Protein AF-A0A3R7BEH8-F1 (afdb_monomer_lite)

Organism: Aphanomyces astaci (NCBI:txid112090)

Foldseek 3Di:
DDDPDPDDDPPVVPDDDPVNVLLQVLCVVVVDRFAFPDKDKFKDWDQLQVLLVVLLVVLVDDPPVLVVVVVVLVVPCPVVPDFADKKKKKWWFFDLDPQFDWDAAPSQFWIWTQDRRDPPRTPDMGIPDPPPPDDDRDGGKTWQDKAPHGNTRSGDVSVVQQSNQFHPGIMIMIIDQGDDPPPDDDPDDPDRPPPSNPPPPVPPPPPPPPDDPPDDSTIGMWMWMWTDGLFKTWIWTDDPPDDSVPIHGPDIGTLLQFDDWDDDPFWIKTFGQDQLDDDPPDDLDDPPPPDCDPLNVVQVVQVLVLLLVLQDPPCSVLSVVLVSDWDSQWDWDWKFKDFQNHDTDIWIWTDISQWIWTFDVPPHRHTFKIFRQNAWDKADDPVALQKIKTAGNDPQFFHWMWTDDPSHIDIDTTGMMMIGDPDNVVVVVVRVSSVVSNDNSDDPPPSRRDTDDDPVRMDIDGRRPPDPVVVVVVVVSSVVSSVVVVVD

InterPro domains:
  IPR001478 PDZ domain [SM00228] (96-178)
  IPR001849 Pleckstrin homology domain [SM00233] (329-441)
  IPR011993 PH-like domain superfamily [G3DSA:2.30.29.30] (335-458)
  IPR036034 PDZ superfamily [G3DSA:2.30.42.10] (76-183)
  IPR036034 PDZ superfamily [SSF50156] (87-175)
  IPR056748 Intermembrane lipid transfer protein VPS13-like, C-terminal [PF25037] (223-274)

pLDDT: mean 71.34, std 19.2, range [26.44, 96.12]

Secondary structure (DSSP, 8-state):
-PPP---S-TTTTTS--HHHHHHHHHHHHTT--PPEEEEEEEEEEEEHHHHHHHHHHHTTS--HHHHHHHHHHHHTGGGGGGPPPPPEEEEEE-SSS-SEEEEE-TTSS-EEEEEE--STTEEEEEES-TT--S-SS-TTPEEEEETTEE-TTS-HHHHHHHHHHB-SSEEEEEEPPP-----S---S-------S--TTTTS-----------S---EEEEEEEEEEESSEEEEEE--TTS-GGG-EEEEEEEGGGEEEEEE-SSEEEEEE-B---------SS----TT--HHHHHHHHHHHHHHHHHH-TTTHHHHHHHHHS--S--EEEEEEEEETT---EEEEEEEETTEEEEEE-SSS-EEEEEEE-TTEEEEE-TT-TTEEEEEESSTTPPEEEEEEETTEEEEEEESEEEEE-SSHHHHHHHHHHHHHHTSSS---TTT--B---SGGGEEEEE-TTS-HHHHHHHHHHHHHHHHHHHH-

Radius of gyration: 30.99 Å; chains: 1; bounding box: 80×64×89 Å

Structure (mmCIF, N/CA/C/O backbone):
data_AF-A0A3R7BEH8-F1
#
_entry.id   AF-A0A3R7BEH8-F1
#
loop_
_atom_site.group_PDB
_atom_site.id
_atom_site.type_symbol
_atom_site.label_atom_id
_atom_site.label_alt_id
_atom_site.label_comp_id
_atom_site.label_asym_id
_atom_site.label_entity_id
_atom_site.label_seq_id
_atom_site.pdbx_PDB_ins_code
_atom_site.Cartn_x
_atom_site.Cartn_y
_atom_site.Cartn_z
_atom_site.occupancy
_atom_site.B_iso_or_equiv
_atom_site.auth_seq_id
_atom_site.auth_comp_id
_atom_site.auth_asym_id
_atom_site.auth_atom_id
_atom_site.pdbx_PDB_model_num
ATOM 1 N N . LEU A 1 1 ? 47.006 -16.753 19.938 1.00 38.75 1 LEU A N 1
ATOM 2 C CA . LEU A 1 1 ? 45.699 -16.213 19.497 1.00 38.75 1 LEU A CA 1
ATOM 3 C C . LEU A 1 1 ? 45.072 -17.210 18.529 1.00 38.75 1 LEU A C 1
ATOM 5 O O . LEU A 1 1 ? 45.571 -17.366 17.424 1.00 38.75 1 LEU A O 1
ATOM 9 N N . ARG A 1 2 ? 44.085 -17.992 18.985 1.00 26.44 2 ARG A N 1
ATOM 10 C CA . ARG A 1 2 ? 43.388 -18.982 18.149 1.00 26.44 2 ARG A CA 1
ATOM 11 C C . ARG A 1 2 ? 42.346 -18.255 17.299 1.00 26.44 2 ARG A C 1
ATOM 13 O O . ARG A 1 2 ? 41.441 -17.643 17.854 1.00 26.44 2 ARG A O 1
ATOM 20 N N . LEU A 1 3 ? 42.493 -18.346 15.980 1.00 28.73 3 LEU A N 1
ATOM 21 C CA . LEU A 1 3 ? 41.460 -17.988 15.008 1.00 28.73 3 LEU A CA 1
ATOM 22 C C . LEU A 1 3 ? 40.167 -18.772 15.314 1.00 28.73 3 LEU A C 1
ATOM 24 O O . LEU A 1 3 ? 40.255 -19.953 15.678 1.00 28.73 3 LEU A O 1
ATOM 28 N N . PRO A 1 4 ? 38.979 -18.154 15.190 1.00 30.28 4 PRO A N 1
ATOM 29 C CA . PRO A 1 4 ? 37.723 -18.857 15.390 1.00 30.28 4 PRO A CA 1
ATOM 30 C C . PRO A 1 4 ? 37.571 -19.946 14.322 1.00 30.28 4 PRO A C 1
ATOM 32 O O . PRO A 1 4 ? 37.725 -19.709 13.126 1.00 30.28 4 PRO A O 1
ATOM 35 N N . ARG A 1 5 ? 37.309 -21.171 14.784 1.00 31.53 5 ARG A N 1
ATOM 36 C CA . ARG A 1 5 ? 37.093 -22.359 13.956 1.00 31.53 5 ARG A CA 1
ATOM 37 C C . ARG A 1 5 ? 35.809 -22.193 13.138 1.00 31.53 5 ARG A C 1
ATOM 39 O O . ARG A 1 5 ? 34.724 -22.487 13.628 1.00 31.53 5 ARG A O 1
ATOM 46 N N . VAL A 1 6 ? 35.940 -21.776 11.884 1.00 42.56 6 VAL A N 1
ATOM 47 C CA . VAL A 1 6 ? 34.891 -21.904 10.865 1.00 42.56 6 VAL A CA 1
ATOM 48 C C . VAL A 1 6 ? 34.923 -23.339 10.351 1.00 42.56 6 VAL A C 1
ATOM 50 O O . VAL A 1 6 ? 35.564 -23.579 9.350 1.00 42.56 6 VAL A O 1
ATOM 53 N N . PHE A 1 7 ? 34.320 -24.304 11.050 1.00 35.88 7 PHE A N 1
ATOM 54 C CA . PHE A 1 7 ? 33.932 -25.602 10.465 1.00 35.88 7 PHE A CA 1
ATOM 55 C C . PHE A 1 7 ? 32.888 -26.286 11.355 1.00 35.88 7 PHE A C 1
ATOM 57 O O . PHE A 1 7 ? 33.162 -27.248 12.072 1.00 35.88 7 PHE A O 1
ATOM 64 N N . GLY A 1 8 ? 31.660 -25.778 11.288 1.00 30.50 8 GLY A N 1
ATOM 65 C CA . GLY A 1 8 ? 30.465 -26.574 11.535 1.00 30.50 8 GLY A CA 1
ATOM 66 C C . GLY A 1 8 ? 29.990 -27.165 10.207 1.00 30.50 8 GLY A C 1
ATOM 67 O O . GLY A 1 8 ? 29.332 -26.480 9.443 1.00 30.50 8 GLY A O 1
ATOM 68 N N . ARG A 1 9 ? 30.362 -28.426 9.950 1.00 36.81 9 ARG A N 1
ATOM 69 C CA . ARG A 1 9 ? 29.680 -29.395 9.064 1.00 36.81 9 ARG A CA 1
ATOM 70 C C . ARG A 1 9 ? 29.621 -29.090 7.553 1.00 36.81 9 ARG A C 1
ATOM 72 O O . ARG A 1 9 ? 28.594 -28.738 6.990 1.00 36.81 9 ARG A O 1
ATOM 79 N N . PHE A 1 10 ? 30.687 -29.479 6.855 1.00 34.72 10 PHE A N 1
ATOM 80 C CA . PHE A 1 10 ? 30.751 -29.592 5.386 1.00 34.72 10 PHE A CA 1
ATOM 81 C C . PHE A 1 10 ? 29.674 -30.526 4.765 1.00 34.72 10 PHE A C 1
ATOM 83 O O . PHE A 1 10 ? 29.406 -30.451 3.571 1.00 34.72 10 PHE A O 1
ATOM 90 N N . ASN A 1 11 ? 29.014 -31.378 5.565 1.00 37.41 11 ASN A N 1
ATOM 91 C CA . ASN A 1 11 ? 27.918 -32.253 5.118 1.00 37.41 11 ASN A CA 1
ATOM 92 C C . ASN A 1 11 ? 26.523 -31.598 5.153 1.00 37.41 11 ASN A C 1
ATOM 94 O O . ASN A 1 11 ? 25.603 -32.137 4.545 1.00 37.41 11 ASN A O 1
ATOM 98 N N . GLU A 1 12 ? 26.348 -30.451 5.818 1.00 41.88 12 GLU A N 1
ATOM 99 C CA . GLU A 1 12 ? 25.056 -29.737 5.864 1.00 41.88 12 GLU A CA 1
ATOM 100 C C . GLU A 1 12 ? 24.857 -28.800 4.663 1.00 41.88 12 GLU A C 1
ATOM 102 O O . GLU A 1 12 ? 23.731 -28.467 4.316 1.00 41.88 12 GLU A O 1
ATOM 107 N N . LEU A 1 13 ? 25.936 -28.448 3.957 1.00 42.03 13 LEU A N 1
ATOM 108 C CA . LEU A 1 13 ? 25.898 -27.609 2.753 1.00 42.03 13 LEU A CA 1
ATOM 109 C C . LEU A 1 13 ? 25.349 -28.328 1.507 1.00 42.03 13 LEU A C 1
ATOM 111 O O . LEU A 1 13 ? 25.125 -27.685 0.489 1.00 42.03 13 LEU A O 1
ATOM 115 N N . LYS A 1 14 ? 25.111 -29.647 1.563 1.00 43.38 14 LYS A N 1
ATOM 116 C CA . LYS A 1 14 ? 24.594 -30.430 0.423 1.00 43.38 14 LYS A CA 1
ATOM 117 C C . LYS A 1 14 ? 23.081 -30.311 0.195 1.00 43.38 14 LYS A C 1
ATOM 119 O O . LYS A 1 14 ? 22.600 -30.857 -0.792 1.00 43.38 14 LYS A O 1
ATOM 124 N N . PHE A 1 15 ? 22.338 -29.639 1.078 1.00 51.09 15 PHE A N 1
ATOM 125 C CA . PHE A 1 15 ? 20.869 -29.709 1.077 1.00 51.09 15 PHE A CA 1
ATOM 126 C C . PHE A 1 15 ? 20.129 -28.369 1.097 1.00 51.09 15 PHE A C 1
ATOM 128 O O . PHE A 1 15 ? 18.901 -28.387 1.054 1.00 51.09 15 PHE A O 1
ATOM 135 N N . TYR A 1 16 ? 20.817 -27.226 1.119 1.00 55.38 16 TYR A N 1
ATOM 136 C CA . TYR A 1 16 ? 20.129 -25.941 0.990 1.00 55.38 16 TYR A CA 1
ATOM 137 C C . TYR A 1 16 ? 19.873 -25.654 -0.482 1.00 55.38 16 TYR A C 1
ATOM 139 O O . TYR A 1 16 ? 20.814 -25.573 -1.274 1.00 55.38 16 TYR A O 1
ATOM 147 N N . ARG A 1 17 ? 18.598 -25.522 -0.857 1.00 76.19 17 ARG A N 1
ATOM 148 C CA . ARG A 1 17 ? 18.261 -24.993 -2.177 1.00 76.19 17 ARG A CA 1
ATOM 149 C C . ARG A 1 17 ? 18.713 -23.538 -2.206 1.00 76.19 17 ARG A C 1
ATOM 151 O O . ARG A 1 17 ? 18.648 -22.851 -1.190 1.00 76.19 17 ARG A O 1
ATOM 158 N N . GLU A 1 18 ? 19.163 -23.064 -3.361 1.00 82.62 18 GLU A N 1
ATOM 159 C CA . GLU A 1 18 ? 19.549 -21.659 -3.545 1.00 82.62 18 GLU A CA 1
ATOM 160 C C . GLU A 1 18 ? 18.447 -20.707 -3.049 1.00 82.62 18 GLU A C 1
ATOM 162 O O . GLU A 1 18 ? 18.716 -19.737 -2.343 1.00 82.62 18 GLU A O 1
ATOM 167 N N . GLU A 1 19 ? 17.190 -21.080 -3.292 1.00 84.81 19 GLU A N 1
ATOM 168 C CA . GLU A 1 19 ? 16.003 -20.372 -2.816 1.00 84.81 19 GLU A CA 1
ATOM 169 C C . GLU A 1 19 ? 15.928 -20.248 -1.284 1.00 84.81 19 GLU A C 1
ATOM 171 O O . GLU A 1 19 ? 15.531 -19.201 -0.778 1.00 84.81 19 GLU A O 1
ATOM 176 N N . ASP A 1 20 ? 16.351 -21.270 -0.530 1.00 85.38 20 ASP A N 1
ATOM 177 C CA . ASP A 1 20 ? 16.358 -21.233 0.940 1.00 85.38 20 ASP A CA 1
ATOM 178 C C . ASP A 1 20 ? 17.371 -20.205 1.459 1.00 85.38 20 ASP A C 1
ATOM 180 O O . ASP A 1 20 ? 17.115 -19.486 2.429 1.00 85.38 20 ASP A O 1
ATOM 184 N N . VAL A 1 21 ? 18.524 -20.111 0.789 1.00 86.75 21 VAL A N 1
ATOM 185 C CA . VAL A 1 21 ? 19.572 -19.141 1.120 1.00 86.75 21 VAL A CA 1
ATOM 186 C C . VAL A 1 21 ? 19.086 -17.725 0.814 1.00 86.75 21 VAL A C 1
ATOM 188 O O . VAL A 1 21 ? 19.240 -16.833 1.652 1.00 86.75 21 VAL A O 1
ATOM 191 N N . VAL A 1 22 ? 18.447 -17.522 -0.343 1.00 87.88 22 VAL A N 1
ATOM 192 C CA . VAL A 1 22 ? 17.855 -16.233 -0.734 1.00 87.88 22 VAL A CA 1
ATOM 193 C C . VAL A 1 22 ? 16.775 -15.805 0.258 1.00 87.88 22 VAL A C 1
ATOM 195 O O . VAL A 1 22 ? 16.865 -14.704 0.801 1.00 87.88 22 VAL A O 1
ATOM 198 N N . ALA A 1 23 ? 15.816 -16.677 0.582 1.00 88.56 23 ALA A N 1
ATOM 199 C CA . ALA A 1 23 ? 14.753 -16.380 1.542 1.00 88.56 23 ALA A CA 1
ATOM 200 C C . ALA A 1 23 ? 15.314 -15.981 2.917 1.00 88.56 23 ALA A C 1
ATOM 202 O O . ALA A 1 23 ? 14.879 -14.996 3.519 1.00 88.56 23 ALA A O 1
ATOM 203 N N . HIS A 1 24 ? 16.328 -16.699 3.400 1.00 88.25 24 HIS A N 1
ATOM 204 C CA . HIS A 1 24 ? 16.987 -16.384 4.664 1.00 88.25 24 HIS A CA 1
ATOM 205 C C . HIS A 1 24 ? 17.711 -15.025 4.635 1.00 88.25 24 HIS A C 1
ATOM 207 O O . HIS A 1 24 ? 17.622 -14.248 5.590 1.00 88.25 24 HIS A O 1
ATOM 213 N N . MET A 1 25 ? 18.396 -14.690 3.537 1.00 88.44 25 MET A N 1
ATOM 214 C CA . MET A 1 25 ? 19.023 -13.372 3.377 1.00 88.44 25 MET A CA 1
ATOM 215 C C . MET A 1 25 ? 17.989 -12.243 3.298 1.00 88.44 25 MET A C 1
ATOM 217 O O . MET A 1 25 ? 18.195 -11.191 3.906 1.00 88.44 25 MET A O 1
ATOM 221 N N . LEU A 1 26 ? 16.862 -12.471 2.619 1.00 88.00 26 LEU A N 1
ATOM 222 C CA . LEU A 1 26 ? 15.747 -11.527 2.548 1.00 88.00 26 LEU A CA 1
ATOM 223 C C . LEU A 1 26 ? 15.138 -11.248 3.929 1.00 88.00 26 LEU A C 1
ATOM 225 O O . LEU A 1 26 ? 14.926 -10.088 4.279 1.00 88.00 26 LEU A O 1
ATOM 229 N N . VAL A 1 27 ? 14.932 -12.276 4.762 1.00 85.88 27 VAL A N 1
ATOM 230 C CA . VAL A 1 27 ? 14.472 -12.081 6.150 1.00 85.88 27 VAL A CA 1
ATOM 231 C C . VAL A 1 27 ? 15.490 -11.276 6.955 1.00 85.88 27 VAL A C 1
ATOM 233 O O . VAL A 1 27 ? 15.109 -10.305 7.610 1.00 85.88 27 VAL A O 1
ATOM 236 N N . ARG A 1 28 ? 16.788 -11.589 6.855 1.00 83.94 28 ARG A N 1
ATOM 237 C CA . ARG A 1 28 ? 17.836 -10.834 7.564 1.00 83.94 28 ARG A CA 1
ATOM 238 C C . ARG A 1 28 ? 17.892 -9.361 7.182 1.00 83.94 28 ARG A C 1
ATOM 240 O O . ARG A 1 28 ? 18.141 -8.529 8.053 1.00 83.94 28 ARG A O 1
ATOM 247 N N . LYS A 1 29 ? 17.604 -9.015 5.925 1.00 81.31 29 LYS A N 1
ATOM 248 C CA . LYS A 1 29 ? 17.515 -7.612 5.483 1.00 81.31 29 LYS A CA 1
ATOM 249 C C . LYS A 1 29 ? 16.442 -6.811 6.207 1.00 81.31 29 LYS A C 1
ATOM 251 O O . LYS A 1 29 ? 16.585 -5.602 6.350 1.00 81.31 29 LYS A O 1
ATOM 256 N N . THR A 1 30 ? 15.419 -7.470 6.744 1.00 76.06 30 THR A N 1
ATOM 257 C CA . THR A 1 30 ? 14.413 -6.812 7.591 1.00 76.06 30 THR A CA 1
ATOM 258 C C . THR A 1 30 ? 14.911 -6.507 9.013 1.00 76.06 30 THR A C 1
ATOM 260 O O . THR A 1 30 ? 14.137 -6.013 9.832 1.00 76.06 30 THR A O 1
ATOM 263 N N . GLY A 1 31 ? 16.173 -6.822 9.336 1.00 79.31 31 GLY A N 1
ATOM 264 C CA . GLY A 1 31 ? 16.761 -6.637 10.665 1.00 79.31 31 GLY A CA 1
ATOM 265 C C . GLY A 1 31 ? 16.297 -7.669 11.694 1.00 79.31 31 GLY A C 1
ATOM 266 O O . GLY A 1 31 ? 16.396 -7.424 12.895 1.00 79.31 31 GLY A O 1
ATOM 267 N N . THR A 1 32 ? 15.759 -8.808 11.245 1.00 74.50 32 THR A N 1
ATOM 268 C CA . THR A 1 32 ? 15.237 -9.865 12.121 1.00 74.50 32 THR A CA 1
ATOM 269 C C . THR A 1 32 ? 15.809 -11.231 11.758 1.00 74.50 32 THR A C 1
ATOM 271 O O . THR A 1 32 ? 16.241 -11.446 10.630 1.00 74.50 32 THR A O 1
ATOM 274 N N . ASP A 1 33 ? 15.801 -12.149 12.723 1.00 80.94 33 ASP A N 1
ATOM 275 C CA . ASP A 1 33 ? 16.225 -13.548 12.561 1.00 80.94 33 ASP A CA 1
ATOM 276 C C . ASP A 1 33 ? 15.019 -14.468 12.833 1.00 80.94 33 ASP A C 1
ATOM 278 O O . ASP A 1 33 ? 15.026 -15.330 13.709 1.00 80.94 33 ASP A O 1
ATOM 282 N N . GLU A 1 34 ? 13.900 -14.162 12.170 1.00 84.56 34 GLU A N 1
ATOM 283 C CA . GLU A 1 34 ? 12.635 -14.887 12.327 1.00 84.56 34 GLU A CA 1
ATOM 284 C C . GLU A 1 34 ? 12.690 -16.264 11.663 1.00 84.56 34 GLU A C 1
ATOM 286 O O . GLU A 1 34 ? 13.327 -16.452 10.624 1.00 84.56 34 GLU A O 1
ATOM 291 N N . LYS A 1 35 ? 11.981 -17.238 12.244 1.00 89.00 35 LYS A N 1
ATOM 292 C CA . LYS A 1 35 ? 11.978 -18.598 11.709 1.00 89.00 35 LYS A CA 1
ATOM 293 C C . LYS A 1 35 ? 11.087 -18.646 10.474 1.00 89.00 35 LYS A C 1
ATOM 295 O O . LYS A 1 35 ? 9.884 -18.414 10.569 1.00 89.00 35 LYS A O 1
ATOM 300 N N . ILE A 1 36 ? 11.660 -19.005 9.329 1.00 90.75 36 ILE A N 1
ATOM 301 C CA . ILE A 1 36 ? 10.904 -19.207 8.089 1.00 90.75 36 ILE A CA 1
ATOM 302 C C . ILE A 1 36 ? 10.083 -20.497 8.207 1.00 90.75 36 ILE A C 1
ATOM 304 O O . ILE A 1 36 ? 10.622 -21.564 8.504 1.00 90.75 36 ILE A O 1
ATOM 308 N N . ILE A 1 37 ? 8.773 -20.384 7.992 1.00 91.50 37 ILE A N 1
ATOM 309 C CA . ILE A 1 37 ? 7.830 -21.508 7.927 1.00 91.50 37 ILE A CA 1
ATOM 310 C C . ILE A 1 37 ? 7.641 -21.940 6.474 1.00 91.50 37 ILE A C 1
ATOM 312 O O . ILE A 1 37 ? 7.625 -23.133 6.180 1.00 91.50 37 ILE A O 1
ATOM 316 N N . PHE A 1 38 ? 7.493 -20.972 5.571 1.00 92.88 38 PHE A N 1
ATOM 317 C CA . PHE A 1 38 ? 7.269 -21.205 4.149 1.00 92.88 38 PHE A CA 1
ATOM 318 C C . PHE A 1 38 ? 7.778 -20.014 3.339 1.00 92.88 38 PHE A C 1
ATOM 320 O O . PHE A 1 38 ? 7.704 -18.875 3.800 1.00 92.88 38 PHE A O 1
ATOM 327 N N . HIS A 1 39 ? 8.265 -20.259 2.127 1.00 93.12 39 HIS A N 1
ATOM 328 C CA . HIS A 1 39 ? 8.617 -19.205 1.183 1.00 93.12 39 HIS A CA 1
ATOM 329 C C . HIS A 1 39 ? 8.337 -19.654 -0.251 1.00 93.12 39 HIS A C 1
ATOM 331 O O . HIS A 1 39 ? 8.348 -20.848 -0.549 1.00 93.12 39 HIS A O 1
ATOM 337 N N . SER A 1 40 ? 8.024 -18.698 -1.122 1.00 91.88 40 SER A N 1
ATOM 338 C CA . SER A 1 40 ? 7.879 -18.935 -2.556 1.00 91.88 40 SER A CA 1
ATOM 339 C C . SER A 1 40 ? 8.034 -17.637 -3.341 1.00 91.88 40 SER A C 1
ATOM 341 O O . SER A 1 40 ? 7.735 -16.563 -2.814 1.00 91.88 40 SER A O 1
ATOM 343 N N . HIS A 1 41 ? 8.463 -17.738 -4.598 1.00 89.06 41 HIS A N 1
ATOM 344 C CA . HIS A 1 41 ? 8.412 -16.635 -5.547 1.00 89.06 41 HIS A CA 1
ATOM 345 C C . HIS A 1 41 ? 7.146 -16.733 -6.412 1.00 89.06 41 HIS A C 1
ATOM 347 O O . HIS A 1 41 ? 6.700 -17.818 -6.788 1.00 89.06 41 HIS A O 1
ATOM 353 N N . LEU A 1 42 ? 6.565 -15.583 -6.714 1.00 88.94 42 LEU A N 1
ATOM 354 C CA . LEU A 1 42 ? 5.345 -15.390 -7.477 1.00 88.94 42 LEU A CA 1
ATOM 355 C C . LEU A 1 42 ? 5.649 -14.459 -8.638 1.00 88.94 42 LEU A C 1
ATOM 357 O O . LEU A 1 42 ? 6.344 -13.458 -8.473 1.00 88.94 42 LEU A O 1
ATOM 361 N N . ASP A 1 43 ? 5.084 -14.775 -9.791 1.00 86.38 43 ASP A N 1
ATOM 362 C CA . ASP A 1 43 ? 5.246 -13.977 -10.993 1.00 86.38 43 ASP A CA 1
ATOM 363 C C . ASP A 1 43 ? 3.953 -13.221 -11.294 1.00 86.38 43 ASP A C 1
ATOM 365 O O . ASP A 1 43 ? 2.861 -13.800 -11.322 1.00 86.38 43 ASP A O 1
ATOM 369 N N . GLN A 1 44 ? 4.078 -11.916 -11.527 1.00 82.81 44 GLN A N 1
ATOM 370 C CA . GLN A 1 44 ? 2.951 -11.034 -11.802 1.00 82.81 44 GLN A CA 1
ATOM 371 C C . GLN A 1 44 ? 3.216 -10.180 -13.040 1.00 82.81 44 GLN A C 1
ATOM 373 O O . GLN A 1 44 ? 4.311 -9.658 -13.214 1.00 82.81 44 GLN A O 1
ATOM 378 N N . GLN A 1 45 ? 2.193 -9.986 -13.873 1.00 81.94 45 GLN A N 1
ATOM 379 C CA . GLN A 1 45 ? 2.216 -8.978 -14.930 1.00 81.94 45 GLN A CA 1
ATOM 380 C C . GLN A 1 45 ? 1.622 -7.681 -14.404 1.00 81.94 45 GLN A C 1
ATOM 382 O O . GLN A 1 45 ? 0.445 -7.637 -14.043 1.00 81.94 45 GLN A O 1
ATOM 387 N N . VAL A 1 46 ? 2.426 -6.627 -14.390 1.00 79.94 46 VAL A N 1
ATOM 388 C CA . VAL A 1 46 ? 1.996 -5.281 -14.003 1.00 79.94 46 VAL A CA 1
ATOM 389 C C . VAL A 1 46 ? 2.041 -4.392 -15.232 1.00 79.94 46 VAL A C 1
ATOM 391 O O . VAL A 1 46 ? 2.889 -4.575 -16.111 1.00 79.94 46 VAL A O 1
ATOM 394 N N . HIS A 1 47 ? 1.118 -3.442 -15.335 1.00 84.19 47 HIS A N 1
ATOM 395 C CA . HIS A 1 47 ? 1.190 -2.471 -16.411 1.00 84.19 47 HIS A CA 1
ATOM 396 C C . HIS A 1 47 ? 2.418 -1.577 -16.220 1.00 84.19 47 HIS A C 1
ATOM 398 O O . HIS A 1 47 ? 2.619 -0.971 -15.172 1.00 84.19 47 HIS A O 1
ATOM 404 N N . ALA A 1 48 ? 3.244 -1.466 -17.255 1.00 85.62 48 ALA A N 1
ATOM 405 C CA . ALA A 1 48 ? 4.491 -0.714 -17.193 1.00 85.62 48 ALA A CA 1
ATOM 406 C C . ALA A 1 48 ? 4.278 0.777 -16.882 1.00 85.62 48 ALA A C 1
ATOM 408 O O . ALA A 1 48 ? 5.146 1.400 -16.274 1.00 85.62 48 ALA A O 1
ATOM 409 N N . HIS A 1 49 ? 3.127 1.345 -17.264 1.00 84.31 49 HIS A N 1
ATOM 410 C CA . HIS A 1 49 ? 2.799 2.734 -16.945 1.00 84.31 49 HIS A CA 1
ATOM 411 C C . HIS A 1 49 ? 2.572 2.944 -15.440 1.00 84.31 49 HIS A C 1
ATOM 413 O O . HIS A 1 49 ? 3.028 3.954 -14.920 1.00 84.31 49 HIS A O 1
ATOM 419 N N . GLU A 1 50 ? 1.967 1.980 -14.732 1.00 80.38 50 GLU A N 1
ATOM 420 C CA . GLU A 1 50 ? 1.743 2.056 -13.279 1.00 80.38 50 GLU A CA 1
ATOM 421 C C . GLU A 1 50 ? 3.084 2.113 -12.535 1.00 80.38 50 GLU A C 1
ATOM 423 O O . GLU A 1 50 ? 3.308 3.000 -11.713 1.00 80.38 50 GLU A O 1
ATOM 428 N N . LEU A 1 51 ? 4.022 1.233 -12.909 1.00 79.50 51 LEU A N 1
ATOM 429 C CA . LEU A 1 51 ? 5.380 1.213 -12.353 1.00 79.50 51 LEU A CA 1
ATOM 430 C C . LEU A 1 51 ? 6.148 2.509 -12.658 1.00 79.50 51 LEU A C 1
ATOM 432 O O . LEU A 1 51 ? 6.875 3.027 -11.810 1.00 79.50 51 LEU A O 1
ATOM 436 N N . ALA A 1 52 ? 5.993 3.044 -13.871 1.00 81.38 52 ALA A N 1
ATOM 437 C CA . ALA A 1 52 ? 6.653 4.277 -14.287 1.00 81.38 52 ALA A CA 1
ATOM 438 C C . ALA A 1 52 ? 6.086 5.514 -13.567 1.00 81.38 52 ALA A C 1
ATOM 440 O O . ALA A 1 52 ? 6.847 6.408 -13.194 1.00 81.38 52 ALA A O 1
ATOM 441 N N . ASP A 1 53 ? 4.771 5.570 -13.353 1.00 77.31 53 ASP A N 1
ATOM 442 C CA . ASP A 1 53 ? 4.104 6.642 -12.614 1.00 77.31 53 ASP A CA 1
ATOM 443 C C . ASP A 1 53 ? 4.497 6.618 -11.131 1.00 77.31 53 ASP A C 1
ATOM 445 O O . ASP A 1 53 ? 4.836 7.664 -10.568 1.00 77.31 53 ASP A O 1
ATOM 449 N N . GLU A 1 54 ? 4.542 5.432 -10.515 1.00 74.00 54 GLU A N 1
ATOM 450 C CA . GLU A 1 54 ? 4.993 5.260 -9.133 1.00 74.00 54 GLU A CA 1
ATOM 451 C C . GLU A 1 54 ? 6.461 5.684 -8.963 1.00 74.00 54 GLU A C 1
ATOM 453 O O . GLU A 1 54 ? 6.797 6.465 -8.068 1.00 74.00 54 GLU A O 1
ATOM 458 N N . ALA A 1 55 ? 7.339 5.241 -9.866 1.00 75.06 55 ALA A N 1
ATOM 459 C CA . ALA A 1 55 ? 8.741 5.641 -9.884 1.00 75.06 55 ALA A CA 1
ATOM 460 C C . ALA A 1 55 ? 8.904 7.166 -10.002 1.00 75.06 55 ALA A C 1
ATOM 462 O O . ALA A 1 55 ? 9.637 7.783 -9.221 1.00 75.06 55 ALA A O 1
ATOM 463 N N . ARG A 1 56 ? 8.160 7.799 -10.920 1.00 77.25 56 ARG A N 1
ATOM 464 C CA . ARG A 1 56 ? 8.135 9.262 -11.069 1.00 77.25 56 ARG A CA 1
ATOM 465 C C . ARG A 1 56 ? 7.676 9.956 -9.785 1.00 77.25 56 ARG A C 1
ATOM 467 O O . ARG A 1 56 ? 8.302 10.933 -9.375 1.00 77.25 56 ARG A O 1
ATOM 474 N N . ALA A 1 57 ? 6.652 9.432 -9.109 1.00 68.38 57 ALA A N 1
ATOM 475 C CA . ALA A 1 57 ? 6.172 9.973 -7.838 1.00 68.38 57 ALA A CA 1
ATOM 476 C C . ALA A 1 57 ? 7.225 9.877 -6.714 1.00 68.38 57 ALA A C 1
ATOM 478 O O . ALA A 1 57 ? 7.378 10.827 -5.936 1.00 68.38 57 ALA A O 1
ATOM 479 N N . ARG A 1 58 ? 8.012 8.791 -6.654 1.00 66.12 58 ARG A N 1
ATOM 480 C CA . ARG A 1 58 ? 9.133 8.648 -5.700 1.00 66.12 58 ARG A CA 1
ATOM 481 C C . ARG A 1 58 ? 10.261 9.651 -5.967 1.00 66.12 58 ARG A C 1
ATOM 483 O O . ARG A 1 58 ? 10.870 10.163 -5.030 1.00 66.12 58 ARG A O 1
ATOM 490 N N . HIS A 1 59 ? 10.506 9.994 -7.231 1.00 62.31 59 HIS A N 1
ATOM 491 C CA . HIS A 1 59 ? 11.552 10.944 -7.622 1.00 62.31 59 HIS A CA 1
ATOM 492 C C . HIS A 1 59 ? 11.198 12.427 -7.419 1.00 62.31 59 HIS A C 1
ATOM 494 O O . HIS A 1 59 ? 12.071 13.284 -7.574 1.00 62.31 59 HIS A O 1
ATOM 500 N N . THR A 1 60 ? 9.973 12.755 -6.996 1.00 54.19 60 THR A N 1
ATOM 501 C CA . THR A 1 60 ? 9.565 14.141 -6.698 1.00 54.19 60 THR A CA 1
ATOM 502 C C . THR A 1 60 ? 10.242 14.726 -5.445 1.00 54.19 60 THR A C 1
ATOM 504 O O . THR A 1 60 ? 10.326 15.946 -5.300 1.00 54.19 60 THR A O 1
ATOM 507 N N . THR A 1 61 ? 10.786 13.887 -4.553 1.00 48.44 61 THR A N 1
ATOM 508 C CA . THR A 1 61 ? 11.559 14.312 -3.371 1.00 48.44 61 THR A CA 1
ATOM 509 C C . THR A 1 61 ? 13.057 14.161 -3.620 1.00 48.44 61 THR A C 1
ATOM 511 O O . THR A 1 61 ? 13.667 13.146 -3.289 1.00 48.44 61 THR A O 1
ATOM 514 N N . VAL A 1 62 ? 13.664 15.172 -4.239 1.00 52.06 62 VAL A N 1
ATOM 515 C CA . VAL A 1 62 ? 15.094 15.166 -4.578 1.00 52.06 62 VAL A CA 1
ATOM 516 C C . VAL A 1 62 ? 15.925 15.787 -3.442 1.00 52.06 62 VAL A C 1
ATOM 518 O O . VAL A 1 62 ? 15.532 16.840 -2.939 1.00 52.06 62 VAL A O 1
ATOM 521 N N . PRO A 1 63 ? 17.077 15.210 -3.036 1.00 52.81 63 PRO A N 1
ATOM 522 C CA . PRO A 1 63 ? 17.968 15.832 -2.054 1.00 52.81 63 PRO A CA 1
ATOM 523 C C . PRO A 1 63 ? 18.386 17.253 -2.462 1.00 52.81 63 PRO A C 1
ATOM 525 O O . PRO A 1 63 ? 18.619 17.508 -3.645 1.00 52.81 63 PRO A O 1
ATOM 528 N N . LEU A 1 64 ? 18.550 18.154 -1.484 1.00 48.41 64 LEU A N 1
ATOM 529 C CA . LEU A 1 64 ? 18.913 19.571 -1.677 1.00 48.41 64 LEU A CA 1
ATOM 530 C C . LEU A 1 64 ? 20.084 19.779 -2.652 1.00 48.41 64 LEU A C 1
ATOM 532 O O . LEU A 1 64 ? 20.032 20.676 -3.483 1.00 48.41 64 LEU A O 1
ATOM 536 N N . HIS A 1 65 ? 21.107 18.919 -2.624 1.00 53.38 65 HIS A N 1
ATOM 537 C CA . HIS A 1 65 ? 22.232 18.991 -3.564 1.00 53.38 65 HIS A CA 1
ATOM 538 C C . HIS A 1 65 ? 21.794 18.860 -5.036 1.00 53.38 65 HIS A C 1
ATOM 540 O O . HIS A 1 65 ? 22.224 19.627 -5.893 1.00 53.38 65 HIS A O 1
ATOM 546 N N . ARG A 1 66 ? 20.867 17.940 -5.323 1.00 54.44 66 ARG A N 1
ATOM 547 C CA . ARG A 1 66 ? 20.315 17.722 -6.666 1.00 54.44 66 ARG A CA 1
ATOM 548 C C . ARG A 1 66 ? 19.330 18.833 -7.053 1.00 54.44 66 ARG A C 1
ATOM 550 O O . ARG A 1 66 ? 19.212 19.140 -8.231 1.00 54.44 66 ARG A O 1
ATOM 557 N N . GLN A 1 67 ? 18.680 19.487 -6.084 1.00 54.00 67 GLN A N 1
ATOM 558 C CA . GLN A 1 67 ? 17.902 20.714 -6.325 1.00 54.00 67 GLN A CA 1
ATOM 559 C C . GLN A 1 67 ? 18.790 21.920 -6.670 1.00 54.00 67 GLN A C 1
ATOM 561 O O . GLN A 1 67 ? 18.451 22.672 -7.577 1.00 54.00 67 GLN A O 1
ATOM 566 N N . VAL A 1 68 ? 19.940 22.083 -6.006 1.00 54.56 68 VAL A N 1
ATOM 567 C CA . VAL A 1 68 ? 20.907 23.158 -6.301 1.00 54.56 68 VAL A CA 1
ATOM 568 C C . VAL A 1 68 ? 21.509 22.989 -7.700 1.00 54.56 68 VAL A C 1
ATOM 570 O O . VAL A 1 68 ? 21.559 23.954 -8.459 1.00 54.56 68 VAL A O 1
ATOM 573 N N . MET A 1 69 ? 21.858 21.758 -8.092 1.00 54.62 69 MET A N 1
ATOM 574 C CA . MET A 1 69 ? 22.290 21.447 -9.465 1.00 54.62 69 MET A CA 1
ATOM 575 C C . MET A 1 69 ? 21.185 21.737 -10.499 1.00 54.62 69 MET A C 1
ATOM 577 O O . MET A 1 69 ? 21.459 22.262 -11.576 1.00 54.62 69 MET A O 1
ATOM 581 N N . LYS A 1 70 ? 19.914 21.461 -10.161 1.00 51.16 70 LYS A N 1
ATOM 582 C CA . LYS A 1 70 ? 18.758 21.830 -10.998 1.00 51.16 70 LYS A CA 1
ATOM 583 C C . LYS A 1 70 ? 18.559 23.344 -11.113 1.00 51.16 70 LYS A C 1
ATOM 585 O O . LYS A 1 70 ? 18.117 23.792 -12.161 1.00 51.16 70 LYS A O 1
ATOM 590 N N . MET A 1 71 ? 18.863 24.128 -10.077 1.00 49.47 71 MET A N 1
ATOM 591 C CA . MET A 1 71 ? 18.800 25.595 -10.138 1.00 49.47 71 MET A CA 1
ATOM 592 C C . MET A 1 71 ? 19.901 26.186 -11.026 1.00 49.47 71 MET A C 1
ATOM 594 O O . MET A 1 71 ? 19.588 27.022 -11.867 1.00 49.47 71 MET A O 1
ATOM 598 N N . GLN A 1 72 ? 21.145 25.697 -10.921 1.00 49.09 72 GLN A N 1
ATOM 599 C CA . GLN A 1 72 ? 22.242 26.117 -11.811 1.00 49.09 72 GLN A CA 1
ATOM 600 C C . GLN A 1 72 ? 21.919 25.872 -13.298 1.00 49.09 72 GLN A C 1
ATOM 602 O O . GLN A 1 72 ? 22.307 26.666 -14.147 1.00 49.09 72 GLN A O 1
ATOM 607 N N . ARG A 1 73 ? 21.139 24.824 -13.608 1.00 49.50 73 ARG A N 1
ATOM 608 C CA . ARG A 1 73 ? 20.642 24.507 -14.962 1.00 49.50 73 ARG A CA 1
ATOM 609 C C . ARG A 1 73 ? 19.687 25.561 -15.537 1.00 49.50 73 ARG A C 1
ATOM 611 O O . ARG A 1 73 ? 19.675 25.760 -16.745 1.00 49.50 73 ARG A O 1
ATOM 618 N N . TYR A 1 74 ? 18.857 26.203 -14.709 1.00 45.81 74 TYR A N 1
ATOM 619 C CA . TYR A 1 74 ? 17.950 27.254 -15.191 1.00 45.81 74 TYR A CA 1
ATOM 620 C C . TYR A 1 74 ? 18.711 28.544 -15.513 1.00 45.81 74 TYR A C 1
ATOM 622 O O . TYR A 1 74 ? 18.359 29.234 -16.467 1.00 45.81 74 TYR A O 1
ATOM 630 N N . GLU A 1 75 ? 19.777 28.837 -14.768 1.00 41.44 75 GLU A N 1
ATOM 631 C CA . GLU A 1 75 ? 20.605 30.032 -14.963 1.00 41.44 75 GLU A CA 1
ATOM 632 C C . GLU A 1 75 ? 21.528 29.931 -16.194 1.00 41.44 75 GLU A C 1
ATOM 634 O O . GLU A 1 75 ? 21.832 30.958 -16.792 1.00 41.44 75 GLU A O 1
ATOM 639 N N . SER A 1 76 ? 21.904 28.721 -16.639 1.00 43.09 76 SER A N 1
ATOM 640 C CA . SER A 1 76 ? 22.722 28.497 -17.849 1.00 43.09 76 SER A CA 1
ATOM 641 C C . SER A 1 76 ? 21.929 28.301 -19.155 1.00 43.09 76 SER A C 1
ATOM 643 O O . SER A 1 76 ? 22.520 28.120 -20.216 1.00 43.09 76 SER A O 1
ATOM 645 N N . SER A 1 77 ? 20.593 28.364 -19.115 1.00 43.50 77 SER A N 1
ATOM 646 C CA . SER A 1 77 ? 19.707 28.109 -20.273 1.00 43.50 77 SER A CA 1
ATOM 647 C C . SER A 1 77 ? 19.640 29.234 -21.325 1.00 43.50 77 SER A C 1
ATOM 649 O O . SER A 1 77 ? 18.922 29.113 -22.316 1.00 43.50 77 SER A O 1
ATOM 651 N N . GLN A 1 78 ? 20.379 30.336 -21.145 1.00 43.69 78 GLN A N 1
ATOM 652 C CA . GLN A 1 78 ? 20.433 31.433 -22.125 1.00 43.69 78 GLN A CA 1
ATOM 653 C C . GLN A 1 78 ? 21.311 31.137 -23.359 1.00 43.69 78 GLN A C 1
ATOM 655 O O . GLN A 1 78 ? 21.181 31.853 -24.349 1.00 43.69 78 GLN A O 1
ATOM 660 N N . ASP A 1 79 ? 22.102 30.056 -23.349 1.00 44.72 79 ASP A N 1
ATOM 661 C CA . ASP A 1 79 ? 22.997 29.659 -24.454 1.00 44.72 79 ASP A CA 1
ATOM 662 C C . ASP A 1 79 ? 22.394 28.587 -25.406 1.00 44.72 79 ASP A C 1
ATOM 664 O O . ASP A 1 79 ? 23.063 28.091 -26.309 1.00 44.72 79 ASP A O 1
ATOM 668 N N . ASP A 1 80 ? 21.115 28.214 -25.255 1.00 47.25 80 ASP A N 1
ATOM 669 C CA . ASP A 1 80 ? 20.466 27.084 -25.964 1.00 47.25 80 ASP A CA 1
ATOM 670 C C . ASP A 1 80 ? 20.095 27.335 -27.456 1.00 47.25 80 ASP A C 1
ATOM 672 O O . ASP A 1 80 ? 19.356 26.550 -28.057 1.00 47.25 80 ASP A O 1
ATOM 676 N N . LEU A 1 81 ? 20.595 28.403 -28.090 1.00 47.34 81 LEU A N 1
ATOM 677 C CA . LEU A 1 81 ? 20.257 28.772 -29.479 1.00 47.34 81 LEU A CA 1
ATOM 678 C C . LEU A 1 81 ? 21.051 28.009 -30.566 1.00 47.34 81 LEU A C 1
ATOM 680 O O . LEU A 1 81 ? 20.667 28.073 -31.732 1.00 47.34 81 LEU A O 1
ATOM 684 N N . GLU A 1 82 ? 22.094 27.250 -30.204 1.00 46.06 82 GLU A N 1
ATOM 685 C CA . GLU A 1 82 ? 23.000 26.554 -31.147 1.00 46.06 82 GLU A CA 1
ATOM 686 C C . GLU A 1 82 ? 22.966 25.009 -31.056 1.00 46.06 82 GLU A C 1
ATOM 688 O O . GLU A 1 82 ? 23.961 24.334 -31.318 1.00 46.06 82 GLU A O 1
ATOM 693 N N . ARG A 1 83 ? 21.842 24.387 -30.670 1.00 53.66 83 ARG A N 1
ATOM 694 C CA . ARG A 1 83 ? 21.745 22.909 -30.673 1.00 53.66 83 ARG A CA 1
ATOM 695 C C . ARG A 1 83 ? 21.422 22.337 -32.053 1.00 53.66 83 ARG A C 1
ATOM 697 O O . ARG A 1 83 ? 20.458 22.753 -32.696 1.00 53.66 83 ARG A O 1
ATOM 704 N N . GLY A 1 84 ? 22.184 21.316 -32.449 1.00 54.31 84 GLY A N 1
ATOM 705 C CA . GLY A 1 84 ? 21.938 20.502 -33.641 1.00 54.31 84 GLY A CA 1
ATOM 706 C C . GLY A 1 84 ? 20.574 19.797 -33.629 1.00 54.31 84 GLY A C 1
ATOM 707 O O . GLY A 1 84 ? 19.915 19.644 -32.598 1.00 54.31 84 GLY A O 1
ATOM 708 N N . LYS A 1 85 ? 20.112 19.367 -34.808 1.00 57.75 85 LYS A N 1
ATOM 709 C CA . LYS A 1 85 ? 18.832 18.656 -34.954 1.00 57.75 85 LYS A CA 1
ATOM 710 C C . LYS A 1 85 ? 18.943 17.253 -34.340 1.00 57.75 85 LYS A C 1
ATOM 712 O O . LYS A 1 85 ? 19.764 16.457 -34.782 1.00 57.75 85 LYS A O 1
ATOM 717 N N . ARG A 1 86 ? 18.073 16.917 -33.383 1.00 70.50 86 ARG A N 1
ATOM 718 C CA . ARG A 1 86 ? 17.958 15.558 -32.821 1.00 70.50 86 ARG A CA 1
ATOM 719 C C . ARG A 1 86 ? 16.899 14.745 -33.553 1.00 70.50 86 ARG A C 1
ATOM 721 O O . ARG A 1 86 ? 15.817 15.258 -33.844 1.00 70.50 86 ARG A O 1
ATOM 728 N N . ALA A 1 87 ? 17.181 13.473 -33.815 1.00 73.38 87 ALA A N 1
ATOM 729 C CA . ALA A 1 87 ? 16.195 12.537 -34.343 1.00 73.38 87 ALA A CA 1
ATOM 730 C C . ALA A 1 87 ? 15.612 11.664 -33.238 1.00 73.38 87 ALA A C 1
ATOM 732 O O . ALA A 1 87 ? 16.322 11.192 -32.355 1.00 73.38 87 ALA A O 1
ATOM 733 N N . VAL A 1 88 ? 14.313 11.393 -33.344 1.00 81.06 88 VAL A N 1
ATOM 734 C CA . VAL A 1 88 ? 13.639 10.370 -32.543 1.00 81.06 88 VAL A CA 1
ATOM 735 C C . VAL A 1 88 ? 13.415 9.145 -33.419 1.00 81.06 88 VAL A C 1
ATOM 737 O O . VAL A 1 88 ? 12.872 9.253 -34.525 1.00 81.06 88 VAL A O 1
ATOM 740 N N . TYR A 1 89 ? 13.833 7.981 -32.940 1.00 83.12 89 TYR A N 1
ATOM 741 C CA . TYR A 1 89 ? 13.744 6.732 -33.687 1.00 83.12 89 TYR A CA 1
ATOM 742 C C . TYR A 1 89 ? 13.371 5.568 -32.766 1.00 83.12 89 TYR A C 1
ATOM 744 O O . TYR A 1 89 ? 13.688 5.570 -31.581 1.00 83.12 89 TYR A O 1
ATOM 752 N N . ALA A 1 90 ? 12.672 4.576 -33.309 1.00 86.56 90 ALA A N 1
ATOM 753 C CA . ALA A 1 90 ? 12.209 3.398 -32.590 1.00 86.56 90 ALA A CA 1
ATOM 754 C C . ALA A 1 90 ? 12.917 2.143 -33.105 1.00 86.56 90 ALA A C 1
ATOM 756 O O . ALA A 1 90 ? 13.101 1.974 -34.310 1.00 86.56 90 ALA A O 1
ATOM 757 N N . VAL A 1 91 ? 13.303 1.258 -32.191 1.00 87.94 91 VAL A N 1
ATOM 758 C CA . VAL A 1 91 ? 14.013 0.007 -32.472 1.00 87.94 91 VAL A CA 1
ATOM 759 C C . VAL A 1 91 ? 13.279 -1.152 -31.810 1.00 87.94 91 VAL A C 1
ATOM 761 O O . VAL A 1 91 ? 12.986 -1.109 -30.617 1.00 87.94 91 VAL A O 1
ATOM 764 N N . VAL A 1 92 ? 13.004 -2.206 -32.574 1.00 88.00 92 VAL A N 1
ATOM 765 C CA . VAL A 1 92 ? 12.345 -3.427 -32.104 1.00 88.00 92 VAL A CA 1
ATOM 766 C C . VAL A 1 92 ? 13.396 -4.489 -31.794 1.00 88.00 92 VAL A C 1
ATOM 768 O O . VAL A 1 92 ? 14.133 -4.925 -32.679 1.00 88.00 92 VAL A O 1
ATOM 771 N N . PHE A 1 93 ? 13.435 -4.945 -30.544 1.00 89.31 93 PHE A N 1
ATOM 772 C CA . PHE A 1 93 ? 14.332 -5.995 -30.067 1.00 89.31 93 PHE A CA 1
ATOM 773 C C . PHE A 1 93 ? 13.575 -7.304 -29.863 1.00 89.31 93 PHE A C 1
ATOM 775 O O . PHE A 1 93 ? 12.591 -7.347 -29.127 1.00 89.31 93 PHE A O 1
ATOM 782 N N . THR A 1 94 ? 14.051 -8.396 -30.462 1.00 86.88 94 THR A N 1
ATOM 783 C CA . THR A 1 94 ? 13.428 -9.734 -30.348 1.00 86.88 94 THR A CA 1
ATOM 784 C C . THR A 1 94 ? 14.100 -10.634 -29.318 1.00 86.88 94 THR A C 1
ATOM 786 O O . THR A 1 94 ? 13.492 -11.593 -28.844 1.00 86.88 94 THR A O 1
ATOM 789 N N . LYS A 1 95 ? 15.344 -10.333 -28.932 1.00 86.31 95 LYS A N 1
ATOM 790 C CA . LYS A 1 95 ? 16.093 -11.088 -27.919 1.00 86.31 95 LYS A CA 1
ATOM 791 C C . LYS A 1 95 ? 15.945 -10.449 -26.538 1.00 86.31 95 LYS A C 1
ATOM 793 O O . LYS A 1 95 ? 15.782 -9.236 -26.413 1.00 86.31 95 LYS A O 1
ATOM 798 N N . LYS A 1 96 ? 16.029 -11.262 -25.475 1.00 81.69 96 LYS A N 1
ATOM 799 C CA . LYS A 1 96 ? 16.037 -10.756 -24.087 1.00 81.69 96 LYS A CA 1
ATOM 800 C C . LYS A 1 96 ? 17.207 -9.796 -23.849 1.00 81.69 96 LYS A C 1
ATOM 802 O O . LYS A 1 96 ? 16.989 -8.700 -23.336 1.00 81.69 96 LYS A O 1
ATOM 807 N N . GLY A 1 97 ? 18.411 -10.194 -24.263 1.00 83.56 97 GLY A N 1
ATOM 808 C CA . GLY A 1 97 ? 19.586 -9.327 -24.272 1.00 83.56 97 GLY A CA 1
ATOM 809 C C . GLY A 1 97 ? 19.512 -8.320 -25.416 1.00 83.56 97 GLY A C 1
ATOM 810 O O . GLY A 1 97 ? 19.347 -8.720 -26.567 1.00 83.56 97 GLY A O 1
ATOM 811 N N . LEU A 1 98 ? 19.641 -7.031 -25.092 1.00 85.94 98 LEU A N 1
ATOM 812 C CA . LEU A 1 98 ? 19.596 -5.946 -26.079 1.00 85.94 98 LEU A CA 1
ATOM 813 C C . LEU A 1 98 ? 20.905 -5.787 -26.864 1.00 85.94 98 LEU A C 1
ATOM 815 O O . LEU A 1 98 ? 20.902 -5.146 -27.906 1.00 85.94 98 LEU A O 1
ATOM 819 N N . GLY A 1 99 ? 22.022 -6.317 -26.351 1.00 85.44 99 GLY A N 1
ATOM 820 C CA . GLY A 1 99 ? 23.347 -6.039 -26.912 1.00 85.44 99 GLY A CA 1
ATOM 821 C C . GLY A 1 99 ? 23.789 -4.584 -26.716 1.00 85.44 99 GLY A C 1
ATOM 822 O O . GLY A 1 99 ? 24.612 -4.085 -27.476 1.00 85.44 99 GLY A O 1
ATOM 823 N N . LEU A 1 100 ? 23.243 -3.895 -25.708 1.00 89.19 100 LEU A N 1
ATOM 824 C CA . LEU A 1 100 ? 23.583 -2.520 -25.342 1.00 89.19 100 LEU A CA 1
ATOM 825 C C . LEU A 1 100 ? 24.156 -2.488 -23.924 1.00 89.19 100 LEU A C 1
ATOM 827 O O . LEU A 1 100 ? 23.622 -3.134 -23.022 1.00 89.19 100 LEU A O 1
ATOM 831 N N . GLU A 1 101 ? 25.206 -1.702 -23.733 1.00 87.81 101 GLU A N 1
ATOM 832 C CA . GLU A 1 101 ? 25.649 -1.238 -22.424 1.00 87.81 101 GLU A CA 1
ATOM 833 C C . GLU A 1 101 ? 24.970 0.110 -22.161 1.00 87.81 101 GLU A C 1
ATOM 835 O O . GLU A 1 101 ? 25.140 1.058 -22.932 1.00 87.81 101 GLU A O 1
ATOM 840 N N . LEU A 1 102 ? 24.157 0.172 -21.108 1.00 89.88 102 LEU A N 1
ATOM 841 C CA . LEU A 1 102 ? 23.393 1.357 -20.724 1.00 89.88 102 LEU A CA 1
ATOM 842 C C . LEU A 1 102 ? 23.983 1.951 -19.448 1.00 89.88 102 LEU A C 1
ATOM 844 O O . LEU A 1 102 ? 24.382 1.212 -18.548 1.00 89.88 102 LEU A O 1
ATOM 848 N N . GLU A 1 103 ? 23.970 3.273 -19.343 1.00 85.19 103 GLU A N 1
ATOM 849 C CA . GLU A 1 103 ? 24.325 3.990 -18.121 1.00 85.19 103 GLU A CA 1
ATOM 850 C C . GLU A 1 103 ? 23.318 5.102 -17.824 1.00 85.19 103 GLU A C 1
ATOM 852 O O . GLU A 1 103 ? 22.400 5.371 -18.603 1.00 85.19 103 GLU A O 1
ATOM 857 N N . THR A 1 104 ? 23.456 5.715 -16.654 1.00 80.00 104 THR A N 1
ATOM 858 C CA . THR A 1 104 ? 22.693 6.910 -16.314 1.00 80.00 104 THR A CA 1
ATOM 859 C C . THR A 1 104 ? 23.439 8.147 -16.789 1.00 80.00 104 THR A C 1
ATOM 861 O O . THR A 1 104 ? 24.667 8.192 -16.739 1.00 80.00 104 THR A O 1
ATOM 864 N N . ASP A 1 105 ? 22.704 9.175 -17.198 1.00 69.75 105 ASP A N 1
ATOM 865 C CA . ASP A 1 105 ? 23.293 10.492 -17.403 1.00 69.75 105 ASP A CA 1
ATOM 866 C C . ASP A 1 105 ? 23.868 11.062 -16.092 1.00 69.75 105 ASP A C 1
ATOM 868 O O . ASP A 1 105 ? 23.551 10.604 -14.989 1.00 69.75 105 ASP A O 1
ATOM 872 N N . PHE A 1 106 ? 24.694 12.102 -16.208 1.00 61.88 106 PHE A N 1
ATOM 873 C CA . PHE A 1 106 ? 25.356 12.753 -15.076 1.00 61.88 106 PHE A CA 1
ATOM 874 C C . PHE A 1 106 ? 24.381 13.179 -13.963 1.00 61.88 106 PHE A C 1
ATOM 876 O O . PHE A 1 106 ? 24.730 13.170 -12.782 1.00 61.88 106 PHE A O 1
ATOM 883 N N . TYR A 1 107 ? 23.141 13.528 -14.317 1.00 60.78 107 TYR A N 1
ATOM 884 C CA . TYR A 1 107 ? 22.130 13.969 -13.359 1.00 60.78 107 TYR A CA 1
ATOM 885 C C . TYR A 1 107 ? 21.288 12.847 -12.757 1.00 60.78 107 TYR A C 1
ATOM 887 O O . TYR A 1 107 ? 20.503 13.126 -11.842 1.00 60.78 107 TYR A O 1
ATOM 895 N N . GLY A 1 108 ? 21.418 11.602 -13.218 1.00 65.12 108 GLY A N 1
ATOM 896 C CA . GLY A 1 108 ? 20.632 10.476 -12.718 1.00 65.12 108 GLY A CA 1
ATOM 897 C C . GLY A 1 108 ? 19.180 10.440 -13.220 1.00 65.12 108 GLY A C 1
ATOM 898 O O . GLY A 1 108 ? 18.324 9.878 -12.534 1.00 65.12 108 GLY A O 1
ATOM 899 N N . GLU A 1 109 ? 18.850 11.178 -14.280 1.00 67.44 109 GLU A N 1
ATOM 900 C CA . GLU A 1 109 ? 17.483 11.427 -14.766 1.00 67.44 109 GLU A CA 1
ATOM 901 C C . GLU A 1 109 ? 17.141 10.637 -16.034 1.00 67.44 109 GLU A C 1
ATOM 903 O O . GLU A 1 109 ? 15.973 10.290 -16.245 1.00 67.44 109 GLU A O 1
ATOM 908 N N . ALA A 1 110 ? 18.143 10.341 -16.860 1.00 76.44 110 ALA A N 1
ATOM 909 C CA . ALA A 1 110 ? 17.971 9.694 -18.150 1.00 76.44 110 ALA A CA 1
ATOM 910 C C . ALA A 1 110 ? 18.871 8.464 -18.294 1.00 76.44 110 ALA A C 1
ATOM 912 O O . ALA A 1 110 ? 19.980 8.417 -17.765 1.00 76.44 110 ALA A O 1
ATOM 913 N N . VAL A 1 111 ? 18.386 7.472 -19.042 1.00 85.88 111 VAL A N 1
ATOM 914 C CA . VAL A 1 111 ? 19.177 6.302 -19.435 1.00 85.88 111 VAL A CA 1
ATOM 915 C C . VAL A 1 111 ? 19.766 6.557 -20.810 1.00 85.88 111 VAL A C 1
ATOM 917 O O . VAL A 1 111 ? 19.032 6.885 -21.744 1.00 85.88 111 VAL A O 1
ATOM 920 N N . ILE A 1 112 ? 21.079 6.400 -20.929 1.00 88.75 112 ILE A N 1
ATOM 921 C CA . ILE A 1 112 ? 21.827 6.643 -22.160 1.00 88.75 112 ILE A CA 1
ATOM 922 C C . ILE A 1 112 ? 22.551 5.379 -22.610 1.00 88.75 112 ILE A C 1
ATOM 924 O O . ILE A 1 112 ? 22.919 4.524 -21.798 1.00 88.75 112 ILE A O 1
ATOM 928 N N . ILE A 1 113 ? 22.759 5.252 -23.917 1.00 88.75 113 ILE A N 1
ATOM 929 C CA . ILE A 1 113 ? 23.629 4.218 -24.468 1.00 88.75 113 ILE A CA 1
ATOM 930 C C . ILE A 1 113 ? 25.073 4.620 -24.177 1.00 88.75 113 ILE A C 1
ATOM 932 O O . ILE A 1 113 ? 25.515 5.688 -24.581 1.00 88.75 113 ILE A O 1
ATOM 936 N N . LYS A 1 114 ? 25.819 3.748 -23.504 1.00 86.31 114 LYS A N 1
ATOM 937 C CA . LYS A 1 114 ? 27.266 3.890 -23.331 1.00 86.31 114 LYS A CA 1
ATOM 938 C C . LYS A 1 114 ? 28.005 3.247 -24.498 1.00 86.31 114 LYS A C 1
ATOM 940 O O . LYS A 1 114 ? 28.844 3.872 -25.135 1.00 86.31 114 LYS A O 1
ATOM 945 N N . THR A 1 115 ? 27.636 2.005 -24.812 1.00 85.19 115 THR A N 1
ATOM 946 C CA . THR A 1 115 ? 28.272 1.215 -25.871 1.00 85.19 115 THR A CA 1
ATOM 947 C C . THR A 1 115 ? 27.250 0.298 -26.537 1.00 85.19 115 THR A C 1
ATOM 949 O O . THR A 1 115 ? 26.429 -0.327 -25.865 1.00 85.19 115 THR A O 1
ATOM 952 N N . CYS A 1 116 ? 27.317 0.149 -27.860 1.00 83.12 116 CYS A N 1
ATOM 953 C CA . CYS A 1 116 ? 26.596 -0.905 -28.574 1.00 83.12 116 CYS A CA 1
ATOM 954 C C . CYS A 1 116 ? 27.518 -2.126 -28.716 1.00 83.12 116 CYS A C 1
ATOM 956 O O . CYS A 1 116 ? 28.529 -2.059 -29.412 1.00 83.12 116 CYS A O 1
ATOM 958 N N . LEU A 1 117 ? 27.190 -3.218 -28.025 1.00 81.56 117 LEU A N 1
ATOM 959 C CA . LEU A 1 117 ? 27.991 -4.445 -27.963 1.00 81.56 117 LEU A CA 1
ATOM 960 C C . LEU A 1 117 ? 27.622 -5.434 -29.076 1.00 81.56 117 LEU A C 1
ATOM 962 O O . LEU A 1 117 ? 28.496 -6.100 -29.623 1.00 81.56 117 LEU A O 1
ATOM 966 N N . ASP A 1 118 ? 26.331 -5.546 -29.398 1.00 79.00 118 ASP A N 1
ATOM 967 C CA . ASP A 1 118 ? 25.824 -6.478 -30.407 1.00 79.00 118 ASP A CA 1
ATOM 968 C C . ASP A 1 118 ? 24.536 -5.956 -31.065 1.00 79.00 118 ASP A C 1
ATOM 970 O O . ASP A 1 118 ? 23.523 -5.729 -30.405 1.00 79.00 118 ASP A O 1
ATOM 974 N N . ARG A 1 119 ? 24.554 -5.819 -32.395 1.00 75.94 119 ARG A N 1
ATOM 975 C CA . ARG A 1 119 ? 23.397 -5.386 -33.198 1.00 75.94 119 ARG A CA 1
ATOM 976 C C . ARG A 1 119 ? 22.481 -6.539 -33.624 1.00 75.94 119 ARG A C 1
ATOM 978 O O . ARG A 1 119 ? 21.410 -6.290 -34.168 1.00 75.94 119 ARG A O 1
ATOM 985 N N . SER A 1 120 ? 22.844 -7.795 -33.354 1.00 76.62 120 SER A N 1
ATOM 986 C CA . SER A 1 120 ? 22.084 -8.985 -33.770 1.00 76.62 120 SER A CA 1
ATOM 987 C C . SER A 1 120 ? 20.724 -9.152 -33.076 1.00 76.62 120 SER A C 1
ATOM 989 O O . SER A 1 120 ? 19.938 -10.025 -33.450 1.00 76.62 120 SER A O 1
ATOM 991 N N . ALA A 1 121 ? 20.458 -8.372 -32.025 1.00 76.25 121 ALA A N 1
ATOM 992 C CA . ALA A 1 121 ? 19.189 -8.366 -31.299 1.00 76.25 121 ALA A CA 1
ATOM 993 C C . ALA A 1 121 ? 18.108 -7.493 -31.965 1.00 76.25 121 ALA A C 1
ATOM 995 O O . ALA A 1 121 ? 16.941 -7.572 -31.569 1.00 76.25 121 ALA A O 1
ATOM 996 N N . ILE A 1 122 ? 18.493 -6.680 -32.955 1.00 80.75 122 ILE A N 1
ATOM 997 C CA . ILE A 1 122 ? 17.625 -5.729 -33.648 1.00 80.75 122 ILE A CA 1
ATOM 998 C C . ILE A 1 122 ? 16.857 -6.458 -34.747 1.00 80.75 122 ILE A C 1
ATOM 1000 O O . ILE A 1 122 ? 17.448 -7.036 -35.656 1.00 80.75 122 ILE A O 1
ATOM 1004 N N . HIS A 1 123 ? 15.533 -6.412 -34.666 1.00 77.31 123 HIS A N 1
ATOM 1005 C CA . HIS A 1 123 ? 14.646 -6.950 -35.692 1.00 77.31 123 HIS A CA 1
ATOM 1006 C C . HIS A 1 123 ? 14.256 -5.886 -36.717 1.00 77.31 123 HIS A C 1
ATOM 1008 O O . HIS A 1 123 ? 14.253 -6.150 -37.914 1.00 77.31 123 HIS A O 1
ATOM 1014 N N . GLU A 1 124 ? 13.938 -4.681 -36.245 1.00 77.44 124 GLU A N 1
ATOM 1015 C CA . GLU A 1 124 ? 13.507 -3.567 -37.086 1.00 77.44 124 GLU A CA 1
ATOM 1016 C C . GLU A 1 124 ? 13.891 -2.235 -36.434 1.00 77.44 124 GLU A C 1
ATOM 1018 O O . GLU A 1 124 ? 13.940 -2.136 -35.207 1.00 77.44 124 GLU A O 1
ATOM 1023 N N . ALA A 1 125 ? 14.151 -1.210 -37.244 1.00 76.19 125 ALA A N 1
ATOM 1024 C CA . ALA A 1 125 ? 14.323 0.158 -36.775 1.00 76.19 125 ALA A CA 1
ATOM 1025 C C . ALA A 1 125 ? 13.617 1.142 -37.719 1.00 76.19 125 ALA A C 1
ATOM 1027 O O . ALA A 1 125 ? 13.723 1.022 -38.939 1.00 76.19 125 ALA A O 1
ATOM 1028 N N . GLN A 1 126 ? 12.914 2.120 -37.150 1.00 73.00 126 GLN A N 1
ATOM 1029 C CA . GLN A 1 126 ? 12.182 3.161 -37.874 1.00 73.00 126 GLN A CA 1
ATOM 1030 C C . GLN A 1 126 ? 12.563 4.542 -37.328 1.00 73.00 126 GLN A C 1
ATOM 1032 O O . GLN A 1 126 ? 12.650 4.732 -36.117 1.00 73.00 126 GLN A O 1
ATOM 1037 N N . THR A 1 127 ? 12.775 5.523 -38.208 1.00 68.44 127 THR A N 1
ATOM 1038 C CA . THR A 1 127 ? 13.147 6.901 -37.838 1.00 68.44 127 THR A CA 1
ATOM 1039 C C . THR A 1 127 ? 12.078 7.903 -38.268 1.00 68.44 127 THR A C 1
ATOM 1041 O O . THR A 1 127 ? 11.471 7.762 -39.330 1.00 68.44 127 THR A O 1
ATOM 1044 N N . THR A 1 128 ? 11.857 8.935 -37.450 1.00 60.62 128 THR A N 1
ATOM 1045 C CA . THR A 1 128 ? 10.938 10.045 -37.764 1.00 60.62 128 THR A CA 1
ATOM 1046 C C . THR A 1 128 ? 11.540 11.083 -38.717 1.00 60.62 128 THR A C 1
ATOM 1048 O O . THR A 1 128 ? 10.800 11.886 -39.283 1.00 60.62 128 THR A O 1
ATOM 1051 N N . SER A 1 129 ? 12.861 11.055 -38.935 1.00 56.31 129 SER A N 1
ATOM 1052 C CA . SER A 1 129 ? 13.585 11.988 -39.806 1.00 56.31 129 SER A CA 1
ATOM 1053 C C . SER A 1 129 ? 14.348 11.246 -40.903 1.00 56.31 129 SER A C 1
ATOM 1055 O O . SER A 1 129 ? 15.083 10.300 -40.618 1.00 56.31 129 SER A O 1
ATOM 1057 N N . ARG A 1 130 ? 14.188 11.694 -42.157 1.00 51.62 130 ARG A N 1
ATOM 1058 C CA . ARG A 1 130 ? 14.894 11.147 -43.330 1.00 51.62 130 ARG A CA 1
ATOM 1059 C C . ARG A 1 130 ? 16.369 11.563 -43.402 1.00 51.62 130 ARG A C 1
ATOM 1061 O O . ARG A 1 130 ? 17.101 10.926 -44.145 1.00 51.62 130 ARG A O 1
ATOM 1068 N N . ASP A 1 131 ? 16.794 12.562 -42.623 1.00 50.47 131 ASP A N 1
ATOM 1069 C CA . ASP A 1 131 ? 18.136 13.162 -42.723 1.00 50.47 131 ASP A CA 1
ATOM 1070 C C . ASP A 1 131 ? 19.177 12.536 -41.768 1.00 50.47 131 ASP A C 1
ATOM 1072 O O . ASP A 1 131 ? 20.358 12.849 -41.854 1.00 50.47 131 ASP A O 1
ATOM 1076 N N . VAL A 1 132 ? 18.782 11.621 -40.868 1.00 51.12 132 VAL A N 1
ATOM 1077 C CA . VAL A 1 132 ? 19.696 10.979 -39.890 1.00 51.12 132 VAL A CA 1
ATOM 1078 C C . VAL A 1 132 ? 20.046 9.557 -40.330 1.00 51.12 132 VAL A C 1
ATOM 1080 O O . VAL A 1 132 ? 19.793 8.566 -39.646 1.00 51.12 132 VAL A O 1
ATOM 1083 N N . THR A 1 133 ? 20.571 9.436 -41.546 1.00 46.62 133 THR A N 1
ATOM 1084 C CA . THR A 1 133 ? 20.695 8.153 -42.252 1.00 46.62 133 THR A CA 1
ATOM 1085 C C . THR A 1 133 ? 21.895 7.281 -41.900 1.00 46.62 133 THR A C 1
ATOM 1087 O O . THR A 1 133 ? 22.009 6.222 -42.507 1.00 46.62 133 THR A O 1
ATOM 1090 N N . SER A 1 134 ? 22.787 7.614 -40.961 1.00 53.03 134 SER A N 1
ATOM 1091 C CA . SER A 1 134 ? 24.025 6.812 -40.851 1.00 53.03 134 SER A CA 1
ATOM 1092 C C . SER A 1 134 ? 24.351 6.173 -39.507 1.00 53.03 134 SER A C 1
ATOM 1094 O O . SER A 1 134 ? 25.139 5.225 -39.506 1.00 53.03 134 SER A O 1
ATOM 1096 N N . LYS A 1 135 ? 23.762 6.570 -38.373 1.00 64.88 135 LYS A N 1
ATOM 1097 C CA . LYS A 1 135 ? 24.192 6.013 -37.078 1.00 64.88 135 LYS A CA 1
ATOM 1098 C C . LYS A 1 135 ? 23.067 5.946 -36.037 1.00 64.88 135 LYS A C 1
ATOM 1100 O O . LYS A 1 135 ? 22.935 6.828 -35.205 1.00 64.88 135 LYS A O 1
ATOM 1105 N N . LEU A 1 136 ? 22.273 4.872 -36.067 1.00 75.25 136 LEU A N 1
ATOM 1106 C CA . LEU A 1 136 ? 21.371 4.507 -34.961 1.00 75.25 136 LEU A CA 1
ATOM 1107 C C . LEU A 1 136 ? 22.153 3.799 -33.841 1.00 75.25 136 LEU A C 1
ATOM 1109 O O . LEU A 1 136 ? 23.196 3.185 -34.105 1.00 75.25 136 LEU A O 1
ATOM 1113 N N . LEU A 1 137 ? 21.622 3.838 -32.617 1.00 81.50 137 LEU A N 1
ATOM 1114 C CA . LEU A 1 137 ? 22.170 3.205 -31.411 1.00 81.50 137 LEU A CA 1
ATOM 1115 C C . LEU A 1 137 ? 23.631 3.593 -31.159 1.00 81.50 137 LEU A C 1
ATOM 1117 O O . LEU A 1 137 ? 24.524 2.737 -31.143 1.00 81.50 137 LEU A O 1
ATOM 1121 N N . GLN A 1 138 ? 23.881 4.893 -31.040 1.00 82.75 138 GLN A N 1
ATOM 1122 C CA . GLN A 1 138 ? 25.201 5.437 -30.739 1.00 82.75 138 GLN A CA 1
ATOM 1123 C C . GLN A 1 138 ? 25.384 5.699 -29.246 1.00 82.75 138 GLN A C 1
ATOM 1125 O O . GLN A 1 138 ? 24.403 5.939 -28.539 1.00 82.75 138 GLN A O 1
ATOM 1130 N N . PRO A 1 139 ? 26.638 5.684 -28.759 1.00 83.69 139 PRO A N 1
ATOM 1131 C CA . PRO A 1 139 ? 26.964 6.259 -27.464 1.00 83.69 139 PRO A CA 1
ATOM 1132 C C . PRO A 1 139 ? 26.380 7.673 -27.322 1.00 83.69 139 PRO A C 1
ATOM 1134 O O . PRO A 1 139 ? 26.555 8.505 -28.208 1.00 83.69 139 PRO A O 1
ATOM 1137 N N . GLY A 1 140 ? 25.683 7.935 -26.219 1.00 80.31 140 GLY A N 1
ATOM 1138 C CA . GLY A 1 140 ? 25.011 9.205 -25.935 1.00 80.31 140 GLY A CA 1
ATOM 1139 C C . GLY A 1 140 ? 23.533 9.268 -26.330 1.00 80.31 140 GLY A C 1
ATOM 1140 O O . GLY A 1 140 ? 22.840 10.174 -25.866 1.00 80.31 140 GLY A O 1
ATOM 1141 N N . ASP A 1 141 ? 23.020 8.317 -27.116 1.00 84.75 141 ASP A N 1
ATOM 1142 C CA . ASP A 1 141 ? 21.592 8.258 -27.441 1.00 84.75 141 ASP A CA 1
ATOM 1143 C C . ASP A 1 141 ? 20.760 7.992 -26.180 1.00 84.75 141 ASP A C 1
ATOM 1145 O O . ASP A 1 141 ? 21.079 7.120 -25.365 1.00 84.75 141 ASP A O 1
ATOM 1149 N N . VAL A 1 142 ? 19.671 8.742 -26.025 1.00 87.50 142 VAL A N 1
ATOM 1150 C CA . VAL A 1 142 ? 18.853 8.762 -24.810 1.00 87.50 142 VAL A CA 1
ATOM 1151 C C . VAL A 1 142 ? 17.618 7.895 -24.996 1.00 87.50 142 VAL A C 1
ATOM 1153 O O . VAL A 1 142 ? 16.813 8.135 -25.894 1.00 87.50 142 VAL A O 1
ATOM 1156 N N . LEU A 1 143 ? 17.410 6.927 -24.106 1.00 90.56 143 LEU A N 1
ATOM 1157 C CA . LEU A 1 143 ? 16.189 6.130 -24.084 1.00 90.56 143 LEU A CA 1
ATOM 1158 C C . LEU A 1 143 ? 15.015 6.982 -23.579 1.00 90.56 143 LEU A C 1
ATOM 1160 O O . LEU A 1 143 ? 15.030 7.498 -22.460 1.00 90.56 143 LEU A O 1
ATOM 1164 N N . VAL A 1 144 ? 13.983 7.115 -24.411 1.00 88.69 144 VAL A N 1
ATOM 1165 C CA . VAL A 1 144 ? 12.808 7.956 -24.137 1.00 88.69 144 VAL A CA 1
ATOM 1166 C C . VAL A 1 144 ? 11.564 7.160 -23.806 1.00 88.69 144 VAL A C 1
ATOM 1168 O O . VAL A 1 144 ? 10.803 7.550 -22.916 1.00 88.69 144 VAL A O 1
ATOM 1171 N N . GLN A 1 145 ? 11.331 6.066 -24.524 1.00 90.25 145 GLN A N 1
ATOM 1172 C CA . GLN A 1 145 ? 10.123 5.269 -24.355 1.00 90.25 145 GLN A CA 1
ATOM 1173 C C . GLN A 1 145 ? 10.405 3.781 -24.495 1.00 90.25 145 GLN A C 1
ATOM 1175 O O . GLN A 1 145 ? 11.331 3.361 -25.190 1.00 90.25 145 GLN A O 1
ATOM 1180 N N . LEU A 1 146 ? 9.552 2.997 -23.850 1.00 91.06 146 LEU A N 1
ATOM 1181 C CA . LEU A 1 146 ? 9.527 1.550 -23.912 1.00 91.06 146 LEU A CA 1
ATOM 1182 C C . LEU A 1 146 ? 8.086 1.123 -24.204 1.00 91.06 146 LEU A C 1
ATOM 1184 O O . LEU A 1 146 ? 7.203 1.269 -23.360 1.00 91.06 146 LEU A O 1
ATOM 1188 N N . GLY A 1 147 ? 7.837 0.653 -25.425 1.00 87.88 147 GLY A N 1
ATOM 1189 C CA . GLY A 1 147 ? 6.485 0.494 -25.957 1.00 87.88 147 GLY A CA 1
ATOM 1190 C C . GLY A 1 147 ? 5.746 1.833 -25.961 1.00 87.88 147 GLY A C 1
ATOM 1191 O O . GLY A 1 147 ? 6.171 2.786 -26.609 1.00 87.88 147 GLY A O 1
ATOM 1192 N N . ASP A 1 148 ? 4.653 1.903 -25.208 1.00 84.44 148 ASP A N 1
ATOM 1193 C CA . ASP A 1 148 ? 3.832 3.096 -24.994 1.00 84.44 148 ASP A CA 1
ATOM 1194 C C . ASP A 1 148 ? 4.206 3.886 -23.724 1.00 84.44 148 ASP A C 1
ATOM 1196 O O . ASP A 1 148 ? 3.630 4.942 -23.453 1.00 84.44 148 ASP A O 1
ATOM 1200 N N . VAL A 1 149 ? 5.187 3.416 -22.947 1.00 88.12 149 VAL A N 1
ATOM 1201 C CA . VAL A 1 149 ? 5.541 3.994 -21.646 1.00 88.12 149 VAL A CA 1
ATOM 1202 C C . VAL A 1 149 ? 6.714 4.956 -21.757 1.00 88.12 149 VAL A C 1
ATOM 1204 O O . VAL A 1 149 ? 7.791 4.604 -22.236 1.00 88.12 149 VAL A O 1
ATOM 1207 N N . ASN A 1 150 ? 6.529 6.177 -21.254 1.00 87.56 150 ASN A N 1
ATOM 1208 C CA . ASN A 1 150 ? 7.606 7.153 -21.111 1.00 87.56 150 ASN A CA 1
ATOM 1209 C C . ASN A 1 150 ? 8.490 6.803 -19.902 1.00 87.56 150 ASN A C 1
ATOM 1211 O O . ASN A 1 150 ? 8.013 6.778 -18.762 1.00 87.56 150 ASN A O 1
ATOM 1215 N N . VAL A 1 151 ? 9.777 6.572 -20.167 1.00 87.56 151 VAL A N 1
ATOM 1216 C CA . VAL A 1 151 ? 10.781 6.184 -19.162 1.00 87.56 151 VAL A CA 1
ATOM 1217 C C . VAL A 1 151 ? 11.724 7.329 -18.781 1.00 87.56 151 VAL A C 1
ATOM 1219 O O . VAL A 1 151 ? 12.705 7.135 -18.070 1.00 87.56 151 VAL A O 1
ATOM 1222 N N . ARG A 1 152 ? 11.442 8.563 -19.204 1.00 82.25 152 ARG A N 1
ATOM 1223 C CA . ARG A 1 152 ? 12.188 9.723 -18.709 1.00 82.25 152 ARG A CA 1
ATOM 1224 C C . ARG A 1 152 ? 11.861 9.995 -17.250 1.00 82.25 152 ARG A C 1
ATOM 1226 O O . ARG A 1 152 ? 10.698 9.954 -16.847 1.00 82.25 152 ARG A O 1
ATOM 1233 N N . ASN A 1 153 ? 12.887 10.364 -16.484 1.00 74.69 153 ASN A N 1
ATOM 1234 C CA . ASN A 1 153 ? 12.771 10.790 -15.089 1.00 74.69 153 ASN A CA 1
ATOM 1235 C C . ASN A 1 153 ? 12.202 9.723 -14.134 1.00 74.69 153 ASN A C 1
ATOM 1237 O O . ASN A 1 153 ? 11.810 10.070 -13.020 1.00 74.69 153 ASN A O 1
ATOM 1241 N N . ILE A 1 154 ? 12.148 8.448 -14.541 1.00 76.38 154 ILE A N 1
ATOM 1242 C CA . ILE A 1 154 ? 11.768 7.342 -13.644 1.00 76.38 154 ILE A CA 1
ATOM 1243 C C . ILE A 1 154 ? 12.978 6.716 -12.941 1.00 76.38 154 ILE A C 1
ATOM 1245 O O . ILE A 1 154 ? 12.774 5.950 -12.013 1.00 76.38 154 ILE A O 1
ATOM 1249 N N . GLY A 1 155 ? 14.204 7.040 -13.372 1.00 77.81 155 GLY A N 1
ATOM 1250 C CA . GLY A 1 155 ? 15.445 6.483 -12.828 1.00 77.81 155 GLY A CA 1
ATOM 1251 C C . GLY A 1 155 ? 16.022 5.332 -13.660 1.00 77.81 155 GLY A C 1
ATOM 1252 O O . GLY A 1 155 ? 15.321 4.651 -14.415 1.00 77.81 155 GLY A O 1
ATOM 1253 N N . PHE A 1 156 ? 17.341 5.133 -13.555 1.00 82.44 156 PHE A N 1
ATOM 1254 C CA . PHE A 1 156 ? 18.058 4.095 -14.303 1.00 82.44 156 PHE A CA 1
ATOM 1255 C C . PHE A 1 156 ? 17.585 2.695 -13.916 1.00 82.44 156 PHE A C 1
ATOM 1257 O O . PHE A 1 156 ? 17.235 1.894 -14.779 1.00 82.44 156 PHE A O 1
ATOM 1264 N N . ARG A 1 157 ? 17.520 2.412 -12.614 1.00 79.75 157 ARG A N 1
ATOM 1265 C CA . ARG A 1 157 ? 17.163 1.092 -12.091 1.00 79.75 157 ARG A CA 1
ATOM 1266 C C . ARG A 1 157 ? 15.758 0.673 -12.529 1.00 79.75 157 ARG A C 1
ATOM 1268 O O . 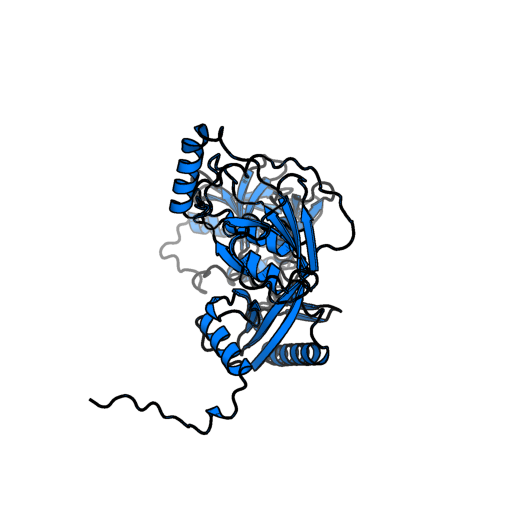ARG A 1 157 ? 15.569 -0.442 -13.007 1.00 79.75 157 ARG A O 1
ATOM 1275 N N . GLU A 1 158 ? 14.800 1.579 -12.410 1.00 83.50 158 GLU A N 1
ATOM 1276 C CA . GLU A 1 158 ? 13.399 1.387 -12.773 1.00 83.50 158 GLU A CA 1
ATOM 1277 C C . GLU A 1 158 ? 13.254 1.147 -14.278 1.00 83.50 158 GLU A C 1
ATOM 1279 O O . GLU A 1 158 ? 12.570 0.218 -14.702 1.00 83.50 158 GLU A O 1
ATOM 1284 N N . THR A 1 159 ? 13.977 1.916 -15.093 1.00 87.75 159 THR A N 1
ATOM 1285 C CA . THR A 1 159 ? 13.997 1.731 -16.549 1.00 87.75 159 THR A CA 1
ATOM 1286 C C . THR A 1 159 ? 14.562 0.364 -16.940 1.00 87.75 159 THR A C 1
ATOM 1288 O O . THR A 1 159 ? 13.977 -0.331 -17.772 1.00 87.75 159 THR A O 1
ATOM 1291 N N . ILE A 1 160 ? 15.665 -0.070 -16.319 1.00 87.88 160 ILE A N 1
ATOM 1292 C CA . ILE A 1 160 ? 16.243 -1.399 -16.563 1.00 87.88 160 ILE A CA 1
ATOM 1293 C C . ILE A 1 160 ? 15.274 -2.514 -16.145 1.00 87.88 160 ILE A C 1
ATOM 1295 O O . ILE A 1 160 ? 15.149 -3.502 -16.871 1.00 87.88 160 ILE A O 1
ATOM 1299 N N . ALA A 1 161 ? 14.559 -2.362 -15.027 1.00 82.19 161 ALA A N 1
ATOM 1300 C CA . ALA A 1 161 ? 13.550 -3.331 -14.595 1.00 82.19 161 ALA A CA 1
ATOM 1301 C C . ALA A 1 161 ? 12.421 -3.481 -15.636 1.00 82.19 161 ALA A C 1
ATOM 1303 O O . ALA A 1 161 ? 12.088 -4.603 -16.023 1.00 82.19 161 ALA A O 1
ATOM 1304 N N . LEU A 1 162 ? 11.913 -2.371 -16.192 1.00 88.06 162 LEU A N 1
ATOM 1305 C CA . LEU A 1 162 ? 10.915 -2.399 -17.275 1.00 88.06 162 LEU A CA 1
ATOM 1306 C C . LEU A 1 162 ? 11.446 -3.093 -18.546 1.00 88.06 162 LEU A C 1
ATOM 1308 O O . LEU A 1 162 ? 10.741 -3.882 -19.184 1.00 88.06 162 LEU A O 1
ATOM 1312 N N . ILE A 1 163 ? 12.711 -2.855 -18.908 1.00 89.19 163 ILE A N 1
ATOM 1313 C CA . ILE A 1 163 ? 13.371 -3.533 -20.039 1.00 89.19 163 ILE A CA 1
ATOM 1314 C C . ILE A 1 163 ? 13.485 -5.038 -19.801 1.00 89.19 163 ILE A C 1
ATOM 1316 O O . ILE A 1 163 ? 13.250 -5.823 -20.725 1.00 89.19 163 ILE A O 1
ATOM 1320 N N . LYS A 1 164 ? 13.871 -5.458 -18.595 1.00 86.81 164 LYS A N 1
ATOM 1321 C CA . LYS A 1 164 ? 14.071 -6.874 -18.268 1.00 86.81 164 LYS A CA 1
ATOM 1322 C C . LYS A 1 164 ? 12.754 -7.642 -18.177 1.00 86.81 164 LYS A C 1
ATOM 1324 O O . LYS A 1 164 ? 12.686 -8.767 -18.670 1.00 86.81 164 LYS A O 1
ATOM 1329 N N . GLY A 1 165 ? 11.726 -7.049 -17.572 1.00 83.88 165 GLY A N 1
ATOM 1330 C CA . GLY A 1 165 ? 10.438 -7.713 -17.377 1.00 83.88 165 GLY A CA 1
ATOM 1331 C C . GLY A 1 165 ? 9.495 -7.633 -18.583 1.00 83.88 165 GLY A C 1
ATOM 1332 O O . GLY A 1 165 ? 8.516 -8.374 -18.631 1.00 83.88 165 GLY A O 1
ATOM 1333 N N . SER A 1 166 ? 9.765 -6.780 -19.577 1.00 88.12 166 SER A N 1
ATOM 1334 C CA . SER A 1 166 ? 8.971 -6.746 -20.813 1.00 88.12 166 SER A CA 1
ATOM 1335 C C . SER A 1 166 ? 9.146 -8.024 -21.638 1.00 88.12 166 SER A C 1
ATOM 1337 O O . SER A 1 166 ? 10.246 -8.567 -21.783 1.00 88.12 166 SER A O 1
ATOM 1339 N N . SER A 1 167 ? 8.047 -8.500 -22.223 1.00 86.94 167 SER A N 1
ATOM 1340 C CA . SER A 1 167 ? 8.096 -9.578 -23.209 1.00 86.94 167 SER A CA 1
ATOM 1341 C C . SER A 1 167 ? 8.846 -9.128 -24.469 1.00 86.94 167 SER A C 1
ATOM 1343 O O . SER A 1 167 ? 9.096 -7.942 -24.693 1.00 86.94 167 SER A O 1
ATOM 1345 N N . ARG A 1 168 ? 9.279 -10.095 -25.283 1.00 87.06 168 ARG A N 1
ATOM 1346 C CA . ARG A 1 168 ? 9.883 -9.828 -26.591 1.00 87.06 168 ARG A CA 1
ATOM 1347 C C . ARG A 1 168 ? 8.916 -10.281 -27.691 1.00 87.06 168 ARG A C 1
ATOM 1349 O O . ARG A 1 168 ? 8.304 -11.337 -27.517 1.00 87.06 168 ARG A O 1
ATOM 1356 N N . PRO A 1 169 ? 8.792 -9.546 -28.808 1.00 88.25 169 PRO A N 1
ATOM 1357 C CA . PRO A 1 169 ? 9.543 -8.336 -29.155 1.00 88.25 169 PRO A CA 1
ATOM 1358 C C . PRO A 1 169 ? 9.166 -7.104 -28.313 1.00 88.25 169 PRO A C 1
ATOM 1360 O O . PRO A 1 169 ? 8.015 -6.958 -27.919 1.00 88.25 169 PRO A O 1
ATOM 1363 N N . VAL A 1 170 ? 10.140 -6.226 -28.045 1.00 89.25 170 VAL A N 1
ATOM 1364 C CA . VAL A 1 170 ? 9.926 -4.938 -27.359 1.00 89.25 170 VAL A CA 1
ATOM 1365 C C . VAL A 1 170 ? 10.406 -3.785 -28.231 1.00 89.25 170 VAL A C 1
ATOM 1367 O O . VAL A 1 170 ? 11.483 -3.862 -28.820 1.00 89.25 170 VAL A O 1
ATOM 1370 N N . THR A 1 171 ? 9.627 -2.709 -28.290 1.00 90.94 171 THR A N 1
ATOM 1371 C CA . THR A 1 171 ? 10.006 -1.477 -28.990 1.00 90.94 171 THR A CA 1
ATOM 1372 C C . THR A 1 171 ? 10.623 -0.495 -28.004 1.00 90.94 171 THR A C 1
ATOM 1374 O O . THR A 1 171 ? 9.995 -0.153 -27.006 1.00 90.94 171 THR A O 1
ATOM 1377 N N . LEU A 1 172 ? 11.837 -0.030 -28.284 1.00 91.56 172 LEU A N 1
ATOM 1378 C CA . LEU A 1 172 ? 12.509 1.038 -27.547 1.00 91.56 172 LEU A CA 1
ATOM 1379 C C . LEU A 1 172 ? 12.623 2.267 -28.441 1.00 91.56 172 LEU A C 1
ATOM 1381 O O . LEU A 1 172 ? 13.130 2.168 -29.557 1.00 91.56 172 LEU A O 1
ATOM 1385 N N . THR A 1 173 ? 12.182 3.417 -27.947 1.00 90.88 173 THR A N 1
ATOM 1386 C CA . THR A 1 173 ? 12.349 4.695 -28.642 1.00 90.88 173 THR A CA 1
ATOM 1387 C C . THR A 1 173 ? 13.539 5.427 -28.045 1.00 90.88 173 THR A C 1
ATOM 1389 O O . THR A 1 173 ? 13.624 5.577 -26.824 1.00 90.88 173 THR A O 1
ATOM 1392 N N . PHE A 1 174 ? 14.424 5.917 -28.903 1.00 88.88 174 PHE A N 1
ATOM 1393 C CA . PHE A 1 174 ? 15.601 6.693 -28.550 1.00 88.88 174 PHE A CA 1
ATOM 1394 C C . PHE A 1 174 ? 15.535 8.086 -29.177 1.00 88.88 174 PHE A C 1
ATOM 1396 O O . PHE A 1 174 ? 14.951 8.284 -30.245 1.00 88.88 174 PHE A O 1
ATOM 1403 N N . GLU A 1 175 ? 16.151 9.047 -28.503 1.00 86.12 175 GLU A N 1
ATOM 1404 C CA . GLU A 1 175 ? 16.488 10.360 -29.039 1.00 86.12 175 GLU A CA 1
ATOM 1405 C C . GLU A 1 175 ? 17.999 10.404 -29.273 1.00 86.12 175 GLU A C 1
ATOM 1407 O O . GLU A 1 175 ? 18.766 10.062 -28.371 1.00 86.12 175 GLU A O 1
ATOM 1412 N N . SER A 1 176 ? 18.421 10.789 -30.477 1.00 81.00 176 SER A N 1
ATOM 1413 C CA . SER A 1 176 ? 19.839 10.844 -30.822 1.00 81.00 176 SER A CA 1
ATOM 1414 C C . SER A 1 176 ? 20.575 11.911 -30.012 1.00 81.00 176 SER A C 1
ATOM 1416 O O . SER A 1 176 ? 20.001 12.961 -29.696 1.00 81.00 176 SER A O 1
ATOM 1418 N N . CYS A 1 177 ? 21.860 11.689 -29.733 1.00 75.56 177 CYS A N 1
ATOM 1419 C CA . CYS A 1 177 ? 22.721 12.776 -29.269 1.00 75.56 177 CYS A CA 1
ATOM 1420 C C . CYS A 1 177 ? 22.803 13.903 -30.322 1.00 75.56 177 CYS A C 1
ATOM 1422 O O . CYS A 1 177 ? 22.508 13.688 -31.503 1.00 75.56 177 CYS A O 1
ATOM 1424 N N . ASP A 1 178 ? 23.169 15.118 -29.896 1.00 64.75 178 ASP A N 1
ATOM 1425 C CA . ASP A 1 178 ? 23.374 16.243 -30.816 1.00 64.75 178 ASP A CA 1
ATOM 1426 C C . ASP A 1 178 ? 24.474 15.867 -31.828 1.00 64.75 178 ASP A C 1
ATOM 1428 O O . ASP A 1 178 ? 25.578 15.485 -31.436 1.00 64.75 178 ASP A O 1
ATOM 1432 N N . VAL A 1 179 ? 24.159 15.932 -33.125 1.00 50.78 179 VAL A N 1
ATOM 1433 C CA . VAL A 1 179 ? 25.130 15.753 -34.213 1.00 50.78 179 VAL A CA 1
ATOM 1434 C C . VAL A 1 179 ? 25.554 17.147 -34.656 1.00 50.78 179 VAL A C 1
ATOM 1436 O O . VAL A 1 179 ? 24.719 17.917 -35.132 1.00 50.78 179 VAL A O 1
ATOM 1439 N N . PHE A 1 180 ? 26.825 17.489 -34.459 1.00 48.34 180 PHE A N 1
ATOM 1440 C CA . PHE A 1 180 ? 27.425 18.654 -35.101 1.00 48.34 180 PHE A CA 1
ATOM 1441 C C . PHE A 1 180 ? 27.939 18.205 -36.469 1.00 48.34 180 PHE A C 1
ATOM 1443 O O . PHE A 1 180 ? 28.661 17.208 -36.548 1.00 48.34 180 PHE A O 1
ATOM 1450 N N . ASP A 1 181 ? 27.525 18.896 -37.532 1.00 45.28 181 ASP A N 1
ATOM 1451 C CA . ASP A 1 181 ? 28.130 18.721 -38.850 1.00 45.28 181 ASP A CA 1
ATOM 1452 C C . ASP A 1 181 ? 29.576 19.217 -38.746 1.00 45.28 181 ASP A C 1
ATOM 1454 O O . ASP A 1 181 ? 29.826 20.404 -38.538 1.00 45.28 181 ASP A O 1
ATOM 1458 N N . ASP A 1 182 ? 30.531 18.292 -38.801 1.00 42.81 182 ASP A N 1
ATOM 1459 C CA . ASP A 1 182 ? 31.940 18.642 -38.901 1.00 42.81 182 ASP A CA 1
ATOM 1460 C C . ASP A 1 182 ? 32.193 19.008 -40.370 1.00 42.81 182 ASP A C 1
ATOM 1462 O O . ASP A 1 182 ? 32.241 18.136 -41.237 1.00 42.81 182 ASP A O 1
ATOM 1466 N N . ASP A 1 183 ? 32.308 20.303 -40.670 1.00 45.69 183 ASP A N 1
ATOM 1467 C CA . ASP A 1 183 ? 32.570 20.838 -42.019 1.00 45.69 183 ASP A CA 1
ATOM 1468 C C . ASP A 1 183 ? 33.976 20.469 -42.561 1.00 45.69 183 ASP A C 1
ATOM 1470 O O . ASP A 1 183 ? 34.445 21.043 -43.545 1.00 45.69 183 ASP A O 1
ATOM 1474 N N . ASN A 1 184 ? 34.679 19.505 -41.954 1.00 44.19 184 ASN A N 1
ATOM 1475 C CA . ASN A 1 184 ? 35.990 19.049 -42.399 1.00 44.19 184 ASN A CA 1
ATOM 1476 C C . ASN A 1 184 ? 36.031 17.542 -42.666 1.00 44.19 184 ASN A C 1
ATOM 1478 O O . ASN A 1 184 ? 36.041 16.699 -41.771 1.00 44.19 184 ASN A O 1
ATOM 1482 N N . ASP A 1 185 ? 36.157 17.243 -43.953 1.00 47.38 185 ASP A N 1
ATOM 1483 C CA . ASP A 1 185 ? 36.329 15.941 -44.587 1.00 47.38 185 ASP A CA 1
ATOM 1484 C C . ASP A 1 185 ? 37.665 15.272 -44.167 1.00 47.38 185 ASP A C 1
ATOM 1486 O O . ASP A 1 185 ? 38.620 15.175 -44.943 1.00 47.38 185 ASP A O 1
ATOM 1490 N N . SER A 1 186 ? 37.778 14.833 -42.907 1.00 39.44 186 SER A N 1
ATOM 1491 C CA . SER A 1 186 ? 38.909 14.027 -42.423 1.00 39.44 186 SER A CA 1
ATOM 1492 C C . SER A 1 186 ? 38.433 12.745 -41.720 1.00 39.44 186 SER A C 1
ATOM 1494 O O . SER A 1 186 ? 37.553 12.793 -40.860 1.00 39.44 186 SER A O 1
ATOM 1496 N N . PRO A 1 187 ? 38.974 11.561 -42.069 1.00 46.66 187 PRO A N 1
ATOM 1497 C CA . PRO A 1 187 ? 38.482 10.294 -41.553 1.00 46.66 187 PRO A CA 1
ATOM 1498 C C . PRO A 1 187 ? 39.199 9.925 -40.251 1.00 46.66 187 PRO A C 1
ATOM 1500 O O . PRO A 1 187 ? 39.962 8.969 -40.241 1.00 46.66 187 PRO A O 1
ATOM 1503 N N . THR A 1 188 ? 38.976 10.648 -39.152 1.00 44.47 188 THR A N 1
ATOM 1504 C CA . THR A 1 188 ? 39.405 10.192 -37.814 1.00 44.47 188 THR A CA 1
ATOM 1505 C C . THR A 1 188 ? 38.696 10.968 -36.706 1.00 44.47 188 THR A C 1
ATOM 1507 O O . THR A 1 188 ? 38.742 12.188 -36.694 1.00 44.47 188 THR A O 1
ATOM 1510 N N . ASP A 1 189 ? 38.090 10.221 -35.778 1.00 39.66 189 ASP A N 1
ATOM 1511 C CA . ASP A 1 189 ? 37.494 10.650 -34.506 1.00 39.66 189 ASP A CA 1
ATOM 1512 C C . ASP A 1 189 ? 36.402 11.729 -34.565 1.00 39.66 189 ASP A C 1
ATOM 1514 O O . ASP A 1 189 ? 36.616 12.891 -34.239 1.00 39.66 189 ASP A O 1
ATOM 1518 N N . VAL A 1 190 ? 35.164 11.289 -34.839 1.00 43.09 190 VAL A N 1
ATOM 1519 C CA . VAL A 1 190 ? 33.967 12.038 -34.422 1.00 43.09 190 VAL A CA 1
ATOM 1520 C C . VAL A 1 190 ? 34.018 12.156 -32.898 1.00 43.09 190 VAL A C 1
ATOM 1522 O O . VAL A 1 190 ? 33.739 11.193 -32.178 1.00 43.09 190 VAL A O 1
ATOM 1525 N N . GLN A 1 191 ? 34.429 13.319 -32.403 1.00 37.22 191 GLN A N 1
ATOM 1526 C CA . GLN A 1 191 ? 34.500 13.608 -30.981 1.00 37.22 191 GLN A CA 1
ATOM 1527 C C . GLN A 1 191 ? 33.065 13.766 -30.466 1.00 37.22 191 GLN A C 1
ATOM 1529 O O . GLN A 1 191 ? 32.450 14.819 -30.604 1.00 37.22 191 GLN A O 1
ATOM 1534 N N . TYR A 1 192 ? 32.499 12.694 -29.905 1.00 45.12 192 TYR A N 1
ATOM 1535 C CA . TYR A 1 192 ? 31.200 12.754 -29.237 1.00 45.12 192 TYR A CA 1
ATOM 1536 C C . TYR A 1 192 ? 31.324 13.697 -28.037 1.00 45.12 192 TYR A C 1
ATOM 1538 O O . TYR A 1 192 ? 31.843 13.322 -26.983 1.00 45.12 192 TYR A O 1
ATOM 1546 N N . ILE A 1 193 ? 30.879 14.943 -28.194 1.00 39.44 193 ILE A N 1
ATOM 1547 C CA . ILE A 1 193 ? 30.788 15.871 -27.073 1.00 39.44 193 ILE A CA 1
ATOM 1548 C C . ILE A 1 193 ? 29.585 15.418 -26.256 1.00 39.44 193 ILE A C 1
ATOM 1550 O O . ILE A 1 193 ? 28.438 15.751 -26.556 1.00 39.44 193 ILE A O 1
ATOM 1554 N N . TYR A 1 194 ? 29.851 14.642 -25.207 1.00 38.31 194 TYR A N 1
ATOM 1555 C CA . TYR A 1 194 ? 28.913 14.497 -24.106 1.00 38.31 194 TYR A CA 1
ATOM 1556 C C . TYR A 1 194 ? 28.696 15.895 -23.527 1.00 38.31 194 TYR A C 1
ATOM 1558 O O . TYR A 1 194 ? 29.481 16.356 -22.702 1.00 38.31 194 TYR A O 1
ATOM 1566 N N . SER A 1 195 ? 27.685 16.615 -24.015 1.00 40.06 195 SER A N 1
ATOM 1567 C CA . SER A 1 195 ? 27.289 17.875 -23.409 1.00 40.06 195 SER A CA 1
ATOM 1568 C C . SER A 1 195 ? 26.554 17.518 -22.121 1.00 40.06 195 SER A C 1
ATOM 1570 O O . SER A 1 195 ? 25.449 16.970 -22.189 1.00 40.06 195 SER A O 1
ATOM 1572 N N . PRO A 1 196 ? 27.114 17.828 -20.937 1.00 39.03 196 PRO A N 1
ATOM 1573 C CA . PRO A 1 196 ? 26.428 17.571 -19.680 1.00 39.03 196 PRO A CA 1
ATOM 1574 C C . PRO A 1 196 ? 25.138 18.390 -19.584 1.00 39.03 196 PRO A C 1
ATOM 1576 O O . PRO A 1 196 ? 24.323 18.129 -18.720 1.00 39.03 196 PRO A O 1
ATOM 1579 N N . HIS A 1 197 ? 24.901 19.345 -20.485 1.00 40.81 197 HIS A N 1
ATOM 1580 C CA . HIS A 1 197 ? 23.674 20.115 -20.567 1.00 40.81 197 HIS A CA 1
ATOM 1581 C C . HIS A 1 197 ? 22.716 19.475 -21.579 1.00 40.81 197 HIS A C 1
ATOM 1583 O O . HIS A 1 197 ? 22.531 20.025 -22.650 1.00 40.81 197 HIS A O 1
ATOM 1589 N N . ALA A 1 198 ? 22.046 18.353 -21.304 1.00 43.62 198 ALA A N 1
ATOM 1590 C CA . ALA A 1 198 ? 20.904 17.900 -22.123 1.00 43.62 198 ALA A CA 1
ATOM 1591 C C . ALA A 1 198 ? 19.633 18.723 -21.788 1.00 43.62 198 ALA A C 1
ATOM 1593 O O . ALA A 1 198 ? 18.626 18.206 -21.302 1.00 43.62 198 ALA A O 1
ATOM 1594 N N . ALA A 1 199 ? 19.705 20.049 -21.945 1.00 42.47 199 ALA A N 1
ATOM 1595 C CA . ALA A 1 199 ? 18.740 21.000 -21.393 1.00 42.47 199 ALA A CA 1
ATOM 1596 C C . ALA A 1 199 ? 17.526 21.324 -22.283 1.00 42.47 199 ALA A C 1
ATOM 1598 O O . ALA A 1 199 ? 16.655 22.047 -21.816 1.00 42.47 199 ALA A O 1
ATOM 1599 N N . SER A 1 200 ? 17.357 20.746 -23.479 1.00 41.25 200 SER A N 1
ATOM 1600 C CA . SER A 1 200 ? 16.200 21.114 -24.322 1.00 41.25 200 SER A CA 1
ATOM 1601 C C . SER A 1 200 ? 14.947 20.236 -24.192 1.00 41.25 200 SER A C 1
ATOM 1603 O O . SER A 1 200 ? 13.924 20.586 -24.776 1.00 41.25 200 SER A O 1
ATOM 1605 N N . VAL A 1 201 ? 14.934 19.148 -23.407 1.00 45.31 201 VAL A N 1
ATOM 1606 C CA . VAL A 1 201 ? 13.784 18.207 -23.438 1.00 45.31 201 VAL A CA 1
ATOM 1607 C C . VAL A 1 201 ? 12.767 18.330 -22.305 1.00 45.31 201 VAL A C 1
ATOM 1609 O O . VAL A 1 201 ? 11.874 17.494 -22.175 1.00 45.31 201 VAL A O 1
ATOM 1612 N N . VAL A 1 202 ? 12.838 19.414 -21.527 1.00 41.41 202 VAL A N 1
ATOM 1613 C CA . VAL A 1 202 ? 11.797 19.760 -20.540 1.00 41.41 202 VAL A CA 1
ATOM 1614 C C . VAL A 1 202 ? 10.686 20.641 -21.149 1.00 41.41 202 VAL A C 1
ATOM 1616 O O . VAL A 1 202 ? 9.602 20.713 -20.579 1.00 41.41 202 VAL A O 1
ATOM 1619 N N . SER A 1 203 ? 10.878 21.227 -22.341 1.00 34.72 203 SER A N 1
ATOM 1620 C CA . SER A 1 203 ? 9.967 22.271 -22.862 1.00 34.72 203 SER A CA 1
ATOM 1621 C C . SER A 1 203 ? 9.208 21.945 -24.154 1.00 34.72 203 SER A C 1
ATOM 1623 O O . SER A 1 203 ? 8.420 22.766 -24.614 1.00 34.72 203 SER A O 1
ATOM 1625 N N . THR A 1 204 ? 9.338 20.742 -24.715 1.00 36.59 204 THR A N 1
ATOM 1626 C CA . THR A 1 204 ? 8.462 20.272 -25.806 1.00 36.59 204 THR A CA 1
ATOM 1627 C C . THR A 1 204 ? 7.692 19.023 -25.401 1.00 36.59 204 THR A C 1
ATOM 1629 O O . THR A 1 204 ? 7.596 18.044 -26.135 1.00 36.59 204 THR A O 1
ATOM 1632 N N . ALA A 1 205 ? 6.995 19.108 -24.268 1.00 35.06 205 ALA A N 1
ATOM 1633 C CA . ALA A 1 205 ? 5.721 18.411 -24.108 1.00 35.06 205 ALA A CA 1
ATOM 1634 C C . ALA A 1 205 ? 4.671 19.027 -25.063 1.00 35.06 205 ALA A C 1
ATOM 1636 O O . ALA A 1 205 ? 3.624 19.510 -24.646 1.00 35.06 205 ALA A O 1
ATOM 1637 N N . SER A 1 206 ? 4.966 19.047 -26.367 1.00 32.34 206 SER A N 1
ATOM 1638 C CA . SER A 1 206 ? 3.932 19.085 -27.387 1.00 32.34 206 SER A CA 1
ATOM 1639 C C . SER A 1 206 ? 3.424 17.659 -27.480 1.00 32.34 206 SER A C 1
ATOM 1641 O O . SER A 1 206 ? 4.080 16.770 -28.020 1.00 32.34 206 SER A O 1
ATOM 1643 N N . THR A 1 207 ? 2.265 17.446 -26.875 1.00 35.94 207 THR A N 1
ATOM 1644 C CA . THR A 1 207 ? 1.359 16.317 -27.058 1.00 35.94 207 THR A CA 1
ATOM 1645 C C . THR A 1 207 ? 0.962 16.186 -28.532 1.00 35.94 207 THR A C 1
ATOM 1647 O O . THR A 1 207 ? -0.186 16.397 -28.914 1.00 35.94 207 THR A O 1
ATOM 1650 N N . ARG A 1 208 ? 1.908 15.818 -29.397 1.00 30.39 208 ARG A N 1
ATOM 1651 C CA . ARG A 1 208 ? 1.592 15.183 -30.672 1.00 30.39 208 ARG A CA 1
ATOM 1652 C C . ARG A 1 208 ? 1.749 13.680 -30.478 1.00 30.39 208 ARG A C 1
ATOM 1654 O O . ARG A 1 208 ? 2.882 13.206 -30.421 1.00 30.39 208 ARG A O 1
ATOM 1661 N N . PRO A 1 209 ? 0.642 12.931 -30.334 1.00 33.41 209 PRO A N 1
ATOM 1662 C CA . PRO A 1 209 ? 0.716 11.484 -30.283 1.00 33.41 209 PRO A CA 1
ATOM 1663 C C . PRO A 1 209 ? 1.251 11.013 -31.636 1.00 33.41 209 PRO A C 1
ATOM 1665 O O . PRO A 1 209 ? 0.593 11.167 -32.664 1.00 33.41 209 PRO A O 1
ATOM 1668 N N . LEU A 1 210 ? 2.474 10.481 -31.647 1.00 39.03 210 LEU A N 1
ATOM 1669 C CA . LEU A 1 210 ? 2.911 9.604 -32.726 1.00 39.03 210 LEU A CA 1
ATOM 1670 C C . LEU A 1 210 ? 1.884 8.469 -32.789 1.00 39.03 210 LEU A C 1
ATOM 1672 O O . LEU A 1 210 ? 1.646 7.801 -31.787 1.00 39.03 210 LEU A O 1
ATOM 1676 N N . ASN A 1 211 ? 1.207 8.382 -33.936 1.00 33.41 211 ASN A N 1
ATOM 1677 C CA . ASN A 1 211 ? 0.034 7.559 -34.221 1.00 33.41 211 ASN A CA 1
ATOM 1678 C C . ASN A 1 211 ? -0.102 6.312 -33.333 1.00 33.41 211 ASN A C 1
ATOM 1680 O O . ASN A 1 211 ? 0.630 5.334 -33.472 1.00 33.41 211 ASN A O 1
ATOM 1684 N N . HIS A 1 212 ? -1.098 6.371 -32.449 1.00 36.59 212 HIS A N 1
ATOM 1685 C CA . HIS A 1 212 ? -1.560 5.268 -31.625 1.00 36.59 212 HIS A CA 1
ATOM 1686 C C . HIS A 1 212 ? -1.988 4.072 -32.483 1.00 36.59 212 HIS A C 1
ATOM 1688 O O . HIS A 1 212 ? -2.963 4.159 -33.229 1.00 36.59 212 HIS A O 1
ATOM 1694 N N . HIS A 1 213 ? -1.348 2.923 -32.268 1.00 36.22 213 HIS A N 1
ATOM 1695 C CA . HIS A 1 213 ? -2.060 1.652 -32.314 1.00 36.22 213 HIS A CA 1
ATOM 1696 C C . HIS A 1 213 ? -2.694 1.418 -30.930 1.00 36.22 213 HIS A C 1
ATOM 1698 O O . HIS A 1 213 ? -1.968 1.259 -29.948 1.00 36.22 213 HIS A O 1
ATOM 1704 N N . PRO A 1 214 ? -4.033 1.426 -30.809 1.00 40.69 214 PRO A N 1
ATOM 1705 C CA . PRO A 1 214 ? -4.725 1.254 -29.540 1.00 40.69 214 PRO A CA 1
ATOM 1706 C C . PRO A 1 214 ? -4.882 -0.239 -29.225 1.00 40.69 214 PRO A C 1
ATOM 1708 O O . PRO A 1 214 ? -5.989 -0.764 -29.268 1.00 40.69 214 PRO A O 1
ATOM 1711 N N . SER A 1 215 ? -3.787 -0.953 -28.949 1.00 42.59 215 SER A N 1
ATOM 1712 C CA . SER A 1 215 ? -3.884 -2.340 -28.463 1.00 42.59 215 SER A CA 1
ATOM 1713 C C . SER A 1 215 ? -2.573 -2.883 -27.886 1.00 42.59 215 SER A C 1
ATOM 1715 O O . SER A 1 215 ? -1.968 -3.773 -28.470 1.00 42.59 215 SER A O 1
ATOM 1717 N N . SER A 1 216 ? -2.143 -2.351 -26.741 1.00 51.59 216 SER A N 1
ATOM 1718 C CA . SER A 1 216 ? -1.639 -3.123 -25.590 1.00 51.59 216 SER A CA 1
ATOM 1719 C C . SER A 1 216 ? -0.875 -2.176 -24.671 1.00 51.59 216 SER A C 1
ATOM 1721 O O . SER A 1 216 ? 0.267 -1.834 -24.958 1.00 51.59 216 SER A O 1
ATOM 1723 N N . SER A 1 217 ? -1.484 -1.783 -23.555 1.00 74.06 217 SER A N 1
ATOM 1724 C CA . SER A 1 217 ? -0.742 -1.238 -22.418 1.00 74.06 217 SER A CA 1
ATOM 1725 C C . SER A 1 217 ? 0.355 -2.238 -22.062 1.00 74.06 217 SER A C 1
ATOM 1727 O O . SER A 1 217 ? 0.025 -3.357 -21.642 1.00 74.06 217 SER A O 1
ATOM 1729 N N . LEU A 1 218 ? 1.619 -1.888 -22.289 1.00 85.31 218 LEU A N 1
ATOM 1730 C CA . LEU A 1 218 ? 2.725 -2.808 -22.075 1.00 85.31 218 LEU A CA 1
ATOM 1731 C C . LEU A 1 218 ? 2.648 -3.416 -20.668 1.00 85.31 218 LEU A C 1
ATOM 1733 O O . LEU A 1 218 ? 2.481 -2.697 -19.681 1.00 85.31 218 LEU A O 1
ATOM 1737 N N . LYS A 1 219 ? 2.782 -4.740 -20.584 1.00 86.38 219 LYS A N 1
ATOM 1738 C CA . LYS A 1 219 ? 2.878 -5.464 -19.318 1.00 86.38 219 LYS A CA 1
ATOM 1739 C C . LYS A 1 219 ? 4.302 -5.956 -19.098 1.00 86.38 219 LYS A C 1
ATOM 1741 O O . LYS A 1 219 ? 4.984 -6.362 -20.041 1.00 86.38 219 LYS A O 1
ATOM 1746 N N . VAL A 1 220 ? 4.744 -5.859 -17.854 1.00 85.38 220 VAL A N 1
ATOM 1747 C CA . VAL A 1 220 ? 6.084 -6.224 -17.406 1.00 85.38 220 VAL A CA 1
ATOM 1748 C C . VAL A 1 220 ? 5.932 -7.271 -16.317 1.00 85.38 220 VAL A C 1
ATOM 1750 O O . VAL A 1 220 ? 5.147 -7.109 -15.381 1.00 85.38 220 VAL A O 1
ATOM 1753 N N . LYS A 1 221 ? 6.697 -8.351 -16.458 1.00 85.50 221 LYS A N 1
ATOM 1754 C CA . LYS A 1 221 ? 6.801 -9.402 -15.459 1.00 85.50 221 LYS A CA 1
ATOM 1755 C C . LYS A 1 221 ? 7.605 -8.894 -14.264 1.00 85.50 221 LYS A C 1
ATOM 1757 O O . LYS A 1 221 ? 8.765 -8.523 -14.427 1.00 85.50 221 LYS A O 1
ATOM 1762 N N . VAL A 1 222 ? 7.002 -8.936 -13.084 1.00 81.62 222 VAL A N 1
ATOM 1763 C CA . VAL A 1 222 ? 7.622 -8.626 -11.794 1.00 81.62 222 VAL A CA 1
ATOM 1764 C C . VAL A 1 222 ? 7.599 -9.878 -10.922 1.00 81.62 222 VAL A C 1
ATOM 1766 O O . VAL A 1 222 ? 6.556 -10.530 -10.802 1.00 81.62 222 VAL A O 1
ATOM 1769 N N . THR A 1 223 ? 8.734 -10.210 -10.305 1.00 86.50 223 THR A N 1
ATOM 1770 C CA . THR A 1 223 ? 8.838 -11.352 -9.388 1.00 86.50 223 THR A CA 1
ATOM 1771 C C . THR A 1 223 ? 8.798 -10.889 -7.932 1.00 86.50 223 THR A C 1
ATOM 1773 O O . THR A 1 223 ? 9.572 -10.032 -7.500 1.00 86.50 223 THR A O 1
ATOM 1776 N N . HIS A 1 224 ? 7.896 -11.493 -7.161 1.00 88.19 224 HIS A N 1
ATOM 1777 C CA . HIS A 1 224 ? 7.702 -11.220 -5.742 1.00 88.19 224 HIS A CA 1
ATOM 1778 C C . HIS A 1 224 ? 7.978 -12.458 -4.906 1.00 88.19 224 HIS A C 1
ATOM 1780 O O . HIS A 1 224 ? 7.552 -13.553 -5.236 1.00 88.19 224 HIS A O 1
ATOM 1786 N N . TRP A 1 225 ? 8.630 -12.285 -3.773 1.00 91.50 225 TRP A N 1
ATOM 1787 C CA . TRP A 1 225 ? 8.817 -13.288 -2.745 1.00 91.50 225 TRP A CA 1
ATOM 1788 C C . TRP A 1 225 ? 7.764 -13.120 -1.661 1.00 91.50 225 TRP A C 1
ATOM 1790 O O . TRP A 1 225 ? 7.637 -12.052 -1.059 1.00 91.50 225 TRP A O 1
ATOM 1800 N N . VAL A 1 226 ? 7.049 -14.204 -1.371 1.00 91.94 226 VAL A N 1
ATOM 1801 C CA . VAL A 1 226 ? 6.181 -14.307 -0.200 1.00 91.94 226 VAL A CA 1
ATOM 1802 C C . VAL A 1 226 ? 6.857 -15.196 0.817 1.00 91.94 226 VAL A C 1
ATOM 1804 O O . VAL A 1 226 ? 7.062 -16.384 0.568 1.00 91.94 226 VAL A O 1
ATOM 1807 N N . ILE A 1 227 ? 7.196 -14.629 1.970 1.00 91.88 227 ILE A N 1
ATOM 1808 C CA . ILE A 1 227 ? 7.849 -15.356 3.058 1.00 91.88 227 ILE A CA 1
ATOM 1809 C C . ILE A 1 227 ? 6.931 -15.331 4.274 1.00 91.88 227 ILE A C 1
ATOM 1811 O O . ILE A 1 227 ? 6.595 -14.270 4.797 1.00 91.88 227 ILE A O 1
ATOM 1815 N N . ILE A 1 228 ? 6.530 -16.511 4.734 1.00 92.25 228 ILE A N 1
ATOM 1816 C CA . ILE A 1 228 ? 5.758 -16.705 5.958 1.00 92.25 228 ILE A CA 1
ATOM 1817 C C . ILE A 1 228 ? 6.741 -17.099 7.051 1.00 92.25 228 ILE A C 1
ATOM 1819 O O . ILE A 1 228 ? 7.375 -18.155 6.981 1.00 92.25 228 ILE A O 1
ATOM 1823 N N . THR A 1 229 ? 6.862 -16.252 8.063 1.00 89.75 229 THR A N 1
ATOM 1824 C CA . THR A 1 229 ? 7.650 -16.534 9.261 1.00 89.75 229 THR A CA 1
ATOM 1825 C C . THR A 1 229 ? 6.752 -16.997 10.398 1.00 89.75 229 THR A C 1
ATOM 1827 O O . THR A 1 229 ? 5.528 -17.017 10.287 1.00 89.75 229 THR A O 1
ATOM 1830 N N . ASP A 1 230 ? 7.353 -17.328 11.532 1.00 87.12 230 ASP A N 1
ATOM 1831 C CA . ASP A 1 230 ? 6.652 -17.560 12.790 1.00 87.12 230 ASP A CA 1
ATOM 1832 C C . ASP A 1 230 ? 5.972 -16.311 13.370 1.00 87.12 230 ASP A C 1
ATOM 1834 O O . ASP A 1 230 ? 5.281 -16.419 14.378 1.00 87.12 230 ASP A O 1
ATOM 1838 N N . LYS A 1 231 ? 6.129 -15.124 12.765 1.00 79.75 231 LYS A N 1
ATOM 1839 C CA . LYS A 1 231 ? 5.554 -13.869 13.282 1.00 79.75 231 LYS A CA 1
ATOM 1840 C C . LYS A 1 231 ? 4.737 -13.084 12.265 1.00 79.75 231 LYS A C 1
ATOM 1842 O O . LYS A 1 231 ? 3.788 -12.394 12.658 1.00 79.75 231 LYS A O 1
ATOM 1847 N N . ARG A 1 232 ? 5.096 -13.133 10.983 1.00 83.44 232 ARG A N 1
ATOM 1848 C CA . ARG A 1 232 ? 4.530 -12.262 9.942 1.00 83.44 232 ARG A CA 1
ATOM 1849 C C . ARG A 1 232 ? 4.610 -12.878 8.550 1.00 83.44 232 ARG A C 1
ATOM 1851 O O . ARG A 1 232 ? 5.332 -13.838 8.315 1.00 83.44 232 ARG A O 1
ATOM 1858 N N . VAL A 1 233 ? 3.864 -12.277 7.632 1.00 85.25 233 VAL A N 1
ATOM 1859 C CA . VAL A 1 233 ? 4.001 -12.473 6.189 1.00 85.25 233 VAL A CA 1
ATOM 1860 C C . VAL A 1 233 ? 4.788 -11.290 5.629 1.00 85.25 233 VAL A C 1
ATOM 1862 O O . VAL A 1 233 ? 4.483 -10.139 5.952 1.00 85.25 233 VAL A O 1
ATOM 1865 N N . LEU A 1 234 ? 5.808 -11.573 4.827 1.00 83.69 234 LEU A N 1
ATOM 1866 C CA . LEU A 1 234 ? 6.606 -10.600 4.085 1.00 83.69 234 LEU A CA 1
ATOM 1867 C C . LEU A 1 234 ? 6.263 -10.718 2.599 1.00 83.69 234 LEU A C 1
ATOM 1869 O O . LEU A 1 234 ? 6.232 -11.834 2.080 1.00 83.69 234 LEU A O 1
ATOM 1873 N N . TYR A 1 235 ? 6.047 -9.582 1.940 1.00 84.62 235 TYR A N 1
ATOM 1874 C CA . TYR A 1 235 ? 5.895 -9.473 0.492 1.00 84.62 235 TYR A CA 1
ATOM 1875 C C . TYR A 1 235 ? 7.028 -8.600 -0.036 1.00 84.62 235 TYR A C 1
ATOM 1877 O O . TYR A 1 235 ? 7.142 -7.434 0.343 1.00 84.62 235 TYR A O 1
ATOM 1885 N N . ILE A 1 236 ? 7.930 -9.188 -0.815 1.00 84.75 236 ILE A N 1
ATOM 1886 C CA . ILE A 1 236 ? 9.192 -8.561 -1.213 1.00 84.75 236 ILE A CA 1
ATOM 1887 C C . ILE A 1 236 ? 9.318 -8.633 -2.727 1.00 84.75 236 ILE A C 1
ATOM 1889 O O . ILE A 1 236 ? 9.292 -9.721 -3.282 1.00 84.75 236 ILE A O 1
ATOM 1893 N N . GLN A 1 237 ? 9.523 -7.513 -3.402 1.00 84.44 237 GLN A N 1
ATOM 1894 C CA . GLN A 1 237 ? 9.892 -7.508 -4.810 1.00 84.44 237 GLN A CA 1
ATOM 1895 C C . GLN A 1 237 ? 11.400 -7.767 -4.953 1.00 84.44 237 GLN A C 1
ATOM 1897 O O . GLN A 1 237 ? 12.228 -7.045 -4.391 1.00 84.44 237 GLN A O 1
ATOM 1902 N N . LEU A 1 238 ? 11.761 -8.810 -5.704 1.00 84.00 238 LEU A N 1
ATOM 1903 C CA . LEU A 1 238 ? 13.143 -9.125 -6.074 1.00 84.00 238 LEU A CA 1
ATOM 1904 C C . LEU A 1 238 ? 13.141 -9.869 -7.414 1.00 84.00 238 LEU A C 1
ATOM 1906 O O . LEU A 1 238 ? 12.715 -11.024 -7.483 1.00 84.00 238 LEU A O 1
ATOM 1910 N N . ASP A 1 239 ? 13.655 -9.220 -8.459 1.00 72.44 239 ASP A N 1
ATOM 1911 C CA . ASP A 1 239 ? 13.794 -9.849 -9.775 1.00 72.44 239 ASP A CA 1
ATOM 1912 C C . ASP A 1 239 ? 14.854 -10.958 -9.751 1.00 72.44 239 ASP A C 1
ATOM 1914 O O . ASP A 1 239 ? 15.869 -10.854 -9.061 1.00 72.44 239 ASP A O 1
ATOM 1918 N N . SER A 1 240 ? 14.651 -11.998 -10.564 1.00 64.88 240 SER A N 1
ATOM 1919 C CA . SER A 1 240 ? 15.511 -13.193 -10.608 1.00 64.88 240 SER A CA 1
ATOM 1920 C C . SER A 1 240 ? 16.983 -12.906 -10.937 1.00 64.88 240 SER A C 1
ATOM 1922 O O . SER A 1 240 ? 17.852 -13.662 -10.518 1.00 64.88 240 SER A O 1
ATOM 1924 N N . ASP A 1 241 ? 17.257 -11.810 -11.654 1.00 65.25 241 ASP A N 1
ATOM 1925 C CA . ASP A 1 241 ? 18.601 -11.409 -12.098 1.00 65.25 241 ASP A CA 1
ATOM 1926 C C . ASP A 1 241 ? 19.150 -10.195 -11.322 1.00 65.25 241 ASP A C 1
ATOM 1928 O O . ASP A 1 241 ? 20.101 -9.546 -11.771 1.00 65.25 241 ASP A O 1
ATOM 1932 N N . SER A 1 242 ? 18.511 -9.820 -10.211 1.00 68.62 242 SER A N 1
ATOM 1933 C CA . SER A 1 242 ? 18.889 -8.656 -9.406 1.00 68.62 242 SER A CA 1
ATOM 1934 C C . SER A 1 242 ? 19.725 -9.057 -8.195 1.00 68.62 242 SER A C 1
ATOM 1936 O O . SER A 1 242 ? 19.599 -10.153 -7.646 1.00 68.62 242 SER A O 1
ATOM 1938 N N . VAL A 1 243 ? 20.603 -8.152 -7.758 1.00 76.38 243 VAL A N 1
ATOM 1939 C CA . VAL A 1 243 ? 21.396 -8.371 -6.544 1.00 76.38 243 VAL A CA 1
ATOM 1940 C C . VAL A 1 243 ? 20.460 -8.264 -5.342 1.00 76.38 243 VAL A C 1
ATOM 1942 O O . VAL A 1 243 ? 19.501 -7.501 -5.355 1.00 76.38 243 VAL A O 1
ATOM 1945 N N . LEU A 1 244 ? 20.742 -8.984 -4.256 1.00 78.31 244 LEU A N 1
ATOM 1946 C CA . LEU A 1 244 ? 19.932 -8.915 -3.031 1.00 78.31 244 LEU A CA 1
ATOM 1947 C C . LEU A 1 244 ? 19.773 -7.489 -2.488 1.00 78.31 244 LEU A C 1
ATOM 1949 O O . LEU A 1 244 ? 18.794 -7.201 -1.802 1.00 78.31 244 LEU A O 1
ATOM 1953 N N . ASP A 1 245 ? 20.731 -6.599 -2.755 1.00 74.50 245 ASP A N 1
ATOM 1954 C CA . ASP A 1 245 ? 20.694 -5.160 -2.438 1.00 74.50 245 ASP A CA 1
ATOM 1955 C C . ASP A 1 245 ? 19.560 -4.402 -3.117 1.00 74.50 245 ASP A C 1
ATOM 1957 O O . ASP A 1 245 ? 19.090 -3.406 -2.572 1.00 74.50 245 ASP A O 1
ATOM 1961 N N . ASP A 1 246 ? 19.009 -4.971 -4.180 1.00 73.38 246 ASP A N 1
ATOM 1962 C CA . ASP A 1 246 ? 17.841 -4.453 -4.867 1.00 73.38 246 ASP A CA 1
ATOM 1963 C C . ASP A 1 246 ? 16.516 -5.003 -4.322 1.00 73.38 246 ASP A C 1
ATOM 1965 O O . ASP A 1 246 ? 15.461 -4.600 -4.798 1.00 73.38 246 ASP A O 1
ATOM 1969 N N . ALA A 1 247 ? 16.505 -5.876 -3.313 1.00 80.44 247 ALA A N 1
ATOM 1970 C CA . ALA A 1 247 ? 15.246 -6.348 -2.736 1.00 80.44 247 ALA A CA 1
ATOM 1971 C C . ALA A 1 247 ? 14.440 -5.189 -2.116 1.00 80.44 247 ALA A C 1
ATOM 1973 O O . ALA A 1 247 ? 14.930 -4.493 -1.222 1.00 80.44 247 ALA A O 1
ATOM 1974 N N . ILE A 1 248 ? 13.192 -5.012 -2.554 1.00 75.19 248 ILE A N 1
ATOM 1975 C CA . ILE A 1 248 ? 12.262 -4.005 -2.028 1.00 75.19 248 ILE A CA 1
ATOM 1976 C C . ILE A 1 248 ? 11.212 -4.718 -1.179 1.00 75.19 248 ILE A C 1
ATOM 1978 O O . ILE A 1 248 ? 10.501 -5.594 -1.660 1.00 75.19 248 ILE A O 1
ATOM 1982 N N . LEU A 1 249 ? 11.102 -4.360 0.101 1.00 76.94 249 LEU A N 1
ATOM 1983 C CA . LEU A 1 249 ? 9.999 -4.824 0.941 1.00 76.94 249 LEU A CA 1
ATOM 1984 C C . LEU A 1 249 ? 8.748 -3.999 0.614 1.00 76.94 249 LEU A C 1
ATOM 1986 O O . LEU A 1 249 ? 8.608 -2.891 1.126 1.00 76.94 249 LEU A O 1
ATOM 1990 N N . GLU A 1 250 ? 7.854 -4.559 -0.197 1.00 70.94 250 GLU A N 1
ATOM 1991 C CA . GLU A 1 250 ? 6.572 -3.945 -0.569 1.00 70.94 250 GLU A CA 1
ATOM 1992 C C . GLU A 1 250 ? 5.690 -3.733 0.663 1.00 70.94 250 GLU A C 1
ATOM 1994 O O . GLU A 1 250 ? 5.216 -2.635 0.950 1.00 70.94 250 GLU A O 1
ATOM 1999 N N . TRP A 1 251 ? 5.512 -4.791 1.455 1.00 76.00 251 TRP A N 1
ATOM 2000 C CA . TRP A 1 251 ? 4.835 -4.704 2.742 1.00 76.00 251 TRP A CA 1
ATOM 2001 C C . TRP A 1 251 ? 5.163 -5.901 3.631 1.00 76.00 251 TRP A C 1
ATOM 2003 O O . TRP A 1 251 ? 5.627 -6.959 3.202 1.00 76.00 251 TRP A O 1
ATOM 2013 N N . SER A 1 252 ? 4.892 -5.740 4.924 1.00 78.38 252 SER A N 1
ATOM 2014 C CA . SER A 1 252 ? 4.915 -6.842 5.883 1.00 78.38 252 SER A CA 1
ATOM 2015 C C . SER A 1 252 ? 3.726 -6.748 6.819 1.00 78.38 252 SER A C 1
ATOM 2017 O O . SER A 1 252 ? 3.310 -5.652 7.199 1.00 78.38 252 SER A O 1
ATOM 2019 N N . VAL A 1 253 ? 3.184 -7.896 7.221 1.00 72.38 253 VAL A N 1
ATOM 2020 C CA . VAL A 1 253 ? 2.023 -7.935 8.108 1.00 72.38 253 VAL A CA 1
ATOM 2021 C C . VAL A 1 253 ? 2.158 -9.019 9.178 1.00 72.38 253 VAL A C 1
ATOM 2023 O O . VAL A 1 253 ? 2.355 -10.190 8.853 1.00 72.38 253 VAL A O 1
ATOM 2026 N N . PRO A 1 254 ? 2.051 -8.674 10.477 1.00 80.69 254 PRO A N 1
ATOM 2027 C CA . PRO A 1 254 ? 2.016 -9.668 11.545 1.00 80.69 254 PRO A CA 1
ATOM 2028 C C . PRO A 1 254 ? 0.866 -10.659 11.360 1.00 80.69 254 PRO A C 1
ATOM 2030 O O . PRO A 1 254 ? -0.257 -10.245 11.081 1.00 80.69 254 PRO A O 1
ATOM 2033 N N . LEU A 1 255 ? 1.103 -11.946 11.619 1.00 78.81 255 LEU A N 1
ATOM 2034 C CA . LEU A 1 255 ? 0.094 -13.004 11.450 1.00 78.81 255 LEU A CA 1
ATOM 2035 C C . LEU A 1 255 ? -1.175 -12.728 12.269 1.00 78.81 255 LEU A C 1
ATOM 2037 O O . LEU A 1 255 ? -2.288 -12.833 11.765 1.00 78.81 255 LEU A O 1
ATOM 2041 N N . ARG A 1 256 ? -1.007 -12.238 13.503 1.00 73.88 256 ARG A N 1
ATOM 2042 C CA . ARG A 1 256 ? -2.096 -11.791 14.397 1.00 73.88 256 ARG A CA 1
ATOM 2043 C C . ARG A 1 256 ? -2.979 -10.670 13.833 1.00 73.88 256 ARG A C 1
ATOM 2045 O O . ARG A 1 256 ? -4.068 -10.418 14.353 1.00 73.88 256 ARG A O 1
ATOM 2052 N N . SER A 1 257 ? -2.478 -9.933 12.844 1.00 72.06 257 SER A N 1
ATOM 2053 C CA . SER A 1 257 ? -3.209 -8.863 12.171 1.00 72.06 257 SER A CA 1
ATOM 2054 C C . SER A 1 257 ? -4.017 -9.381 10.986 1.00 72.06 257 SER A C 1
ATOM 2056 O O . SER A 1 257 ? -4.806 -8.616 10.461 1.00 72.06 257 SER A O 1
ATOM 2058 N N . ILE A 1 258 ? -3.882 -10.639 10.567 1.00 77.25 258 ILE A N 1
ATOM 2059 C CA . ILE A 1 258 ? -4.668 -11.188 9.459 1.00 77.25 258 ILE A CA 1
ATOM 2060 C C . ILE A 1 258 ? -5.960 -11.801 10.022 1.00 77.25 258 ILE A C 1
ATOM 2062 O O . ILE A 1 258 ? -5.943 -12.700 10.862 1.00 77.25 258 ILE A O 1
ATOM 2066 N N . HIS A 1 259 ? -7.103 -11.281 9.585 1.00 74.75 259 HIS A N 1
ATOM 2067 C CA . HIS A 1 259 ? -8.439 -11.735 9.967 1.00 74.75 259 HIS A CA 1
ATOM 2068 C C . HIS A 1 259 ? -8.838 -13.005 9.208 1.00 74.75 259 HIS A C 1
ATOM 2070 O O . HIS A 1 259 ? -9.191 -14.036 9.798 1.00 74.75 259 HIS A O 1
ATOM 2076 N N . SER A 1 260 ? -8.778 -12.915 7.885 1.00 84.25 260 SER A N 1
ATOM 2077 C CA . SER A 1 260 ? -9.187 -13.952 6.949 1.00 84.25 260 SER A CA 1
ATOM 2078 C C . SER A 1 260 ? -8.341 -13.873 5.686 1.00 84.25 260 SER A C 1
ATOM 2080 O O . SER A 1 260 ? -7.628 -12.901 5.445 1.00 84.25 260 SER A O 1
ATOM 2082 N N . ILE A 1 261 ? -8.406 -14.942 4.905 1.00 90.25 261 ILE A N 1
ATOM 2083 C CA . ILE A 1 261 ? -7.780 -15.027 3.595 1.00 90.25 261 ILE A CA 1
ATOM 2084 C C . ILE A 1 261 ? -8.886 -15.378 2.623 1.00 90.25 261 ILE A C 1
ATOM 2086 O O . ILE A 1 261 ? -9.625 -16.338 2.856 1.00 90.25 261 ILE A O 1
ATOM 2090 N N . GLU A 1 262 ? -8.971 -14.615 1.551 1.00 90.19 262 GLU A N 1
ATOM 2091 C CA . GLU A 1 262 ? -9.841 -14.880 0.421 1.00 90.19 262 GLU A CA 1
ATOM 2092 C C . GLU A 1 262 ? -8.982 -15.200 -0.799 1.00 90.19 262 GLU A C 1
ATOM 2094 O O . GLU A 1 262 ? -7.935 -14.593 -1.016 1.00 90.19 262 GLU A O 1
ATOM 2099 N N . VAL A 1 263 ? -9.385 -16.213 -1.559 1.00 91.62 263 VAL A N 1
ATOM 2100 C CA . VAL A 1 263 ? -8.671 -16.635 -2.765 1.00 91.62 263 VAL A CA 1
ATOM 2101 C C . VAL A 1 263 ? -9.509 -16.196 -3.952 1.00 91.62 263 VAL A C 1
ATOM 2103 O O . VAL A 1 263 ? -10.631 -16.670 -4.118 1.00 91.62 263 VAL A O 1
ATOM 2106 N N . LEU A 1 264 ? -8.959 -15.282 -4.741 1.00 87.75 264 LEU A N 1
ATOM 2107 C CA . LEU A 1 264 ? -9.533 -14.791 -5.986 1.00 87.75 264 LEU A CA 1
ATOM 2108 C C . LEU A 1 264 ? -8.872 -15.512 -7.169 1.00 87.75 264 LEU A C 1
ATOM 2110 O O . LEU A 1 264 ? -7.872 -16.210 -7.004 1.00 87.75 264 LEU A O 1
ATOM 2114 N N . GLU A 1 265 ? -9.408 -15.318 -8.374 1.00 84.19 265 GLU A N 1
ATOM 2115 C CA . GLU A 1 265 ? -8.896 -15.960 -9.596 1.00 84.19 265 GLU A CA 1
ATOM 2116 C C . GLU A 1 265 ? -7.412 -15.644 -9.851 1.00 84.19 265 GLU A C 1
ATOM 2118 O O . GLU A 1 265 ? -6.628 -16.539 -10.150 1.00 84.19 265 GLU A O 1
ATOM 2123 N N . ASN A 1 266 ? -7.014 -14.381 -9.657 1.00 83.44 266 ASN A N 1
ATOM 2124 C CA . ASN A 1 266 ? -5.673 -13.884 -9.985 1.00 83.44 266 ASN A CA 1
ATOM 2125 C C . ASN A 1 266 ? -4.882 -13.380 -8.769 1.00 83.44 266 ASN A C 1
ATOM 2127 O O . ASN A 1 266 ? -3.791 -12.831 -8.937 1.00 83.44 266 ASN A O 1
ATOM 2131 N N . ALA A 1 267 ? -5.416 -13.518 -7.554 1.00 87.44 267 ALA A N 1
ATOM 2132 C CA . ALA A 1 267 ? -4.793 -12.981 -6.349 1.00 87.44 267 ALA A CA 1
ATOM 2133 C C . ALA A 1 267 ? -5.237 -13.710 -5.076 1.00 87.44 267 ALA A C 1
ATOM 2135 O O . ALA A 1 267 ? -6.323 -14.280 -5.006 1.00 87.44 267 ALA A O 1
ATOM 2136 N N . ILE A 1 268 ? -4.414 -13.630 -4.035 1.00 90.12 268 ILE A N 1
ATOM 2137 C CA . ILE A 1 268 ? -4.800 -13.984 -2.669 1.00 90.12 268 ILE A CA 1
ATOM 2138 C C . ILE A 1 268 ? -4.977 -12.680 -1.897 1.00 90.12 268 ILE A C 1
ATOM 2140 O O . ILE A 1 268 ? -4.030 -11.907 -1.755 1.00 90.12 268 ILE A O 1
ATOM 2144 N N . GLN A 1 269 ? -6.177 -12.439 -1.380 1.00 86.69 269 GLN A N 1
ATOM 2145 C CA . GLN A 1 269 ? -6.488 -11.250 -0.601 1.00 86.69 269 GLN A CA 1
ATOM 2146 C C . GLN A 1 269 ? -6.380 -11.563 0.892 1.00 86.69 269 GLN A C 1
ATOM 2148 O O . GLN A 1 269 ? -7.076 -12.423 1.441 1.00 86.69 269 GLN A O 1
ATOM 2153 N N . LEU A 1 270 ? -5.469 -10.861 1.559 1.00 82.56 270 LEU A N 1
ATOM 2154 C CA . LEU A 1 270 ? -5.300 -10.891 3.001 1.00 82.56 270 LEU A CA 1
ATOM 2155 C C . LEU A 1 270 ? -6.160 -9.792 3.609 1.00 82.56 270 LEU A C 1
ATOM 2157 O O . LEU A 1 270 ? -5.899 -8.601 3.440 1.00 82.56 270 LEU A O 1
ATOM 2161 N N . HIS A 1 271 ? -7.170 -10.209 4.355 1.00 76.06 271 HIS A N 1
ATOM 2162 C CA . HIS A 1 271 ? -8.072 -9.315 5.060 1.00 76.06 271 HIS A CA 1
ATOM 2163 C C . HIS A 1 271 ? -7.470 -8.976 6.411 1.00 76.06 271 HIS A C 1
ATOM 2165 O O . HIS A 1 271 ? -7.295 -9.855 7.259 1.00 76.06 271 HIS A O 1
ATOM 2171 N N . LEU A 1 272 ? -7.108 -7.716 6.616 1.00 67.12 272 LEU A N 1
ATOM 2172 C CA . LEU A 1 272 ? -6.407 -7.273 7.807 1.00 67.12 272 LEU A CA 1
ATOM 2173 C C . LEU A 1 272 ? -7.380 -6.815 8.884 1.00 67.12 272 LEU A C 1
ATOM 2175 O O . LEU A 1 272 ? -8.277 -6.006 8.669 1.00 67.12 272 LEU A O 1
ATOM 2179 N N . ARG A 1 273 ? -7.136 -7.280 10.102 1.00 59.56 273 ARG A N 1
ATOM 2180 C CA . ARG A 1 273 ? -7.684 -6.663 11.296 1.00 59.56 273 ARG A CA 1
ATOM 2181 C C . ARG A 1 273 ? -7.045 -5.287 11.462 1.00 59.56 273 ARG A C 1
ATOM 2183 O O . ARG A 1 273 ? -5.827 -5.178 11.619 1.00 59.56 273 ARG A O 1
ATOM 2190 N N . VAL A 1 274 ? -7.868 -4.251 11.517 1.00 50.59 274 VAL A N 1
ATOM 2191 C CA . VAL A 1 274 ? -7.437 -2.905 11.882 1.00 50.59 274 VAL A CA 1
ATOM 2192 C C . VAL A 1 274 ? -7.172 -2.903 13.384 1.00 50.59 274 VAL A C 1
ATOM 2194 O O . VAL A 1 274 ? -8.086 -2.923 14.207 1.00 50.59 274 VAL A O 1
ATOM 2197 N N . GLY A 1 275 ? -5.895 -2.961 13.755 1.00 45.91 275 GLY A N 1
ATOM 2198 C CA . GLY A 1 275 ? -5.437 -2.687 15.113 1.00 45.91 275 GLY A CA 1
ATOM 2199 C C . GLY A 1 275 ? -4.816 -1.301 15.142 1.00 45.91 275 GLY A C 1
ATOM 2200 O O . GLY A 1 275 ? -3.839 -1.066 14.433 1.00 45.91 275 GLY A O 1
ATOM 2201 N N . VAL A 1 276 ? -5.358 -0.382 15.939 1.00 36.84 276 VAL A N 1
ATOM 2202 C CA . VAL A 1 276 ? -4.826 0.979 16.015 1.00 36.84 276 VAL A CA 1
ATOM 2203 C C . VAL A 1 276 ? -3.711 1.011 17.049 1.00 36.84 276 VAL A C 1
ATOM 2205 O O . VAL A 1 276 ? -3.888 1.381 18.203 1.00 36.84 276 VAL A O 1
ATOM 2208 N N . ASN A 1 277 ? -2.530 0.572 16.633 1.00 31.75 277 ASN A N 1
ATOM 2209 C CA . ASN A 1 277 ? -1.349 0.629 17.479 1.00 31.75 277 ASN A CA 1
ATOM 2210 C C . ASN A 1 277 ? -0.554 1.907 17.204 1.00 31.75 277 ASN A C 1
ATOM 2212 O O . ASN A 1 277 ? 0.427 1.872 16.472 1.00 31.75 277 ASN A O 1
ATOM 2216 N N . SER A 1 278 ? -0.925 3.003 17.865 1.00 27.06 278 SER A N 1
ATOM 2217 C CA . SER A 1 278 ? 0.056 3.953 18.407 1.00 27.06 278 SER A CA 1
ATOM 2218 C C . SER A 1 278 ? -0.635 4.946 19.336 1.00 27.06 278 SER A C 1
ATOM 2220 O O . SER A 1 278 ? -1.307 5.868 18.878 1.00 27.06 278 SER A O 1
ATOM 2222 N N . ILE A 1 279 ? -0.505 4.733 20.643 1.00 26.55 279 ILE A N 1
ATOM 2223 C CA . ILE A 1 279 ? 0.101 5.639 21.635 1.00 26.55 279 ILE A CA 1
ATOM 2224 C C . ILE A 1 279 ? 0.052 4.864 22.959 1.00 26.55 279 ILE A C 1
ATOM 2226 O O . ILE A 1 279 ? -0.992 4.343 23.330 1.00 26.55 279 ILE A O 1
ATOM 2230 N N . PHE A 1 280 ? 1.178 4.764 23.668 1.00 28.08 280 PHE A N 1
ATOM 2231 C CA . PHE A 1 280 ? 1.214 4.285 25.052 1.00 28.08 280 PHE A CA 1
ATOM 2232 C C . PHE A 1 280 ? 0.178 5.051 25.887 1.00 28.08 280 PHE A C 1
ATOM 2234 O O . PHE A 1 280 ? 0.372 6.223 26.206 1.00 28.08 280 PHE A O 1
ATOM 2241 N N . THR A 1 281 ? -0.931 4.419 26.253 1.00 33.25 281 THR A N 1
ATOM 2242 C CA . THR A 1 281 ? -1.990 5.069 27.033 1.00 33.25 281 THR A CA 1
ATOM 2243 C C . THR A 1 281 ? -1.757 4.914 28.525 1.00 33.25 281 THR A C 1
ATOM 2245 O O . THR A 1 281 ? -2.606 4.366 29.217 1.00 33.25 281 THR A O 1
ATOM 2248 N N . GLY A 1 282 ? -0.636 5.431 29.026 1.00 32.97 282 GLY A N 1
ATOM 2249 C CA . GLY A 1 282 ? -0.469 5.694 30.455 1.00 32.97 282 GLY A CA 1
ATOM 2250 C C . GLY A 1 282 ? -0.591 4.466 31.373 1.00 32.97 282 GLY A C 1
ATOM 2251 O O . GLY A 1 282 ? -0.751 3.331 30.925 1.00 32.97 282 GLY A O 1
ATOM 2252 N N . PRO A 1 283 ? -0.460 4.666 32.689 1.00 27.61 283 PRO A N 1
ATOM 2253 C CA . PRO A 1 283 ? -0.625 3.586 33.648 1.00 27.61 283 PRO A CA 1
ATOM 2254 C C . PRO A 1 283 ? -2.065 3.046 33.620 1.00 27.61 283 PRO A C 1
ATOM 2256 O O . PRO A 1 283 ? -3.025 3.810 33.635 1.00 27.61 283 PRO A O 1
ATOM 2259 N N . LEU A 1 284 ? -2.203 1.715 33.669 1.00 36.66 284 LEU A N 1
ATOM 2260 C CA . LEU A 1 284 ? -3.465 0.970 33.862 1.00 36.66 284 LEU A CA 1
ATOM 2261 C C . LEU A 1 284 ? -4.128 1.227 35.233 1.00 36.66 284 LEU A C 1
ATOM 2263 O O . LEU A 1 284 ? -5.149 0.630 35.565 1.00 36.66 284 LEU A O 1
ATOM 2267 N N . ARG A 1 285 ? -3.529 2.090 36.056 1.00 38.12 285 ARG A N 1
ATOM 2268 C CA . ARG A 1 285 ? -4.097 2.597 37.302 1.00 38.12 285 ARG A CA 1
ATOM 2269 C C . ARG A 1 285 ? -4.438 4.063 37.097 1.00 38.12 285 ARG A C 1
ATOM 2271 O O . ARG A 1 285 ? -3.609 4.802 36.562 1.00 38.12 285 ARG A O 1
ATOM 2278 N N . ARG A 1 286 ? -5.627 4.473 37.559 1.00 40.59 286 ARG A N 1
ATOM 2279 C CA . ARG A 1 286 ? -6.000 5.888 37.703 1.00 40.59 286 ARG A CA 1
ATOM 2280 C C . ARG A 1 286 ? -4.788 6.616 38.302 1.00 40.59 286 ARG A C 1
ATOM 2282 O O . ARG A 1 286 ? -4.325 6.175 39.355 1.00 40.59 286 ARG A O 1
ATOM 2289 N N . PRO A 1 287 ? -4.215 7.636 37.634 1.00 39.00 287 PRO A N 1
ATOM 2290 C CA . PRO A 1 287 ? -3.109 8.373 38.219 1.00 39.00 287 PRO A CA 1
ATOM 2291 C C . PRO A 1 287 ? -3.576 8.879 39.581 1.00 39.00 287 PRO A C 1
ATOM 2293 O O . PRO A 1 287 ? -4.609 9.539 39.662 1.00 39.00 287 PRO A O 1
ATOM 2296 N N . GLU A 1 288 ? -2.872 8.526 40.652 1.00 39.47 288 GLU A N 1
ATOM 2297 C CA . GLU A 1 288 ? -3.108 9.139 41.954 1.00 39.47 288 GLU A CA 1
ATOM 2298 C C . GLU A 1 288 ? -2.618 10.583 41.841 1.00 39.47 288 GLU A C 1
ATOM 2300 O O . GLU A 1 288 ? -1.416 10.868 41.863 1.00 39.47 288 GLU A O 1
ATOM 2305 N N . TRP A 1 289 ? -3.552 11.504 41.606 1.00 44.94 289 TRP A N 1
ATOM 2306 C CA . TRP A 1 289 ? -3.250 12.925 41.563 1.00 44.94 289 TRP A CA 1
ATOM 2307 C C . TRP A 1 289 ? -2.842 13.330 42.974 1.00 44.94 289 TRP A C 1
ATOM 2309 O O . TRP A 1 289 ? -3.671 13.385 43.875 1.00 44.94 289 TRP A O 1
ATOM 2319 N N . LYS A 1 290 ? -1.551 13.618 43.173 1.00 45.09 290 LYS A N 1
ATOM 2320 C CA . LYS A 1 290 ? -1.014 14.001 44.489 1.00 45.09 290 LYS A CA 1
ATOM 2321 C C . LYS A 1 290 ? -1.717 15.229 45.094 1.00 45.09 290 LYS A C 1
ATOM 2323 O O . LYS A 1 290 ? -1.643 15.406 46.303 1.00 45.09 290 LYS A O 1
ATOM 2328 N N . HIS A 1 291 ? -2.432 16.021 44.282 1.00 50.16 291 HIS A N 1
ATOM 2329 C CA . HIS A 1 291 ? -3.263 17.150 44.705 1.00 50.16 291 HIS A CA 1
ATOM 2330 C C . HIS A 1 291 ? -4.496 17.299 43.780 1.00 50.16 291 HIS A C 1
ATOM 2332 O O . HIS A 1 291 ? -4.426 17.990 42.763 1.00 50.16 291 HIS A O 1
ATOM 2338 N N . GLU A 1 292 ? -5.624 16.646 44.086 1.00 59.12 292 GLU A N 1
ATOM 2339 C CA . GLU A 1 292 ? -6.895 16.906 43.386 1.00 59.12 292 GLU A CA 1
ATOM 2340 C C . GLU A 1 292 ? -7.436 18.285 43.806 1.00 59.12 292 GLU A C 1
ATOM 2342 O O . GLU A 1 292 ? -7.878 18.483 44.938 1.00 59.12 292 GLU A O 1
ATOM 2347 N N . THR A 1 293 ? -7.377 19.278 42.914 1.00 72.75 293 THR A N 1
ATOM 2348 C CA . THR A 1 293 ? -7.997 20.584 43.177 1.00 72.75 293 THR A CA 1
ATOM 2349 C C . THR A 1 293 ? -9.524 20.471 43.053 1.00 72.75 293 THR A C 1
ATOM 2351 O O . THR A 1 293 ? -10.009 19.709 42.210 1.00 72.75 293 THR A O 1
ATOM 2354 N N . PRO A 1 294 ? -10.321 21.259 43.805 1.00 78.12 294 PRO A N 1
ATOM 2355 C CA . PRO A 1 294 ? -11.783 21.257 43.670 1.00 78.12 294 PRO A CA 1
ATOM 2356 C C . PRO A 1 294 ? -12.259 21.492 42.228 1.00 78.12 294 PRO A C 1
ATOM 2358 O O . PRO A 1 294 ? -13.248 20.912 41.784 1.00 78.12 294 PRO A O 1
ATOM 2361 N N . GLN A 1 295 ? -11.511 22.301 41.471 1.00 73.81 295 GLN A N 1
ATOM 2362 C CA . GLN A 1 295 ? -11.770 22.568 40.059 1.00 73.81 295 GLN A CA 1
ATOM 2363 C C . GLN A 1 295 ? -11.550 21.330 39.178 1.00 73.81 295 GLN A C 1
ATOM 2365 O O . GLN A 1 295 ? -12.377 21.057 38.314 1.00 73.81 295 GLN A O 1
ATOM 2370 N N . ALA A 1 296 ? -10.483 20.556 39.402 1.00 63.94 296 ALA A N 1
ATOM 2371 C CA . ALA A 1 296 ? -10.237 19.320 38.660 1.00 63.94 296 ALA A CA 1
ATOM 2372 C C . ALA A 1 296 ? -11.328 18.268 38.928 1.00 63.94 296 ALA A C 1
ATOM 2374 O O . ALA A 1 296 ? -11.819 17.647 37.986 1.00 63.94 296 ALA A O 1
ATOM 2375 N N . ILE A 1 297 ? -11.761 18.127 40.187 1.00 71.19 297 ILE A N 1
ATOM 2376 C CA . ILE A 1 297 ? -12.864 17.231 40.573 1.00 71.19 297 ILE A CA 1
ATOM 2377 C C . ILE A 1 297 ? -14.156 17.642 39.860 1.00 71.19 297 ILE A C 1
ATOM 2379 O O . ILE A 1 297 ? -14.840 16.804 39.274 1.00 71.19 297 ILE A O 1
ATOM 2383 N N . HIS A 1 298 ? -14.475 18.939 39.863 1.00 79.31 298 HIS A N 1
ATOM 2384 C CA . HIS A 1 298 ? -15.647 19.454 39.162 1.00 79.31 298 HIS A CA 1
ATOM 2385 C C . HIS A 1 298 ? -15.591 19.150 37.657 1.00 79.31 298 HIS A C 1
ATOM 2387 O O . HIS A 1 298 ? -16.540 18.588 37.116 1.00 79.31 298 HIS A O 1
ATOM 2393 N N . THR A 1 299 ? -14.464 19.433 36.997 1.00 72.62 299 THR A N 1
ATOM 2394 C CA . THR A 1 299 ? -14.248 19.140 35.571 1.00 72.62 299 THR A CA 1
ATOM 2395 C C . THR A 1 299 ? -14.438 17.651 35.250 1.00 72.62 299 THR A C 1
ATOM 2397 O O . THR A 1 299 ? -15.081 17.315 34.254 1.00 72.62 299 THR A O 1
ATOM 2400 N N . MET A 1 300 ? -13.931 16.752 36.098 1.00 71.38 300 MET A N 1
ATOM 2401 C CA . MET A 1 300 ? -14.119 15.304 35.940 1.00 71.38 300 MET A CA 1
ATOM 2402 C C . MET A 1 300 ? -15.570 14.873 36.131 1.00 71.38 300 MET A C 1
ATOM 2404 O O . MET A 1 300 ? -16.068 14.070 35.347 1.00 71.38 300 MET A O 1
ATOM 2408 N N . ASN A 1 301 ? -16.285 15.461 37.090 1.00 78.62 301 ASN A N 1
ATOM 2409 C CA . ASN A 1 301 ? -17.708 15.183 37.277 1.00 78.62 301 ASN A CA 1
ATOM 2410 C C . ASN A 1 301 ? -18.539 15.610 36.060 1.00 78.62 301 ASN A C 1
ATOM 2412 O O . ASN A 1 301 ? -19.404 14.852 35.626 1.00 78.62 301 ASN A O 1
ATOM 2416 N N . VAL A 1 302 ? -18.261 16.781 35.470 1.00 80.38 302 VAL A N 1
ATOM 2417 C CA . VAL A 1 302 ? -18.953 17.228 34.247 1.00 80.38 302 VAL A CA 1
ATOM 2418 C C . VAL A 1 302 ? -18.669 16.270 33.085 1.00 80.38 302 VAL A C 1
ATOM 2420 O O . VAL A 1 302 ? -19.596 15.875 32.377 1.00 80.38 302 VAL A O 1
ATOM 2423 N N . PHE A 1 303 ? -17.414 15.840 32.913 1.00 81.69 303 PHE A N 1
ATOM 2424 C CA . PHE A 1 303 ? -17.051 14.849 31.896 1.00 81.69 303 PHE A CA 1
ATOM 2425 C C . PHE A 1 303 ? -17.801 13.522 32.097 1.00 81.69 303 PHE A C 1
ATOM 2427 O O . PHE A 1 303 ? -18.448 13.036 31.168 1.00 81.69 303 PHE A O 1
ATOM 2434 N N . ALA A 1 304 ? -17.772 12.970 33.313 1.00 77.56 304 ALA A N 1
ATOM 2435 C CA . ALA A 1 304 ? -18.433 11.711 33.649 1.00 77.56 304 ALA A CA 1
ATOM 2436 C C . ALA A 1 304 ? -19.953 11.788 33.434 1.00 77.56 304 ALA A C 1
ATOM 2438 O O . ALA A 1 304 ? -20.548 10.882 32.851 1.00 77.56 304 ALA A O 1
ATOM 2439 N N . MET A 1 305 ? -20.593 12.894 33.829 1.00 84.31 305 MET A N 1
ATOM 2440 C CA . MET A 1 305 ? -22.024 13.109 33.595 1.00 84.31 305 MET A CA 1
ATOM 2441 C C . MET A 1 305 ? -22.368 13.157 32.103 1.00 84.31 305 MET A C 1
ATOM 2443 O O . MET A 1 305 ? -23.329 12.510 31.683 1.00 84.31 305 MET A O 1
ATOM 2447 N N . ALA A 1 306 ? -21.583 13.872 31.291 1.00 86.06 306 ALA A N 1
ATOM 2448 C CA . ALA A 1 306 ? -21.791 13.933 29.844 1.00 86.06 306 ALA A CA 1
ATOM 2449 C C . ALA A 1 306 ? -21.598 12.561 29.177 1.00 86.06 306 ALA A C 1
ATOM 2451 O O . ALA A 1 306 ? -22.390 12.172 28.315 1.00 86.06 306 ALA A O 1
ATOM 2452 N N . MET A 1 307 ? -20.602 11.789 29.624 1.00 82.25 307 MET A N 1
ATOM 2453 C CA . MET A 1 307 ? -20.411 10.408 29.186 1.00 82.25 307 MET A CA 1
ATOM 2454 C C . MET A 1 307 ? -21.633 9.554 29.535 1.00 82.25 307 MET A C 1
ATOM 2456 O O . MET A 1 307 ? -22.257 9.014 28.625 1.00 82.25 307 MET A O 1
ATOM 2460 N N . LYS A 1 308 ? -22.071 9.510 30.798 1.00 82.69 308 LYS A N 1
ATOM 2461 C CA . LYS A 1 308 ? -23.268 8.752 31.219 1.00 82.69 308 LYS A CA 1
ATOM 2462 C C . LYS A 1 308 ? -24.518 9.119 30.416 1.00 82.69 308 LYS A C 1
ATOM 2464 O O . LYS A 1 308 ? -25.244 8.231 29.965 1.00 82.69 308 LYS A O 1
ATOM 2469 N N . LYS A 1 309 ? -24.741 10.416 30.171 1.00 85.25 309 LYS A N 1
ATOM 2470 C CA . LYS A 1 309 ? -25.837 10.91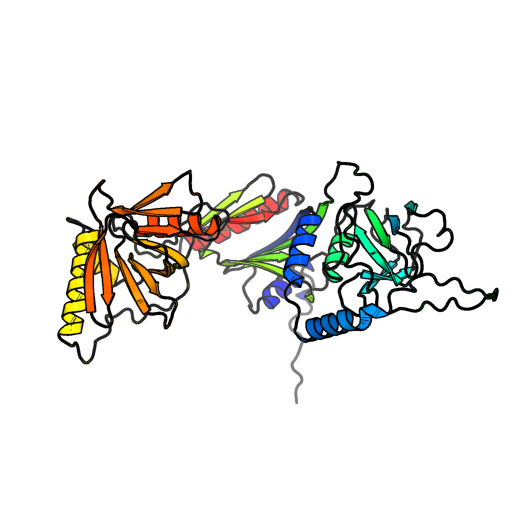0 29.320 1.00 85.25 309 LYS A CA 1
ATOM 2471 C C . LYS A 1 309 ? -25.742 10.386 27.888 1.00 85.25 309 LYS A C 1
ATOM 2473 O O . LYS A 1 309 ? -26.763 10.005 27.324 1.00 85.25 309 LYS A O 1
ATOM 2478 N N . SER A 1 310 ? -24.538 10.322 27.318 1.00 84.12 310 SER A N 1
ATOM 2479 C CA . SER A 1 310 ? -24.336 9.803 25.959 1.00 84.12 310 SER A CA 1
ATOM 2480 C C . SER A 1 310 ? -24.677 8.313 25.826 1.00 84.12 310 SER A C 1
ATOM 2482 O O . SER A 1 310 ? -25.187 7.906 24.787 1.00 84.12 310 SER A O 1
ATOM 2484 N N . PHE A 1 311 ? -24.467 7.505 26.872 1.00 77.06 311 PHE A N 1
ATOM 2485 C CA . PHE A 1 311 ? -24.809 6.074 26.867 1.00 77.06 311 PHE A CA 1
ATOM 2486 C C . PHE A 1 311 ? -26.284 5.805 27.210 1.00 77.06 311 PHE A C 1
ATOM 2488 O O . PHE A 1 311 ? -26.844 4.817 26.731 1.00 77.06 311 PHE A O 1
ATOM 2495 N N . ARG A 1 312 ? -26.927 6.717 27.959 1.00 72.38 312 ARG A N 1
ATOM 2496 C CA . ARG A 1 312 ? -28.300 6.622 28.499 1.00 72.38 312 ARG A CA 1
ATOM 2497 C C . ARG A 1 312 ? -28.538 5.382 29.368 1.00 72.38 312 ARG A C 1
ATOM 2499 O O . ARG A 1 312 ? -27.801 4.405 29.333 1.00 72.38 312 ARG A O 1
ATOM 2506 N N . LEU A 1 313 ? -29.607 5.397 30.161 1.00 67.44 313 LEU A N 1
ATOM 2507 C CA . LEU A 1 313 ? -30.038 4.208 30.903 1.00 67.44 313 LEU A CA 1
ATOM 2508 C C . LEU A 1 313 ? -30.541 3.108 29.942 1.00 67.44 313 LEU A C 1
ATOM 2510 O O . LEU A 1 313 ? -31.139 3.438 28.912 1.00 67.44 313 LEU A O 1
ATOM 2514 N N . PRO A 1 314 ? -30.304 1.814 30.245 1.00 65.62 314 PRO A N 1
ATOM 2515 C CA . PRO A 1 314 ? -29.630 1.261 31.435 1.00 65.62 314 PRO A CA 1
ATOM 2516 C C . PRO A 1 314 ? -28.091 1.210 31.338 1.00 65.62 314 PRO A C 1
ATOM 2518 O O . PRO A 1 314 ? -27.430 0.697 32.230 1.00 65.62 314 PRO A O 1
ATOM 2521 N N . TYR A 1 315 ? -27.500 1.727 30.262 1.00 69.00 315 TYR A N 1
ATOM 2522 C CA . TYR A 1 315 ? -26.077 1.584 29.942 1.00 69.00 315 TYR A CA 1
ATOM 2523 C C . TYR A 1 315 ? -25.192 2.709 30.495 1.00 69.00 315 TYR A C 1
ATOM 2525 O O . TYR A 1 315 ? -24.009 2.765 30.175 1.00 69.00 315 TYR A O 1
ATOM 2533 N N . ALA A 1 316 ? -25.736 3.602 31.326 1.00 69.69 316 ALA A N 1
ATOM 2534 C CA . ALA A 1 316 ? -24.996 4.721 31.904 1.00 69.69 316 ALA A CA 1
ATOM 2535 C C . ALA A 1 316 ? -23.771 4.244 32.703 1.00 69.69 316 ALA A C 1
ATOM 2537 O O . ALA A 1 316 ? -22.700 4.827 32.579 1.00 69.69 316 ALA A O 1
ATOM 2538 N N . ASP A 1 317 ? -23.894 3.136 33.434 1.00 68.19 317 ASP A N 1
ATOM 2539 C CA . ASP A 1 317 ? -22.795 2.568 34.225 1.00 68.19 317 ASP A CA 1
ATOM 2540 C C . ASP A 1 317 ? -21.693 1.934 33.352 1.00 68.19 317 ASP A C 1
ATOM 2542 O O . ASP A 1 317 ? -20.563 1.753 33.804 1.00 68.19 317 ASP A O 1
ATOM 2546 N N . LEU A 1 318 ? -21.969 1.663 32.066 1.00 65.31 318 LEU A N 1
ATOM 2547 C CA . LEU A 1 318 ? -20.932 1.252 31.110 1.00 65.31 318 LEU A CA 1
ATOM 2548 C C . LEU A 1 318 ? -19.976 2.398 30.760 1.00 65.31 318 LEU A C 1
ATOM 2550 O O . LEU A 1 318 ? -18.851 2.128 30.339 1.00 65.31 318 LEU A O 1
ATOM 2554 N N . ALA A 1 319 ? -20.390 3.657 30.935 1.00 66.38 319 ALA A N 1
ATOM 2555 C CA . ALA A 1 319 ? -19.524 4.807 30.693 1.00 66.38 319 ALA A CA 1
ATOM 2556 C C . ALA A 1 319 ? -18.291 4.785 31.613 1.00 66.38 319 ALA A C 1
ATOM 2558 O O . ALA A 1 319 ? -17.174 5.007 31.148 1.00 66.38 319 ALA A O 1
ATOM 2559 N N . ASP A 1 320 ? -18.490 4.426 32.885 1.00 62.16 320 ASP A N 1
ATOM 2560 C CA . ASP A 1 320 ? -17.427 4.376 33.896 1.00 62.16 320 ASP A CA 1
ATOM 2561 C C . ASP A 1 320 ? -16.444 3.221 33.617 1.00 62.16 320 ASP A C 1
ATOM 2563 O O . ASP A 1 320 ? -15.235 3.354 33.804 1.00 62.16 320 ASP A O 1
ATOM 2567 N N . LEU A 1 321 ? -16.938 2.092 33.093 1.00 56.94 321 LEU A N 1
ATOM 2568 C CA . LEU A 1 321 ? -16.109 0.944 32.699 1.00 56.94 321 LEU A CA 1
ATOM 2569 C C . LEU A 1 321 ? -15.226 1.243 31.477 1.00 56.94 321 LEU A C 1
ATOM 2571 O O . LEU A 1 321 ? -14.111 0.729 31.380 1.00 56.94 321 LEU A O 1
ATOM 2575 N N . GLN A 1 322 ? -15.695 2.073 30.543 1.00 54.38 322 GLN A N 1
ATOM 2576 C CA . GLN A 1 322 ? -14.931 2.428 29.345 1.00 54.38 322 GLN A CA 1
ATOM 2577 C C . GLN A 1 322 ? -13.810 3.447 29.595 1.00 54.38 322 GLN A C 1
ATOM 2579 O O . GLN A 1 322 ? -12.874 3.518 28.800 1.00 54.38 322 GLN A O 1
ATOM 2584 N N . GLU A 1 323 ? -13.859 4.207 30.691 1.00 49.50 323 GLU A N 1
ATOM 2585 C CA . GLU A 1 323 ? -12.796 5.149 31.063 1.00 49.50 323 GLU A CA 1
ATOM 2586 C C . GLU A 1 323 ? -11.516 4.428 31.537 1.00 49.50 323 GLU A C 1
ATOM 2588 O O . GLU A 1 323 ? -10.400 4.904 31.308 1.00 49.50 323 GLU A O 1
ATOM 2593 N N . VAL A 1 324 ? -11.677 3.251 32.155 1.00 38.94 324 VAL A N 1
ATOM 2594 C CA . VAL A 1 324 ? -10.596 2.461 32.775 1.00 38.94 324 VAL A CA 1
ATOM 2595 C C . VAL A 1 324 ? -9.797 1.649 31.751 1.00 38.94 324 VAL A C 1
ATOM 2597 O O . VAL A 1 324 ? -8.599 1.430 31.935 1.00 38.94 324 VAL A O 1
ATOM 2600 N N . TYR A 1 325 ? -10.426 1.228 30.652 1.00 41.22 325 TYR A N 1
ATOM 2601 C CA . TYR A 1 325 ? -9.759 0.473 29.594 1.00 41.22 325 TYR A CA 1
ATOM 2602 C C . TYR A 1 325 ? -9.347 1.409 28.454 1.00 41.22 325 TYR A C 1
ATOM 2604 O O . TYR A 1 325 ? -10.207 1.856 27.689 1.00 41.22 325 TYR A O 1
ATOM 2612 N N . PRO A 1 326 ? -8.048 1.722 28.291 1.00 39.84 326 PRO A N 1
ATOM 2613 C CA . PRO A 1 326 ? -7.621 2.494 27.142 1.00 39.84 326 PRO A CA 1
ATOM 2614 C C . PRO A 1 326 ? -7.988 1.760 25.853 1.00 39.84 326 PRO A C 1
ATOM 2616 O O . PRO A 1 326 ? -7.782 0.558 25.711 1.00 39.84 326 PRO A O 1
ATOM 2619 N N . SER A 1 327 ? -8.568 2.492 24.910 1.00 42.66 327 SER A N 1
ATOM 2620 C CA . SER A 1 327 ? -8.909 1.937 23.613 1.00 42.66 327 SER A CA 1
ATOM 2621 C C . SER A 1 327 ? -7.668 1.846 22.724 1.00 42.66 327 SER A C 1
ATOM 2623 O O . SER A 1 327 ? -7.075 2.883 22.425 1.00 42.66 327 SER A O 1
ATOM 2625 N N . ASP A 1 328 ? -7.391 0.665 22.174 1.00 43.16 328 ASP A N 1
ATOM 2626 C CA . ASP A 1 328 ? -6.465 0.436 21.046 1.00 43.16 328 ASP A CA 1
ATOM 2627 C C . ASP A 1 328 ? -7.037 0.958 19.705 1.00 43.16 328 ASP A C 1
ATOM 2629 O O . ASP A 1 328 ? -6.827 0.368 18.647 1.00 43.16 328 ASP A O 1
ATOM 2633 N N . THR A 1 329 ? -7.852 2.019 19.759 1.00 47.66 329 THR A N 1
ATOM 2634 C CA . THR A 1 329 ? -8.457 2.734 18.628 1.00 47.66 329 THR A CA 1
ATOM 2635 C C . THR A 1 329 ? -8.095 4.215 18.721 1.00 47.66 329 THR A C 1
ATOM 2637 O O . THR A 1 329 ? -8.945 5.022 19.089 1.00 47.66 329 THR A O 1
ATOM 2640 N N . SER A 1 330 ? -6.826 4.563 18.473 1.00 55.75 330 SER A N 1
ATOM 2641 C CA . SER A 1 330 ? -6.323 5.943 18.388 1.00 55.75 330 SER A CA 1
ATOM 2642 C C . SER A 1 330 ? -6.197 6.411 16.932 1.00 55.75 330 SER A C 1
ATOM 2644 O O . SER A 1 330 ? -5.124 6.365 16.335 1.00 55.75 330 SER A O 1
ATOM 2646 N N . PHE A 1 331 ? -7.300 6.843 16.321 1.00 64.50 331 PHE A N 1
ATOM 2647 C CA . PHE A 1 331 ? -7.271 7.369 14.950 1.00 64.50 331 PHE A CA 1
ATOM 2648 C C . PHE A 1 331 ? -7.161 8.892 14.977 1.00 64.50 331 PHE A C 1
ATOM 2650 O O . PHE A 1 331 ? -7.847 9.544 15.764 1.00 64.50 331 PHE A O 1
ATOM 2657 N N . SER A 1 332 ? -6.294 9.486 14.157 1.00 76.25 332 SER A N 1
ATOM 2658 C CA . SER A 1 332 ? -6.194 10.944 14.104 1.00 76.25 332 SER A CA 1
ATOM 2659 C C . SER A 1 332 ? -5.803 11.460 12.733 1.00 76.25 332 SER A C 1
ATOM 2661 O O . SER A 1 332 ? -4.956 10.880 12.063 1.00 76.25 332 SER A O 1
ATOM 2663 N N . SER A 1 333 ? -6.379 12.592 12.353 1.00 79.31 333 SER A N 1
ATOM 2664 C CA . SER A 1 333 ? -6.016 13.337 11.151 1.00 79.31 333 SER A CA 1
ATOM 2665 C C . SER A 1 333 ? -6.513 14.779 11.272 1.00 79.31 333 SER A C 1
ATOM 2667 O O . SER A 1 333 ? -7.124 15.173 12.273 1.00 79.31 333 SER A O 1
ATOM 2669 N N . VAL A 1 334 ? -6.195 15.611 10.284 1.00 86.44 334 VAL A N 1
ATOM 2670 C CA . VAL A 1 334 ? -6.707 16.979 10.214 1.00 86.44 334 VAL A CA 1
ATOM 2671 C C . VAL A 1 334 ? -7.994 16.984 9.396 1.00 86.44 334 VAL A C 1
ATOM 2673 O O . VAL A 1 334 ? -7.986 16.575 8.246 1.00 86.44 334 VAL A O 1
ATOM 2676 N N . LEU A 1 335 ? -9.079 17.491 9.979 1.00 93.81 335 LEU A N 1
ATOM 2677 C CA . LEU A 1 335 ? -10.389 17.611 9.334 1.00 93.81 335 LEU A CA 1
ATOM 2678 C C . LEU A 1 335 ? -10.870 19.062 9.364 1.00 93.81 335 LEU A C 1
ATOM 2680 O O . LEU A 1 335 ? -10.415 19.875 10.179 1.00 93.81 335 LEU A O 1
ATOM 2684 N N . ARG A 1 336 ? -11.842 19.405 8.514 1.00 96.12 336 ARG A N 1
ATOM 2685 C CA . ARG A 1 336 ? -12.673 20.594 8.756 1.00 96.12 336 ARG A CA 1
ATOM 2686 C C . ARG A 1 336 ? -13.907 20.177 9.543 1.00 96.12 336 ARG A C 1
ATOM 2688 O O . ARG A 1 336 ? -14.614 19.254 9.158 1.00 96.12 336 ARG A O 1
ATOM 2695 N N . VAL A 1 337 ? -14.153 20.886 10.636 1.00 95.94 337 VAL A N 1
ATOM 2696 C CA . VAL A 1 337 ? -15.217 20.584 11.595 1.00 95.94 337 VAL A CA 1
ATOM 2697 C C . VAL A 1 337 ? -16.162 21.774 11.683 1.00 95.94 337 VAL A C 1
ATOM 2699 O O . VAL A 1 337 ? -15.707 22.917 11.791 1.00 95.94 337 VAL A O 1
ATOM 2702 N N . SER A 1 338 ? -17.462 21.506 11.643 1.00 95.94 338 SER A N 1
ATOM 2703 C CA . SER A 1 338 ? -18.533 22.467 11.911 1.00 95.94 338 SER A CA 1
ATOM 2704 C C . SER A 1 338 ? -19.485 21.864 12.943 1.00 95.94 338 SER A C 1
ATOM 2706 O O . SER A 1 338 ? -19.829 20.689 12.860 1.00 95.94 338 SER A O 1
ATOM 2708 N N . VAL A 1 339 ? -19.855 22.661 13.941 1.00 94.62 339 VAL A N 1
ATOM 2709 C CA . VAL A 1 339 ? -20.748 22.270 15.040 1.00 94.62 339 VAL A CA 1
ATOM 2710 C C . VAL A 1 339 ? -22.081 22.975 14.814 1.00 94.62 339 VAL A C 1
ATOM 2712 O O . VAL A 1 339 ? -22.073 24.200 14.682 1.00 94.62 339 VAL A O 1
ATOM 2715 N N . SER A 1 340 ? -23.185 22.228 14.731 1.00 90.56 340 SER A N 1
ATOM 2716 C CA . SER A 1 340 ? -24.558 22.739 14.591 1.00 90.56 340 SER A CA 1
ATOM 2717 C C . SER A 1 340 ? -24.706 23.847 13.532 1.00 90.56 340 SER A C 1
ATOM 2719 O O . SER A 1 340 ? -25.270 24.908 13.788 1.00 90.56 340 SER A O 1
ATOM 2721 N N . GLY A 1 341 ? -24.134 23.640 12.339 1.00 86.88 341 GLY A N 1
ATOM 2722 C CA . GLY A 1 341 ? -24.174 24.613 11.233 1.00 86.88 341 GLY A CA 1
ATOM 2723 C C . GLY A 1 341 ? -23.235 25.824 11.372 1.00 86.88 341 GLY A C 1
ATOM 2724 O O . GLY A 1 341 ? -23.276 26.737 10.548 1.00 86.88 341 GLY A O 1
ATOM 2725 N N . GLY A 1 342 ? -22.363 25.841 12.381 1.00 91.88 342 GLY A N 1
ATOM 2726 C CA . GLY A 1 342 ? -21.374 26.894 12.603 1.00 91.88 342 GLY A CA 1
ATOM 2727 C C . GLY A 1 342 ? -20.246 26.942 11.557 1.00 91.88 342 GLY A C 1
ATOM 2728 O O . GLY A 1 342 ? -20.184 26.129 10.627 1.00 91.88 342 GLY A O 1
ATOM 2729 N N . PRO A 1 343 ? -19.285 27.873 11.703 1.00 93.25 343 PRO A N 1
ATOM 2730 C CA . PRO A 1 343 ? -18.192 28.023 10.749 1.00 93.25 343 PRO A CA 1
ATOM 2731 C C . PRO A 1 343 ? -17.349 26.747 10.657 1.00 93.25 343 PRO A C 1
ATOM 2733 O O . PRO A 1 343 ? -16.930 26.187 11.671 1.00 93.25 343 PRO A O 1
ATOM 2736 N N . LYS A 1 344 ? -17.040 26.331 9.426 1.00 94.56 344 LYS A N 1
ATOM 2737 C CA . LYS A 1 344 ? -16.127 25.216 9.149 1.00 94.56 344 LYS A CA 1
ATOM 2738 C C . LYS A 1 344 ? -14.710 25.631 9.517 1.00 94.56 344 LYS A C 1
ATOM 2740 O O . LYS A 1 344 ? -14.148 26.544 8.915 1.00 94.56 344 LYS A O 1
ATOM 2745 N N . ARG A 1 345 ? -14.110 24.962 10.497 1.00 94.00 345 ARG A N 1
ATOM 2746 C CA . ARG A 1 345 ? -12.753 25.276 10.952 1.00 94.00 345 ARG A CA 1
ATOM 2747 C C . ARG A 1 345 ? -11.848 24.063 10.816 1.00 94.00 345 ARG A C 1
ATOM 2749 O O . ARG A 1 345 ? -12.240 22.955 11.159 1.00 94.00 345 ARG A O 1
ATOM 2756 N N . ARG A 1 346 ? -10.615 24.283 10.358 1.00 93.81 346 ARG A N 1
ATOM 2757 C CA . ARG A 1 346 ? -9.582 23.240 10.302 1.00 93.81 346 ARG A CA 1
ATOM 2758 C C . ARG A 1 346 ? -9.156 22.864 11.725 1.00 93.81 346 ARG A C 1
ATOM 2760 O O . ARG A 1 346 ? -8.866 23.748 12.544 1.00 93.81 346 ARG A O 1
ATOM 2767 N N . ARG A 1 347 ? -9.178 21.575 12.042 1.00 91.69 347 ARG A N 1
ATOM 2768 C CA . ARG A 1 347 ? -8.944 21.021 13.378 1.00 91.69 347 ARG A CA 1
ATOM 2769 C C . ARG A 1 347 ? -8.142 19.740 13.279 1.00 91.69 347 ARG A C 1
ATOM 2771 O O . ARG A 1 347 ? -8.268 19.008 12.308 1.00 91.69 347 ARG A O 1
ATOM 2778 N N . TRP A 1 348 ? -7.339 19.473 14.299 1.00 84.19 348 TRP A N 1
ATOM 2779 C CA . TRP A 1 348 ? -6.762 18.148 14.471 1.00 84.19 348 TRP A CA 1
ATOM 2780 C C . TRP A 1 348 ? -7.734 17.313 15.301 1.00 84.19 348 TRP A C 1
ATOM 2782 O O . TRP A 1 348 ? -8.089 17.706 16.412 1.00 84.19 348 TRP A O 1
ATOM 2792 N N . CYS A 1 349 ? -8.212 16.218 14.727 1.00 86.19 349 CYS A N 1
ATOM 2793 C CA . CYS A 1 349 ? -9.218 15.345 15.311 1.00 86.19 349 CYS A CA 1
ATOM 2794 C C . CYS A 1 349 ? -8.550 14.058 15.780 1.00 86.19 349 CYS A C 1
ATOM 2796 O O . CYS A 1 349 ? -7.746 13.484 15.050 1.00 86.19 349 CYS A O 1
ATOM 2798 N N . VAL A 1 350 ? -8.885 13.615 16.988 1.00 77.12 350 VAL A N 1
ATOM 2799 C CA . VAL A 1 350 ? -8.361 12.390 17.595 1.00 77.12 350 VAL A CA 1
ATOM 2800 C C . VAL A 1 350 ? -9.539 11.584 18.125 1.00 77.12 350 VAL A C 1
ATOM 2802 O O . VAL A 1 350 ? -10.241 12.034 19.023 1.00 77.12 350 VAL A O 1
ATOM 2805 N N . LEU A 1 351 ? -9.763 10.398 17.577 1.00 77.00 351 LEU A N 1
ATOM 2806 C CA . LEU A 1 351 ? -10.679 9.404 18.119 1.00 77.00 351 LEU A CA 1
ATOM 2807 C C . LEU A 1 351 ? -9.934 8.578 19.161 1.00 77.00 351 LEU A C 1
ATOM 2809 O O . LEU A 1 351 ? -8.899 7.997 18.849 1.00 77.00 351 LEU A O 1
ATOM 2813 N N . CYS A 1 352 ? -10.442 8.538 20.389 1.00 70.88 352 CYS A N 1
ATOM 2814 C CA . CYS A 1 352 ? -9.887 7.725 21.467 1.00 70.88 352 CYS A CA 1
ATOM 2815 C C . CYS A 1 352 ? -10.938 7.552 22.573 1.00 70.88 352 CYS A C 1
ATOM 2817 O O . CYS A 1 352 ? -11.741 8.451 22.795 1.00 70.88 352 CYS A O 1
ATOM 2819 N N . ARG A 1 353 ? -10.949 6.419 23.283 1.00 67.62 353 ARG A N 1
ATOM 2820 C CA . ARG A 1 353 ? -11.794 6.165 24.471 1.00 67.62 353 ARG A CA 1
ATOM 2821 C C . ARG A 1 353 ? -13.273 6.538 24.275 1.00 67.62 353 ARG A C 1
ATOM 2823 O O . ARG A 1 353 ? -13.857 7.245 25.089 1.00 67.62 353 ARG A O 1
ATOM 2830 N N . ASN A 1 354 ? -13.866 6.102 23.158 1.00 76.44 354 ASN A N 1
ATOM 2831 C CA . ASN A 1 354 ? -15.261 6.408 22.794 1.00 76.44 354 ASN A CA 1
ATOM 2832 C C . ASN A 1 354 ? -15.588 7.912 22.735 1.00 76.44 354 ASN A C 1
ATOM 2834 O O . ASN A 1 354 ? -16.744 8.311 22.836 1.00 76.44 354 ASN A O 1
ATOM 2838 N N . CYS A 1 355 ? -14.572 8.744 22.530 1.00 82.00 355 CYS A N 1
ATOM 2839 C CA . CYS A 1 355 ? -14.699 10.176 22.355 1.00 82.00 355 CYS A CA 1
ATOM 2840 C C . CYS A 1 355 ? -13.984 10.616 21.079 1.00 82.00 355 CYS A C 1
ATOM 2842 O O . CYS A 1 355 ? -12.901 10.131 20.742 1.00 82.00 355 CYS A O 1
ATOM 2844 N N . LEU A 1 356 ? -14.558 11.603 20.403 1.00 88.25 356 LEU A N 1
ATOM 2845 C CA . LEU A 1 356 ? -13.846 12.391 19.409 1.00 88.25 356 LEU A CA 1
ATOM 2846 C C . LEU A 1 356 ? -13.346 13.684 20.062 1.00 88.25 356 LEU A C 1
ATOM 2848 O O . LEU A 1 356 ? -14.131 14.536 20.471 1.00 88.25 356 LEU A O 1
ATOM 2852 N N . TYR A 1 357 ? -12.030 13.838 20.140 1.00 83.12 357 TYR A N 1
ATOM 2853 C CA . TYR A 1 357 ? -11.352 15.030 20.635 1.00 83.12 357 TYR A CA 1
ATOM 2854 C C . TYR A 1 357 ? -10.977 15.938 19.467 1.00 83.12 357 TYR A C 1
ATOM 2856 O O . TYR A 1 357 ? -10.392 15.496 18.479 1.00 83.12 357 TYR A O 1
ATOM 2864 N N . VAL A 1 358 ? -11.280 17.228 19.581 1.00 87.69 358 VAL A N 1
ATOM 2865 C CA . VAL A 1 358 ? -11.072 18.206 18.511 1.00 87.69 358 VAL A CA 1
ATOM 2866 C C . VAL A 1 358 ? -10.188 19.341 19.016 1.00 87.69 358 VAL A C 1
ATOM 2868 O O . VAL A 1 358 ? -10.563 20.118 19.902 1.00 87.69 358 VAL A O 1
ATOM 2871 N N . PHE A 1 359 ? -9.008 19.461 18.415 1.00 84.44 359 PHE A N 1
ATOM 2872 C CA . PHE A 1 359 ? -7.982 20.430 18.775 1.00 84.44 359 PHE A CA 1
ATOM 2873 C C . PHE A 1 359 ? -7.929 21.583 17.769 1.00 84.44 359 PHE A C 1
ATOM 2875 O O . PHE A 1 359 ? -7.975 21.387 16.549 1.00 84.44 359 PHE A O 1
ATOM 2882 N N . ALA A 1 360 ? -7.785 22.809 18.271 1.00 83.56 360 ALA A N 1
ATOM 2883 C CA . ALA A 1 360 ? -7.370 23.940 17.446 1.00 83.56 360 ALA A CA 1
ATOM 2884 C C . ALA A 1 360 ? -5.908 23.753 17.008 1.00 83.56 360 ALA A C 1
ATOM 2886 O O . ALA A 1 360 ? -5.098 23.290 17.797 1.00 83.56 360 ALA A O 1
ATOM 2887 N N . LEU A 1 361 ? -5.565 24.116 15.768 1.00 75.88 361 LEU A N 1
ATOM 2888 C CA . LEU A 1 361 ? -4.193 23.984 15.248 1.00 75.88 361 LEU A CA 1
ATOM 2889 C C . LEU A 1 361 ? -3.284 25.158 15.651 1.00 75.88 361 LEU A C 1
ATOM 2891 O O . LEU A 1 361 ? -2.103 24.951 15.910 1.00 75.88 361 LEU A O 1
ATOM 2895 N N . TYR A 1 362 ? -3.840 26.369 15.740 1.00 70.00 362 TYR A N 1
ATOM 2896 C CA . TYR A 1 362 ? -3.109 27.610 16.012 1.00 70.00 362 TYR A CA 1
ATOM 2897 C C . TYR A 1 362 ? -3.792 28.418 17.130 1.00 70.00 362 TYR A C 1
ATOM 2899 O O . TYR A 1 362 ? -5.023 28.369 17.232 1.00 70.00 362 TYR A O 1
ATOM 2907 N N . PRO A 1 363 ? -3.041 29.179 17.954 1.00 51.16 363 PRO A N 1
ATOM 2908 C CA . PRO A 1 363 ? -1.573 29.284 17.989 1.00 51.16 363 PRO A CA 1
ATOM 2909 C C . PRO A 1 363 ? -0.872 28.124 18.730 1.00 51.16 363 PRO A C 1
ATOM 2911 O O . PRO A 1 363 ? 0.345 28.001 18.659 1.00 51.16 363 PRO A O 1
ATOM 2914 N N . ARG A 1 364 ? -1.617 27.247 19.417 1.00 66.56 364 ARG A N 1
ATOM 2915 C CA . ARG A 1 364 ? -1.132 25.986 20.011 1.00 66.56 364 ARG A CA 1
ATOM 2916 C C . ARG A 1 364 ? -2.197 24.902 19.835 1.00 66.56 364 ARG A C 1
ATOM 2918 O O . ARG A 1 364 ? -3.382 25.239 19.790 1.00 66.56 364 ARG A O 1
ATOM 2925 N N . LYS A 1 365 ? -1.781 23.626 19.786 1.00 65.75 365 LYS A N 1
ATOM 2926 C CA . LYS A 1 365 ? -2.671 22.448 19.812 1.00 65.75 365 LYS A CA 1
ATOM 2927 C C . LYS A 1 365 ? -3.458 22.400 21.125 1.00 65.75 365 LYS A C 1
ATOM 2929 O O . LYS A 1 365 ? -3.076 21.712 22.063 1.00 65.75 365 LYS A O 1
ATOM 2934 N N . ALA A 1 366 ? -4.529 23.180 21.203 1.00 76.19 366 ALA A N 1
ATOM 2935 C CA . ALA A 1 366 ? -5.389 23.289 22.373 1.00 76.19 366 ALA A CA 1
ATOM 2936 C C . ALA A 1 366 ? -6.661 22.477 22.138 1.00 76.19 366 ALA A C 1
ATOM 2938 O O . ALA A 1 366 ? -7.315 22.653 21.104 1.00 76.19 366 ALA A O 1
ATOM 2939 N N . LEU A 1 367 ? -7.009 21.606 23.086 1.00 80.94 367 LEU A N 1
ATOM 2940 C CA . LEU A 1 367 ? -8.279 20.888 23.066 1.00 80.94 367 LEU A CA 1
ATOM 2941 C C . LEU A 1 367 ? -9.421 21.905 23.160 1.00 80.94 367 LEU A C 1
ATOM 2943 O O . LEU A 1 367 ? -9.358 22.825 23.971 1.00 80.94 367 LEU A O 1
ATOM 2947 N N . ARG A 1 368 ? -10.428 21.779 22.293 1.00 87.38 368 ARG A N 1
ATOM 2948 C CA . ARG A 1 368 ? -11.564 22.715 22.234 1.00 87.38 368 ARG A CA 1
ATOM 2949 C C . ARG A 1 368 ? -12.909 22.042 22.412 1.00 87.38 368 ARG A C 1
ATOM 2951 O O . ARG A 1 368 ? -13.820 22.670 22.939 1.00 87.38 368 ARG A O 1
ATOM 2958 N N . LEU A 1 369 ? -13.038 20.809 21.940 1.00 90.81 369 LEU A N 1
ATOM 2959 C CA . LEU A 1 369 ? -14.293 20.075 21.963 1.00 90.81 369 LEU A CA 1
ATOM 2960 C C . LEU A 1 369 ? -14.009 18.592 22.197 1.00 90.81 369 LEU A C 1
ATOM 2962 O O . LEU A 1 369 ? -13.059 18.048 21.630 1.00 90.81 369 LEU A O 1
ATOM 2966 N N . ILE A 1 370 ? -14.842 17.961 23.015 1.00 88.94 370 ILE A N 1
ATOM 2967 C CA . ILE A 1 370 ? -14.905 16.512 23.194 1.00 88.94 370 ILE A CA 1
ATOM 2968 C C . ILE A 1 370 ? -16.325 16.076 22.855 1.00 88.94 370 ILE A C 1
ATOM 2970 O O . ILE A 1 370 ? -17.288 16.670 23.339 1.00 88.94 370 ILE A O 1
ATOM 2974 N N . VAL A 1 371 ? -16.456 15.049 22.025 1.00 91.56 371 VAL A N 1
ATOM 2975 C CA . VAL A 1 371 ? -17.747 14.490 21.617 1.00 91.56 371 VAL A CA 1
ATOM 2976 C C . VAL A 1 371 ? -17.819 13.045 22.098 1.00 91.56 371 VAL A C 1
ATOM 2978 O O . VAL A 1 371 ? -17.181 12.183 21.489 1.00 91.56 371 VAL A O 1
ATOM 2981 N N . PRO A 1 372 ? -18.542 12.776 23.197 1.00 87.81 372 PRO A N 1
ATOM 2982 C CA . PRO A 1 372 ? -18.915 11.429 23.609 1.00 87.81 372 PRO A CA 1
ATOM 2983 C C . PRO A 1 372 ? -19.669 10.691 22.499 1.00 87.81 372 PRO A C 1
ATOM 2985 O O . PRO A 1 372 ? -20.637 11.209 21.947 1.00 87.81 372 PRO A O 1
ATOM 2988 N N . LEU A 1 373 ? -19.243 9.471 22.179 1.00 84.56 373 LEU A N 1
ATOM 2989 C CA . LEU A 1 373 ? -19.800 8.682 21.075 1.00 84.56 373 LEU A CA 1
ATOM 2990 C C . LEU A 1 373 ? -20.766 7.588 21.548 1.00 84.56 373 LEU A C 1
ATOM 2992 O O . LEU A 1 373 ? -21.167 6.769 20.740 1.00 84.56 373 LEU A O 1
ATOM 2996 N N . GLY A 1 374 ? -21.166 7.556 22.824 1.00 77.69 374 GLY A N 1
ATOM 2997 C CA . GLY A 1 374 ? -21.903 6.423 23.407 1.00 77.69 374 GLY A CA 1
ATOM 2998 C C . GLY A 1 374 ? -23.136 5.955 22.620 1.00 77.69 374 GLY A C 1
ATOM 2999 O O . GLY A 1 374 ? -23.337 4.752 22.472 1.00 77.69 374 GLY A O 1
ATOM 3000 N N . ARG A 1 375 ? -23.945 6.885 22.097 1.00 77.75 375 ARG A N 1
ATOM 3001 C CA . ARG A 1 375 ? -25.097 6.606 21.220 1.00 77.75 375 ARG A CA 1
ATOM 3002 C C . ARG A 1 375 ? -25.286 7.714 20.195 1.00 77.75 375 ARG A C 1
ATOM 3004 O O . ARG A 1 375 ? -26.218 8.520 20.282 1.00 77.75 375 ARG A O 1
ATOM 3011 N N . VAL A 1 376 ? -24.385 7.751 19.226 1.00 85.25 376 VAL A N 1
ATOM 3012 C CA . VAL A 1 376 ? -24.477 8.665 18.086 1.00 85.25 376 VAL A CA 1
ATOM 3013 C C . VAL A 1 376 ? -24.768 7.891 16.805 1.00 85.25 376 VAL A C 1
ATOM 3015 O O . VAL A 1 376 ? -24.380 6.736 16.659 1.00 85.25 376 VAL A O 1
ATOM 3018 N N . THR A 1 377 ? -25.442 8.526 15.858 1.00 86.19 377 THR A N 1
ATOM 3019 C CA . THR A 1 377 ? -25.578 8.021 14.494 1.00 86.19 377 THR A CA 1
ATOM 3020 C C . THR A 1 377 ? -24.639 8.794 13.589 1.00 86.19 377 THR A C 1
ATOM 3022 O O . THR A 1 377 ? -24.478 10.010 13.717 1.00 86.19 377 THR A O 1
ATOM 3025 N N . ILE A 1 378 ? -24.003 8.071 12.671 1.00 89.12 378 ILE A N 1
ATOM 3026 C CA . ILE A 1 378 ? -23.104 8.642 11.676 1.00 89.12 378 ILE A CA 1
ATOM 3027 C C . ILE A 1 378 ? -23.742 8.471 10.308 1.00 89.12 378 ILE A C 1
ATOM 3029 O O . ILE A 1 378 ? -23.999 7.348 9.879 1.00 89.12 378 ILE A O 1
ATOM 3033 N N . THR A 1 379 ? -23.993 9.588 9.634 1.00 88.69 379 THR A N 1
ATOM 3034 C CA . THR A 1 379 ? -24.670 9.622 8.333 1.00 88.69 379 THR A CA 1
ATOM 3035 C C . THR A 1 379 ? -23.797 10.307 7.292 1.00 88.69 379 THR A C 1
ATOM 3037 O O . THR A 1 379 ? -23.286 11.405 7.538 1.00 88.69 379 THR A O 1
ATOM 3040 N N . LYS A 1 380 ? -23.674 9.696 6.115 1.00 86.75 380 LYS A N 1
ATOM 3041 C CA . LYS A 1 380 ? -23.061 10.289 4.919 1.00 86.75 380 LYS A CA 1
ATOM 3042 C C . LYS A 1 380 ? -24.160 10.820 4.000 1.00 86.75 380 LYS A C 1
ATOM 3044 O O . LYS A 1 380 ? -25.258 10.274 3.982 1.00 86.75 380 LYS A O 1
ATOM 3049 N N . THR A 1 381 ? -23.876 11.887 3.261 1.00 78.06 381 THR A N 1
ATOM 3050 C CA . THR A 1 381 ? -24.791 12.426 2.244 1.00 78.06 381 THR A CA 1
ATOM 3051 C C . THR A 1 381 ? -24.240 12.158 0.852 1.00 78.06 381 THR A C 1
ATOM 3053 O O . THR A 1 381 ? -23.103 12.542 0.579 1.00 78.06 381 THR A O 1
ATOM 3056 N N . ASP A 1 382 ? -25.053 11.602 -0.045 1.00 75.62 382 ASP A N 1
ATOM 3057 C CA . ASP A 1 382 ? -24.622 11.231 -1.404 1.00 75.62 382 ASP A CA 1
ATOM 3058 C C . ASP A 1 382 ? -24.143 12.433 -2.237 1.00 75.62 382 ASP A C 1
ATOM 3060 O O . ASP A 1 382 ? -23.243 12.318 -3.063 1.00 75.62 382 ASP A O 1
ATOM 3064 N N . PHE A 1 383 ? -24.681 13.624 -1.965 1.00 80.06 383 PHE A N 1
ATOM 3065 C CA . PHE A 1 383 ? -24.347 14.860 -2.681 1.00 80.06 383 PHE A CA 1
ATOM 3066 C C . PHE A 1 383 ? -23.014 15.502 -2.257 1.00 80.06 383 PHE A C 1
ATOM 3068 O O . PHE A 1 383 ? -22.567 16.461 -2.885 1.00 80.06 383 PHE A O 1
ATOM 3075 N N . ALA A 1 384 ? -22.381 15.022 -1.182 1.00 86.56 384 ALA A N 1
ATOM 3076 C CA . ALA A 1 384 ? -21.124 15.565 -0.669 1.00 86.56 384 ALA A CA 1
ATOM 3077 C C . ALA A 1 384 ? -20.207 14.421 -0.200 1.00 86.56 384 ALA A C 1
ATOM 3079 O O . ALA A 1 384 ? -20.151 14.132 0.997 1.00 86.56 384 ALA A O 1
ATOM 3080 N N . PRO A 1 385 ? -19.453 13.781 -1.117 1.00 86.25 385 PRO A N 1
ATOM 3081 C CA . PRO A 1 385 ? -18.752 12.523 -0.843 1.00 86.25 385 PRO A CA 1
ATOM 3082 C C . PRO A 1 385 ? -17.663 12.644 0.228 1.00 86.25 385 PRO A C 1
ATOM 3084 O O . PRO A 1 385 ? -17.336 11.658 0.879 1.00 86.25 385 PRO A O 1
ATOM 3087 N N . LEU A 1 386 ? -17.135 13.856 0.437 1.00 94.06 386 LEU A N 1
ATOM 3088 C CA . LEU A 1 386 ? -16.107 14.163 1.435 1.00 94.06 386 LEU A CA 1
ATOM 3089 C C . LEU A 1 386 ? -16.663 14.543 2.815 1.00 94.06 386 LEU A C 1
ATOM 3091 O O . LEU A 1 386 ? -15.896 14.933 3.694 1.00 94.06 386 LEU A O 1
ATOM 3095 N N . THR A 1 387 ? -17.986 14.521 2.992 1.00 94.06 387 THR A N 1
ATOM 3096 C CA . THR A 1 387 ? -18.665 15.061 4.175 1.00 94.06 387 THR A CA 1
ATOM 3097 C C . THR A 1 387 ? -19.545 14.014 4.845 1.00 94.06 387 THR A C 1
ATOM 3099 O O . THR A 1 387 ? -20.321 13.318 4.195 1.00 94.06 387 THR A O 1
ATOM 3102 N N . TRP A 1 388 ? -19.478 13.961 6.172 1.00 94.38 388 TRP A N 1
ATOM 3103 C CA . TRP A 1 388 ? -20.369 13.152 6.998 1.00 94.38 388 TRP A CA 1
ATOM 3104 C C . TRP A 1 388 ? -20.780 13.914 8.258 1.00 94.38 388 TRP A C 1
ATOM 3106 O O . TRP A 1 388 ? -20.193 14.941 8.615 1.00 94.38 388 TRP A O 1
ATOM 3116 N N . LYS A 1 389 ? -21.829 13.428 8.920 1.00 93.69 389 LYS A N 1
ATOM 3117 C CA . LYS A 1 389 ? -22.375 14.017 10.143 1.00 93.69 389 LYS A CA 1
ATOM 3118 C C . LYS A 1 389 ? -22.393 13.009 11.280 1.00 93.69 389 LYS A C 1
ATOM 3120 O O . LYS A 1 389 ? -22.666 11.836 11.050 1.00 93.69 389 LYS A O 1
ATOM 3125 N N . ILE A 1 390 ? -22.148 13.500 12.489 1.00 93.31 390 ILE A N 1
ATOM 3126 C CA . ILE A 1 390 ? -22.426 12.814 13.752 1.00 93.31 390 ILE A CA 1
ATOM 3127 C C . ILE A 1 390 ? -23.633 13.500 14.391 1.00 93.31 390 ILE A C 1
ATOM 3129 O O . ILE A 1 390 ? -23.648 14.726 14.506 1.00 93.31 390 ILE A O 1
ATOM 3133 N N . GLN A 1 391 ? -24.636 12.722 14.780 1.00 91.25 391 GLN A N 1
ATOM 3134 C CA . GLN A 1 391 ? -25.884 13.193 15.386 1.00 91.25 391 GLN A CA 1
ATOM 3135 C C . GLN A 1 391 ? -26.290 12.274 16.538 1.00 91.25 391 GLN A C 1
ATOM 3137 O O . GLN A 1 391 ? -25.761 11.172 16.666 1.00 91.25 391 GLN A O 1
ATOM 3142 N N . GLY A 1 392 ? -27.236 12.699 17.377 1.00 86.69 392 GLY A N 1
ATOM 3143 C CA . GLY A 1 392 ? -27.837 11.806 18.368 1.00 86.69 392 GLY A CA 1
ATOM 3144 C C . GLY A 1 392 ? -28.492 10.589 17.704 1.00 86.69 392 GLY A C 1
ATOM 3145 O O . GLY A 1 392 ? -29.054 10.701 16.616 1.00 86.69 392 GLY A O 1
ATOM 3146 N N . ALA A 1 393 ? -28.426 9.420 18.352 1.00 81.25 393 ALA A N 1
ATOM 3147 C CA . ALA A 1 393 ? -29.026 8.196 17.809 1.00 81.25 393 ALA A CA 1
ATOM 3148 C C . ALA A 1 393 ? -30.556 8.254 17.669 1.00 81.25 393 ALA A C 1
ATOM 3150 O O . ALA A 1 393 ? -31.145 7.514 16.883 1.00 81.25 393 ALA A O 1
ATOM 3151 N N . VAL A 1 394 ? -31.204 9.123 18.445 1.00 79.88 394 VAL A N 1
ATOM 3152 C CA . VAL A 1 394 ? -32.637 9.394 18.341 1.00 79.88 394 VAL A CA 1
ATOM 3153 C C . VAL A 1 394 ? -32.827 10.635 17.483 1.00 79.88 394 VAL A C 1
ATOM 3155 O O . VAL A 1 394 ? -32.254 11.689 17.756 1.00 79.88 394 VAL A O 1
ATOM 3158 N N . GLN A 1 395 ? -33.641 10.496 16.440 1.00 74.56 395 GLN A N 1
ATOM 3159 C CA . GLN A 1 395 ? -33.925 11.566 15.494 1.00 74.56 395 GLN A CA 1
ATOM 3160 C C . GLN A 1 395 ? -34.418 12.828 16.225 1.00 74.56 395 GLN A C 1
ATOM 3162 O O . GLN A 1 395 ? -35.295 12.745 17.081 1.00 74.56 395 GLN A O 1
ATOM 3167 N N . MET A 1 396 ? -33.863 13.992 15.863 1.00 72.69 396 MET A N 1
ATOM 3168 C CA . MET A 1 396 ? -34.150 15.317 16.450 1.00 72.69 396 MET A CA 1
ATOM 3169 C C . MET A 1 396 ? -33.697 15.540 17.902 1.00 72.69 396 MET A C 1
ATOM 3171 O O . MET A 1 396 ? -33.897 16.636 18.425 1.00 72.69 396 MET A O 1
ATOM 3175 N N . GLU A 1 397 ? -33.055 14.570 18.555 1.00 82.69 397 GLU A N 1
ATOM 3176 C CA . GLU A 1 397 ? -32.510 14.778 19.897 1.00 82.69 397 GLU A CA 1
ATOM 3177 C C . GLU A 1 397 ? -31.048 15.251 19.828 1.00 82.69 397 GLU A C 1
ATOM 3179 O O . GLU A 1 397 ? -30.225 14.608 19.167 1.00 82.69 397 GLU A O 1
ATOM 3184 N N . PRO A 1 398 ? -30.689 16.358 20.501 1.00 88.56 398 PRO A N 1
ATOM 3185 C CA . PRO A 1 398 ? -29.313 16.828 20.504 1.00 88.56 398 PRO A CA 1
ATOM 3186 C C . PRO A 1 398 ? -28.406 15.874 21.292 1.00 88.56 398 PRO A C 1
ATOM 3188 O O . PRO A 1 398 ? -28.820 15.238 22.264 1.00 88.56 398 PRO A O 1
ATOM 3191 N N . MET A 1 399 ? -27.140 15.793 20.889 1.00 90.75 399 MET A N 1
ATOM 3192 C CA . MET A 1 399 ? -26.122 14.993 21.566 1.00 90.75 399 MET A CA 1
ATOM 3193 C C . MET A 1 399 ? -25.306 15.848 22.546 1.00 90.75 399 MET A C 1
ATOM 3195 O O . MET A 1 399 ? -24.997 17.005 22.241 1.00 90.75 399 MET A O 1
ATOM 3199 N N . PRO A 1 400 ? -24.918 15.304 23.713 1.00 91.12 400 PRO A N 1
ATOM 3200 C CA . PRO A 1 400 ? -24.039 16.011 24.628 1.00 91.12 400 PRO A CA 1
ATOM 3201 C C . PRO A 1 400 ? -22.637 16.119 24.025 1.00 91.12 400 PRO A C 1
ATOM 3203 O O . PRO A 1 400 ? -22.066 15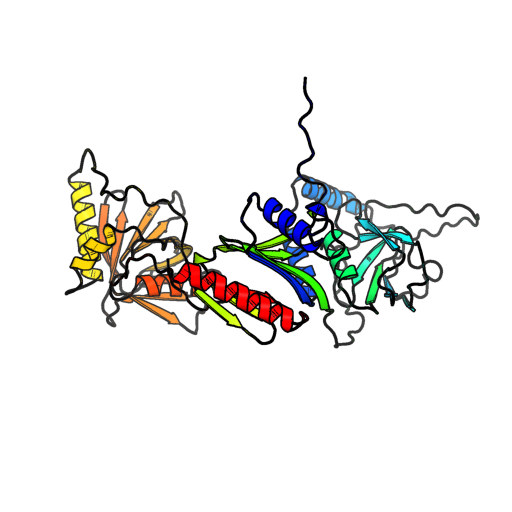.146 23.540 1.00 91.12 400 PRO A O 1
ATOM 3206 N N . THR A 1 401 ? -22.060 17.308 24.099 1.00 93.19 401 THR A N 1
ATOM 3207 C CA . THR A 1 401 ? -20.667 17.605 23.771 1.00 93.19 401 THR A CA 1
ATOM 3208 C C . THR A 1 401 ? -20.061 18.439 24.891 1.00 93.19 401 THR A C 1
ATOM 3210 O O . THR A 1 401 ? -20.767 19.034 25.704 1.00 93.19 401 THR A O 1
ATOM 3213 N N . LEU A 1 402 ? -18.738 18.474 24.964 1.00 91.06 402 LEU A N 1
ATOM 3214 C CA . LEU A 1 402 ? -18.020 19.178 26.015 1.00 91.06 402 LEU A CA 1
ATOM 3215 C C . LEU A 1 402 ? -17.101 20.215 25.390 1.00 91.06 402 LEU A C 1
ATOM 3217 O O . LEU A 1 402 ? -16.136 19.868 24.706 1.00 91.06 402 LEU A O 1
ATOM 3221 N N . GLN A 1 403 ? -17.381 21.489 25.638 1.00 92.06 403 GLN A N 1
ATOM 3222 C CA . GLN A 1 403 ? -16.505 22.574 25.234 1.00 92.06 403 GLN A CA 1
ATOM 3223 C C . GLN A 1 403 ? -15.429 22.798 26.297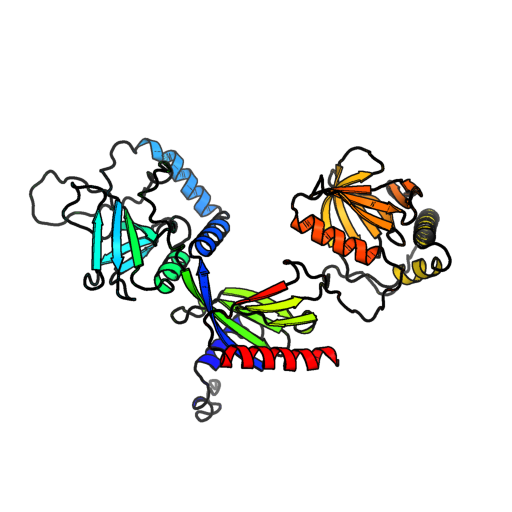 1.00 92.06 403 GLN A C 1
ATOM 3225 O O . GLN A 1 403 ? -15.723 22.936 27.486 1.00 92.06 403 GLN A O 1
ATOM 3230 N N . VAL A 1 404 ? -14.182 22.861 25.835 1.00 83.81 404 VAL A N 1
ATOM 3231 C CA . VAL A 1 404 ? -12.997 23.042 26.676 1.00 83.81 404 VAL A CA 1
ATOM 3232 C C . VAL A 1 404 ? -12.520 24.484 26.578 1.00 83.81 404 VAL A C 1
ATOM 3234 O O . VAL A 1 404 ? -12.220 24.973 25.481 1.00 83.81 404 VAL A O 1
ATOM 3237 N N . ASP A 1 405 ? -12.439 25.148 27.729 1.00 82.19 405 ASP A N 1
ATOM 3238 C CA . ASP A 1 405 ? -11.899 26.498 27.854 1.00 82.19 405 ASP A CA 1
ATOM 3239 C C . ASP A 1 405 ? -10.872 26.555 28.991 1.00 82.19 405 ASP A C 1
ATOM 3241 O O . ASP A 1 405 ? -11.199 26.606 30.179 1.00 82.19 405 ASP A O 1
ATOM 3245 N N . GLY A 1 406 ? -9.594 26.452 28.618 1.00 74.31 406 GLY A N 1
ATOM 3246 C CA . GLY A 1 406 ? -8.499 26.316 29.577 1.00 74.31 406 GLY A CA 1
ATOM 3247 C C . GLY A 1 406 ? -8.673 25.070 30.467 1.00 74.31 406 GLY A C 1
ATOM 3248 O O . GLY A 1 406 ? -8.776 23.969 29.925 1.00 74.31 406 GLY A O 1
ATOM 3249 N N . PRO A 1 407 ? -8.678 25.209 31.808 1.00 68.50 407 PRO A N 1
ATOM 3250 C CA . PRO A 1 407 ? -8.880 24.096 32.742 1.00 68.50 407 PRO A CA 1
ATOM 3251 C C . PRO A 1 407 ? -10.361 23.738 32.983 1.00 68.50 407 PRO A C 1
ATOM 3253 O O . PRO A 1 407 ? -10.644 22.783 33.711 1.00 68.50 407 PRO A O 1
ATOM 3256 N N . ALA A 1 408 ? -11.302 24.508 32.427 1.00 78.19 408 ALA A N 1
ATOM 3257 C CA . ALA A 1 408 ? -12.733 24.319 32.624 1.00 78.19 408 ALA A CA 1
ATOM 3258 C C . ALA A 1 408 ? -13.377 23.551 31.462 1.00 78.19 408 ALA A C 1
ATOM 3260 O O . ALA A 1 408 ? -12.943 23.622 30.307 1.00 78.19 408 ALA A O 1
ATOM 3261 N N . LEU A 1 409 ? -14.452 22.835 31.784 1.00 83.00 409 LEU A N 1
ATOM 3262 C CA . LEU A 1 409 ? -15.226 22.029 30.852 1.00 83.00 409 LEU A CA 1
ATOM 3263 C C . LEU A 1 409 ? -16.705 22.373 31.017 1.00 83.00 409 LEU A C 1
ATOM 3265 O O . LEU A 1 409 ? -17.218 22.398 32.133 1.00 83.00 409 LEU A O 1
ATOM 3269 N N . SER A 1 410 ? -17.374 22.660 29.905 1.00 90.12 410 SER A N 1
ATOM 3270 C CA . SER A 1 410 ? -18.795 23.012 29.880 1.00 90.12 410 SER A CA 1
ATOM 3271 C C . SER A 1 410 ? -19.549 22.067 28.956 1.00 90.12 410 SER A C 1
ATOM 3273 O O . SER A 1 410 ? -19.124 21.827 27.826 1.00 90.12 410 SER A O 1
ATOM 3275 N N . GLU A 1 411 ? -20.652 21.508 29.444 1.00 93.31 411 GLU A N 1
ATOM 3276 C CA . GLU A 1 411 ? -21.526 20.652 28.644 1.00 93.31 411 GLU A CA 1
ATOM 3277 C C . GLU A 1 411 ? -22.412 21.508 27.730 1.00 93.31 411 GLU A C 1
ATOM 3279 O O . GLU A 1 411 ? -22.987 22.511 28.158 1.00 93.31 411 GLU A O 1
ATOM 3284 N N . LYS A 1 412 ? -22.525 21.099 26.466 1.00 93.12 412 LYS A N 1
ATOM 3285 C CA . LYS A 1 412 ? -23.402 21.694 25.458 1.00 93.12 412 LYS A CA 1
ATOM 3286 C C . LYS A 1 412 ? -24.151 20.612 24.702 1.00 93.12 412 LYS A C 1
ATOM 3288 O O . LYS A 1 412 ? -23.578 19.584 24.361 1.00 93.12 412 LYS A O 1
ATOM 3293 N N . MET A 1 413 ? -25.415 20.876 24.402 1.00 92.19 413 MET A N 1
ATOM 3294 C CA . MET A 1 413 ? -26.251 19.993 23.596 1.00 92.19 413 MET A CA 1
ATOM 3295 C C . MET A 1 413 ? -26.199 20.472 22.147 1.00 92.19 413 MET A C 1
ATOM 3297 O O . MET A 1 413 ? -26.654 21.573 21.848 1.00 92.19 413 MET A O 1
ATOM 3301 N N . GLU A 1 414 ? -25.615 19.665 21.268 1.00 93.06 414 GLU A N 1
ATOM 3302 C CA . GLU A 1 414 ? -25.414 20.008 19.860 1.00 93.06 414 GLU A CA 1
ATOM 3303 C C . GLU A 1 414 ? -26.320 19.156 18.973 1.00 93.06 414 GLU A C 1
ATOM 3305 O O . GLU A 1 414 ? -26.519 17.969 19.229 1.00 93.06 414 GLU A O 1
ATOM 3310 N N . VAL A 1 415 ? -26.878 19.758 17.923 1.00 91.81 415 VAL A N 1
ATOM 3311 C CA . VAL A 1 415 ? -27.783 19.057 16.999 1.00 91.81 415 VAL A CA 1
ATOM 3312 C C . VAL A 1 415 ? -26.987 18.101 16.118 1.00 91.81 415 VAL A C 1
ATOM 3314 O O . VAL A 1 415 ? -27.356 16.939 15.954 1.00 91.81 415 VAL A O 1
ATOM 3317 N N . ASP A 1 416 ? -25.886 18.591 15.550 1.00 93.19 416 ASP A N 1
ATOM 3318 C CA . ASP A 1 416 ? -24.998 17.794 14.720 1.00 93.19 416 ASP A CA 1
ATOM 3319 C C . ASP A 1 416 ? -23.545 18.277 14.759 1.00 93.19 416 ASP A C 1
ATOM 3321 O O . ASP A 1 416 ? -23.219 19.403 15.142 1.00 93.19 416 ASP A O 1
ATOM 3325 N N . LEU A 1 417 ? -22.646 17.386 14.355 1.00 95.25 417 LEU A N 1
ATOM 3326 C CA . LEU A 1 417 ? -21.258 17.697 14.055 1.00 95.25 417 LEU A CA 1
ATOM 3327 C C . LEU A 1 417 ? -20.971 17.278 12.620 1.00 95.25 417 LEU A C 1
ATOM 3329 O O . LEU A 1 417 ? -20.974 16.090 12.303 1.00 95.25 417 LEU A O 1
ATOM 3333 N N . MET A 1 418 ? -20.690 18.246 11.756 1.00 95.69 418 MET A N 1
ATOM 3334 C CA . MET A 1 418 ? -20.267 17.998 10.385 1.00 95.69 418 MET A CA 1
ATOM 3335 C C . MET A 1 418 ? -18.743 17.889 10.314 1.00 95.69 418 MET A C 1
ATOM 3337 O O . MET A 1 418 ? -18.015 18.778 10.770 1.00 95.69 418 MET A O 1
ATOM 3341 N N . LEU A 1 419 ? -18.276 16.813 9.692 1.00 96.06 419 LEU A N 1
ATOM 3342 C CA . LEU A 1 419 ? -16.871 16.495 9.476 1.00 96.06 419 LEU A CA 1
ATOM 3343 C C . LEU A 1 419 ? -16.595 16.408 7.975 1.00 96.06 419 LEU A C 1
ATOM 3345 O O . LEU A 1 419 ? -17.418 15.903 7.212 1.00 96.06 419 LEU A O 1
ATOM 3349 N N . ILE A 1 420 ? -15.457 16.960 7.555 1.00 95.94 420 ILE A N 1
ATOM 3350 C CA . ILE A 1 420 ? -15.063 17.045 6.148 1.00 95.94 420 ILE A CA 1
ATOM 3351 C C . ILE A 1 420 ? -13.588 16.663 6.024 1.00 95.94 420 ILE A C 1
ATOM 3353 O O . ILE A 1 420 ? -12.738 17.293 6.670 1.00 95.94 420 ILE A O 1
ATOM 3357 N N . ALA A 1 421 ? -13.306 15.668 5.185 1.00 93.38 421 ALA A N 1
ATOM 3358 C CA . ALA A 1 421 ? -11.959 15.212 4.841 1.00 93.38 421 ALA A CA 1
ATOM 3359 C C . ALA A 1 421 ? -11.453 15.842 3.533 1.00 93.38 421 ALA A C 1
ATOM 3361 O O . ALA A 1 421 ? -12.219 16.462 2.792 1.00 93.38 421 ALA A O 1
ATOM 3362 N N . GLU A 1 422 ? -10.156 15.694 3.250 1.00 89.81 422 GLU A N 1
ATOM 3363 C CA . GLU A 1 422 ? -9.559 16.155 1.986 1.00 89.81 422 GLU A CA 1
ATOM 3364 C C . GLU A 1 422 ? -9.633 15.081 0.889 1.00 89.81 422 GLU A C 1
ATOM 3366 O O . GLU A 1 422 ? -9.693 15.419 -0.292 1.00 89.81 422 GLU A O 1
ATOM 3371 N N . LYS A 1 423 ? -9.671 13.797 1.274 1.00 83.44 423 LYS A N 1
ATOM 3372 C CA . LYS A 1 423 ? -9.689 12.639 0.366 1.00 83.44 423 LYS A CA 1
ATOM 3373 C C . LYS A 1 423 ? -10.847 11.693 0.682 1.00 83.44 423 LYS A C 1
ATOM 3375 O O . LYS A 1 423 ? -11.273 11.606 1.831 1.00 83.44 423 LYS A O 1
ATOM 3380 N N . ALA A 1 424 ? -11.329 10.965 -0.326 1.00 79.62 424 ALA A N 1
ATOM 3381 C CA . ALA A 1 424 ? -12.425 10.006 -0.170 1.00 79.62 424 ALA A CA 1
ATOM 3382 C C . ALA A 1 424 ? -12.048 8.845 0.767 1.00 79.62 424 ALA A C 1
ATOM 3384 O O . ALA A 1 424 ? -12.824 8.513 1.658 1.00 79.62 424 ALA A O 1
ATOM 3385 N N . ASP A 1 425 ? -10.828 8.319 0.652 1.00 72.50 425 ASP A N 1
ATOM 3386 C CA . ASP A 1 425 ? -10.343 7.211 1.488 1.00 72.50 425 ASP A CA 1
ATOM 3387 C C . ASP A 1 425 ? -10.353 7.569 2.984 1.00 72.50 425 ASP A C 1
ATOM 3389 O O . ASP A 1 425 ? -10.659 6.741 3.842 1.00 72.50 425 ASP A O 1
ATOM 3393 N N . GLU A 1 426 ? -10.078 8.836 3.318 1.00 77.06 426 GLU A N 1
ATOM 3394 C CA . GLU A 1 426 ? -10.140 9.329 4.696 1.00 77.06 426 GLU A CA 1
ATOM 3395 C C . GLU A 1 426 ? -11.564 9.324 5.255 1.00 77.06 426 GLU A C 1
ATOM 3397 O O . GLU A 1 426 ? -11.744 9.044 6.439 1.00 77.06 426 GLU A O 1
ATOM 3402 N N . VAL A 1 427 ? -12.573 9.610 4.425 1.00 78.94 427 VAL A N 1
ATOM 3403 C CA . VAL A 1 427 ? -13.988 9.584 4.828 1.00 78.94 427 VAL A CA 1
ATOM 3404 C C . VAL A 1 427 ? -14.371 8.184 5.277 1.00 78.94 427 VAL A C 1
ATOM 3406 O O . VAL A 1 427 ? -14.930 8.024 6.359 1.00 78.94 427 VAL A O 1
ATOM 3409 N N . GLU A 1 428 ? -14.030 7.178 4.474 1.00 75.19 428 GLU A N 1
ATOM 3410 C CA . GLU A 1 428 ? -14.362 5.781 4.758 1.00 75.19 428 GLU A CA 1
ATOM 3411 C C . GLU A 1 428 ? -13.651 5.289 6.025 1.00 75.19 428 GLU A C 1
ATOM 3413 O O . GLU A 1 428 ? -14.286 4.705 6.910 1.00 75.19 428 GLU A O 1
ATOM 3418 N N . MET A 1 429 ? -12.361 5.620 6.186 1.00 68.25 429 MET A N 1
ATOM 3419 C CA . MET A 1 429 ? -11.609 5.316 7.410 1.00 68.25 429 MET A CA 1
ATOM 3420 C C . MET A 1 429 ? -12.248 5.953 8.652 1.00 68.25 429 MET A C 1
ATOM 3422 O O . MET A 1 429 ? -12.440 5.281 9.670 1.00 68.25 429 MET A O 1
ATOM 3426 N N . TRP A 1 430 ? -12.604 7.241 8.582 1.00 80.50 430 TRP A N 1
ATOM 3427 C CA . TRP A 1 430 ? -13.240 7.945 9.696 1.00 80.50 430 TRP A CA 1
ATOM 3428 C C . TRP A 1 430 ? -14.627 7.401 10.016 1.00 80.50 430 TRP A C 1
ATOM 3430 O O . TRP A 1 430 ? -14.940 7.214 11.191 1.00 80.50 430 TRP A O 1
ATOM 3440 N N . MET A 1 431 ? -15.458 7.149 9.007 1.00 80.06 431 MET A N 1
ATOM 3441 C CA . MET A 1 431 ? -16.810 6.634 9.204 1.00 80.06 431 MET A CA 1
ATOM 3442 C C . MET A 1 431 ? -16.792 5.267 9.874 1.00 80.06 431 MET A C 1
ATOM 3444 O O . MET A 1 431 ? -17.483 5.081 10.874 1.00 80.06 431 MET A O 1
ATOM 3448 N N . SER A 1 432 ? -15.950 4.357 9.386 1.00 71.62 432 SER A N 1
ATOM 3449 C CA . S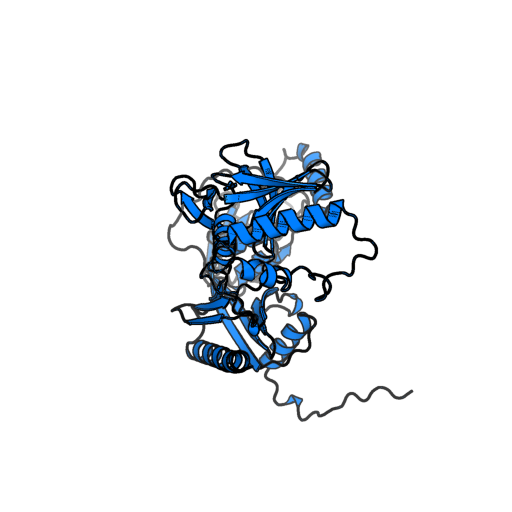ER A 1 432 ? -15.764 3.030 9.972 1.00 71.62 432 SER A CA 1
ATOM 3450 C C . SER A 1 432 ? -15.309 3.113 11.437 1.00 71.62 432 SER A C 1
ATOM 3452 O O . SER A 1 432 ? -15.939 2.541 12.333 1.00 71.62 432 SER A O 1
ATOM 3454 N N . ALA A 1 433 ? -14.274 3.914 11.720 1.00 74.06 433 ALA A N 1
ATOM 3455 C CA . ALA A 1 433 ? -13.748 4.082 13.073 1.00 74.06 433 ALA A CA 1
ATOM 3456 C C . ALA A 1 433 ? -14.773 4.709 14.039 1.00 74.06 433 ALA A C 1
ATOM 3458 O O . ALA A 1 433 ? -14.904 4.275 15.188 1.00 74.06 433 ALA A O 1
ATOM 3459 N N . LEU A 1 434 ? -15.528 5.711 13.579 1.00 80.56 434 LEU A N 1
ATOM 3460 C CA . LEU A 1 434 ? -16.567 6.370 14.367 1.00 80.56 434 LEU A CA 1
ATOM 3461 C C . LEU A 1 434 ? -17.768 5.451 14.605 1.00 80.56 434 LEU A C 1
ATOM 3463 O O . LEU A 1 434 ? -18.257 5.410 15.727 1.00 80.56 434 LEU A O 1
ATOM 3467 N N . GLN A 1 435 ? -18.230 4.696 13.603 1.00 76.31 435 GLN A N 1
ATOM 3468 C CA . GLN A 1 435 ? -19.372 3.781 13.743 1.00 76.31 435 GLN A CA 1
ATOM 3469 C C . GLN A 1 435 ? -19.069 2.679 14.752 1.00 76.31 435 GLN A C 1
ATOM 3471 O O . GLN A 1 435 ? -19.915 2.341 15.577 1.00 76.31 435 GLN A O 1
ATOM 3476 N N . HIS A 1 436 ? -17.831 2.183 14.746 1.00 68.19 436 HIS A N 1
ATOM 3477 C CA . HIS A 1 436 ? -17.362 1.250 15.757 1.00 68.19 436 HIS A CA 1
ATOM 3478 C C . HIS A 1 436 ? -17.396 1.861 17.165 1.00 68.19 436 HIS A C 1
ATOM 3480 O O . HIS A 1 436 ? -17.879 1.239 18.113 1.00 68.19 436 HIS A O 1
ATOM 3486 N N . ALA A 1 437 ? -16.914 3.098 17.303 1.00 72.62 437 ALA A N 1
ATOM 3487 C CA . ALA A 1 437 ? -16.980 3.811 18.571 1.00 72.62 437 ALA A CA 1
ATOM 3488 C C . ALA A 1 437 ? -18.426 4.141 19.000 1.00 72.62 437 ALA A C 1
ATOM 3490 O O . ALA A 1 437 ? -18.663 4.285 20.199 1.00 72.62 437 ALA A O 1
ATOM 3491 N N . ALA A 1 438 ? -19.366 4.221 18.050 1.00 72.88 438 ALA A N 1
ATOM 3492 C CA . ALA A 1 438 ? -20.739 4.690 18.230 1.00 72.88 438 ALA A CA 1
ATOM 3493 C C . ALA A 1 438 ? -21.812 3.615 18.538 1.00 72.88 438 ALA A C 1
ATOM 3495 O O . ALA A 1 438 ? -23.002 3.929 18.576 1.00 72.88 438 ALA A O 1
ATOM 3496 N N . GLY A 1 439 ? -21.429 2.352 18.765 1.00 59.97 439 GLY A N 1
ATOM 3497 C CA . GLY A 1 439 ? -22.351 1.233 19.045 1.00 59.97 439 GLY A CA 1
ATOM 3498 C C . GLY A 1 439 ? -22.722 1.022 20.527 1.00 59.97 439 GLY A C 1
ATOM 3499 O O . GLY A 1 439 ? -22.220 1.722 21.397 1.00 59.97 439 GLY A O 1
ATOM 3500 N N . ASN A 1 440 ? -23.566 0.007 20.806 1.00 53.72 440 ASN A N 1
ATOM 3501 C CA . ASN A 1 440 ? -24.184 -0.425 22.092 1.00 53.72 440 ASN A CA 1
ATOM 3502 C C . ASN A 1 440 ? -23.254 -0.664 23.320 1.00 53.72 440 ASN A C 1
ATOM 3504 O O . ASN A 1 440 ? -23.526 -1.529 24.149 1.00 53.72 440 ASN A O 1
ATOM 3508 N N . GLY A 1 441 ? -22.142 0.051 23.480 1.00 48.69 441 GLY A N 1
ATOM 3509 C CA . GLY A 1 441 ? -21.292 0.044 24.675 1.00 48.69 441 GLY A CA 1
ATOM 3510 C C . GLY A 1 441 ? -20.535 -1.257 24.965 1.00 48.69 441 GLY A C 1
ATOM 3511 O O . GLY A 1 441 ? -19.605 -1.247 25.769 1.00 48.69 441 GLY A O 1
ATOM 3512 N N . MET A 1 442 ? -20.863 -2.359 24.292 1.00 42.78 442 MET A N 1
ATOM 3513 C CA . MET A 1 442 ? -20.234 -3.663 24.471 1.00 42.78 442 MET A CA 1
ATOM 3514 C C . MET A 1 442 ? -18.941 -3.748 23.662 1.00 42.78 442 MET A C 1
ATOM 3516 O O . MET A 1 442 ? -18.890 -4.275 22.553 1.00 42.78 442 MET A O 1
ATOM 3520 N N . ARG A 1 443 ? -17.856 -3.250 24.256 1.00 49.75 443 ARG A N 1
ATOM 3521 C CA . ARG A 1 443 ? -16.515 -3.725 23.919 1.00 49.75 443 ARG A CA 1
ATOM 3522 C C . ARG A 1 443 ? -16.401 -5.127 24.518 1.00 49.75 443 ARG A C 1
ATOM 3524 O O . ARG A 1 443 ? -16.248 -5.259 25.727 1.00 49.75 443 ARG A O 1
ATOM 3531 N N . HIS A 1 444 ? -16.467 -6.179 23.702 1.00 37.72 444 HIS A N 1
ATOM 3532 C CA . HIS A 1 444 ? -15.926 -7.479 24.105 1.00 37.72 444 HIS A CA 1
ATOM 3533 C C . HIS A 1 444 ? -14.406 -7.315 24.224 1.00 37.72 444 HIS A C 1
ATOM 3535 O O . HIS A 1 444 ? -13.650 -7.544 23.283 1.00 37.72 444 HIS A O 1
ATOM 3541 N N . SER A 1 445 ? -13.956 -6.808 25.369 1.00 36.34 445 SER A N 1
ATOM 3542 C CA . SER A 1 445 ? -12.557 -6.583 25.708 1.00 36.34 445 SER A CA 1
ATOM 3543 C C . SER A 1 445 ? -11.853 -7.919 25.951 1.00 36.34 445 SER A C 1
ATOM 3545 O O . SER A 1 445 ? -11.529 -8.309 27.066 1.00 36.34 445 SER A O 1
ATOM 3547 N N . LYS A 1 446 ? -11.571 -8.605 24.843 1.00 34.97 446 LYS A N 1
ATOM 3548 C CA . LYS A 1 446 ? -10.418 -9.494 24.669 1.00 34.97 446 LYS A CA 1
ATOM 3549 C C . LYS A 1 446 ? -9.667 -9.125 23.383 1.00 34.97 446 LYS A C 1
ATOM 3551 O O . LYS A 1 446 ? -9.391 -9.982 22.556 1.00 34.97 446 LYS A O 1
ATOM 3556 N N . GLY A 1 447 ? -9.381 -7.835 23.171 1.00 39.91 447 GLY A N 1
ATOM 3557 C CA . GLY A 1 447 ? -8.452 -7.395 22.118 1.00 39.91 447 GLY A CA 1
ATOM 3558 C C . GLY A 1 447 ? -8.793 -7.842 20.687 1.00 39.91 447 GLY A C 1
ATOM 3559 O O . GLY A 1 447 ? -7.891 -7.958 19.855 1.00 39.91 447 GLY A O 1
ATOM 3560 N N . THR A 1 448 ? -10.061 -8.117 20.369 1.00 36.97 448 THR A N 1
ATOM 3561 C CA . THR A 1 448 ? -10.454 -8.509 19.012 1.00 36.97 448 THR A CA 1
ATOM 3562 C C . THR A 1 448 ? -10.430 -7.284 18.110 1.00 36.97 448 THR A C 1
ATOM 3564 O O . THR A 1 448 ? -11.383 -6.515 18.048 1.00 36.97 448 THR A O 1
ATOM 3567 N N . ARG A 1 449 ? -9.292 -7.096 17.439 1.00 48.03 449 ARG A N 1
ATOM 3568 C CA . ARG A 1 449 ? -9.094 -6.151 16.336 1.00 48.03 449 ARG A CA 1
ATOM 3569 C C . ARG A 1 449 ? -10.139 -6.438 15.250 1.00 48.03 449 ARG A C 1
ATOM 3571 O O . ARG A 1 449 ? -10.262 -7.587 14.819 1.00 48.03 449 ARG A O 1
ATOM 3578 N N . PHE A 1 450 ? -10.890 -5.423 14.840 1.00 43.06 450 PHE A N 1
ATOM 3579 C CA . PHE A 1 450 ? -12.011 -5.586 13.912 1.00 43.06 450 PHE A CA 1
ATOM 3580 C C . PHE A 1 450 ? -11.552 -5.527 12.457 1.00 43.06 450 PHE A C 1
ATOM 3582 O O . PHE A 1 450 ? -10.505 -4.964 12.141 1.00 43.06 450 PHE A O 1
ATOM 3589 N N . TYR A 1 451 ? -12.347 -6.123 11.577 1.00 43.78 451 TYR A N 1
ATOM 3590 C CA . TYR A 1 451 ? -12.184 -6.068 10.131 1.00 43.78 451 TYR A CA 1
ATOM 3591 C C . TYR A 1 451 ? -13.346 -5.262 9.542 1.00 43.78 451 TYR A C 1
ATOM 3593 O O . TYR A 1 451 ? -14.502 -5.521 9.875 1.00 43.78 451 TYR A O 1
ATOM 3601 N N . ALA A 1 452 ? -13.033 -4.291 8.688 1.00 45.12 452 ALA A N 1
ATOM 3602 C CA . ALA A 1 452 ? -13.995 -3.579 7.858 1.00 45.12 452 ALA A CA 1
ATOM 3603 C C . ALA A 1 452 ? -13.446 -3.602 6.434 1.00 45.12 452 ALA A C 1
ATOM 3605 O O . ALA A 1 452 ? -12.454 -2.927 6.181 1.00 45.12 452 ALA A O 1
ATOM 3606 N N . ALA A 1 453 ? -14.060 -4.401 5.556 1.00 43.72 453 ALA A N 1
ATOM 3607 C CA . ALA A 1 453 ? -13.617 -4.626 4.183 1.00 43.72 453 ALA A CA 1
ATOM 3608 C C . ALA A 1 453 ? -13.530 -3.308 3.402 1.00 43.72 453 ALA A C 1
ATOM 3610 O O . ALA A 1 453 ? -14.528 -2.800 2.899 1.00 43.72 453 ALA A O 1
ATOM 3611 N N . THR A 1 454 ? -12.334 -2.742 3.335 1.00 49.38 454 THR A N 1
ATOM 3612 C CA . THR A 1 454 ? -11.992 -1.590 2.494 1.00 49.38 454 THR A CA 1
ATOM 3613 C C . THR A 1 454 ? -10.615 -1.825 1.891 1.00 49.38 454 THR A C 1
ATOM 3615 O O . THR A 1 454 ? -9.821 -2.562 2.486 1.00 49.38 454 THR A O 1
ATOM 3618 N N . ASP A 1 455 ? -10.295 -1.167 0.778 1.00 46.41 455 ASP A N 1
ATOM 3619 C CA . ASP A 1 455 ? -8.992 -1.298 0.107 1.00 46.41 455 ASP A CA 1
ATOM 3620 C C . ASP A 1 455 ? -7.812 -1.073 1.074 1.00 46.41 455 ASP A C 1
ATOM 3622 O O . ASP A 1 455 ? -6.819 -1.795 1.036 1.00 46.41 455 ASP A O 1
ATOM 3626 N N . ALA A 1 456 ? -7.967 -0.165 2.046 1.00 44.50 456 ALA A N 1
ATOM 3627 C CA . ALA A 1 456 ? -6.967 0.142 3.077 1.00 44.50 456 ALA A CA 1
ATOM 3628 C C . ALA A 1 456 ? -6.735 -0.982 4.111 1.00 44.50 456 ALA A C 1
ATOM 3630 O O . ALA A 1 456 ? -5.761 -0.961 4.865 1.00 44.50 456 ALA A O 1
ATOM 3631 N N . THR A 1 457 ? -7.640 -1.954 4.184 1.00 55.53 457 THR A N 1
ATOM 3632 C CA . THR A 1 457 ? -7.587 -3.098 5.114 1.00 55.53 457 THR A CA 1
ATOM 3633 C C . THR A 1 457 ? -7.331 -4.413 4.399 1.00 55.53 457 THR A C 1
ATOM 3635 O O . THR A 1 457 ? -7.421 -5.480 5.005 1.00 55.53 457 THR A O 1
ATOM 3638 N N . THR A 1 458 ? -7.023 -4.350 3.111 1.00 60.97 458 THR A N 1
ATOM 3639 C CA . THR A 1 458 ? -6.768 -5.525 2.297 1.00 60.97 458 THR A CA 1
ATOM 3640 C C . THR A 1 458 ? -5.386 -5.42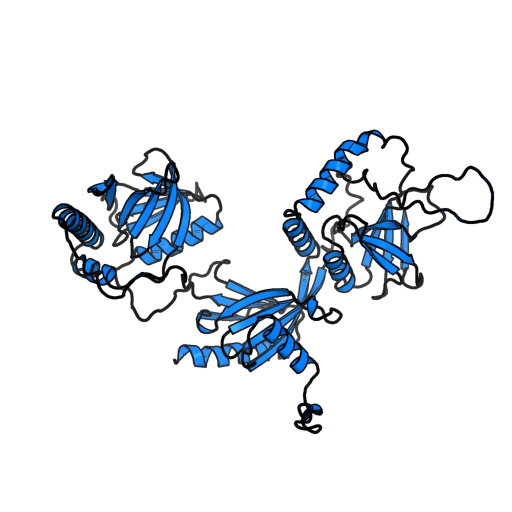9 1.690 1.00 60.97 458 THR A C 1
ATOM 3642 O O . THR A 1 458 ? -5.010 -4.396 1.151 1.00 60.97 458 THR A O 1
ATOM 3645 N N . LEU A 1 459 ? -4.625 -6.514 1.783 1.00 72.31 459 LEU A N 1
ATOM 3646 C CA . LEU A 1 459 ? -3.376 -6.661 1.048 1.00 72.31 459 LEU A CA 1
ATOM 3647 C C . LEU A 1 459 ? -3.568 -7.736 -0.005 1.00 72.31 459 LEU A C 1
ATOM 3649 O O . LEU A 1 459 ? -4.075 -8.816 0.294 1.00 72.31 459 LEU A O 1
ATOM 3653 N N . SER A 1 460 ? -3.169 -7.433 -1.233 1.00 80.19 460 SER A N 1
ATOM 3654 C CA . SER A 1 460 ? -3.271 -8.362 -2.350 1.00 80.19 460 SER A CA 1
ATOM 3655 C C . SER A 1 460 ? -1.911 -8.985 -2.636 1.00 80.19 460 SER A C 1
ATOM 3657 O O . SER A 1 460 ? -0.901 -8.288 -2.716 1.00 80.19 460 SER A O 1
ATOM 3659 N N . VAL A 1 461 ? -1.896 -10.304 -2.787 1.00 85.69 461 VAL A N 1
ATOM 3660 C CA . VAL A 1 461 ? -0.759 -11.080 -3.280 1.00 85.69 461 VAL A CA 1
ATOM 3661 C C . VAL A 1 461 ? -1.105 -11.526 -4.698 1.00 85.69 461 VAL A C 1
ATOM 3663 O O . VAL A 1 461 ? -1.950 -12.406 -4.884 1.00 85.69 461 VAL A O 1
ATOM 3666 N N . GLY A 1 462 ? -0.482 -10.909 -5.703 1.00 82.81 462 GLY A N 1
ATOM 3667 C CA . GLY A 1 462 ? -0.732 -11.220 -7.112 1.00 82.81 462 GLY A CA 1
ATOM 3668 C C . GLY A 1 462 ? -0.279 -12.635 -7.481 1.00 82.81 462 GLY A C 1
ATOM 3669 O O . GLY A 1 462 ? 0.813 -13.061 -7.114 1.00 82.81 462 GLY A O 1
ATOM 3670 N N . CYS A 1 463 ? -1.126 -13.382 -8.194 1.00 84.00 463 CYS A N 1
ATOM 3671 C CA . CYS A 1 463 ? -0.898 -14.794 -8.534 1.00 84.00 463 CYS A CA 1
ATOM 3672 C C . CYS A 1 463 ? -1.152 -15.135 -10.015 1.00 84.00 463 CYS A C 1
ATOM 3674 O O . CYS A 1 463 ? -1.122 -16.309 -10.369 1.00 84.00 463 CYS A O 1
ATOM 3676 N N . GLN A 1 464 ? -1.408 -14.142 -10.873 1.00 79.25 464 GLN A N 1
ATOM 3677 C CA . GLN A 1 464 ? -1.956 -14.327 -12.225 1.00 79.25 464 GLN A CA 1
ATOM 3678 C C . GLN A 1 464 ? -1.147 -15.266 -13.145 1.00 79.25 464 GLN A C 1
ATOM 3680 O O . GLN A 1 464 ? -1.746 -15.998 -13.927 1.00 79.25 464 GLN A O 1
ATOM 3685 N N . GLU A 1 465 ? 0.188 -15.274 -13.061 1.00 80.25 465 GLU A N 1
ATOM 3686 C CA . GLU A 1 465 ? 1.050 -16.157 -13.877 1.00 80.25 465 GLU A CA 1
ATOM 3687 C C . GLU A 1 465 ? 1.748 -17.249 -13.058 1.00 80.25 465 GLU A C 1
ATOM 3689 O O . GLU A 1 465 ? 2.490 -18.083 -13.588 1.00 80.25 465 GLU A O 1
ATOM 3694 N N . THR A 1 466 ? 1.498 -17.276 -11.752 1.00 85.25 466 THR A N 1
ATOM 3695 C CA . THR A 1 466 ? 2.072 -18.274 -10.862 1.00 85.25 466 THR A CA 1
ATOM 3696 C C . THR A 1 466 ? 1.405 -19.626 -11.108 1.00 85.25 466 THR A C 1
ATOM 3698 O O . THR A 1 466 ? 0.183 -19.749 -11.182 1.00 85.25 466 THR A O 1
ATOM 3701 N N . LYS A 1 467 ? 2.208 -20.695 -11.184 1.00 88.69 467 LYS A N 1
ATOM 3702 C CA . LYS A 1 467 ? 1.693 -22.060 -11.366 1.00 88.69 467 LYS A CA 1
ATOM 3703 C C . LYS A 1 467 ? 0.710 -22.429 -10.247 1.00 88.69 467 LYS A C 1
ATOM 3705 O O . LYS A 1 467 ? 1.025 -22.279 -9.068 1.00 88.69 467 LYS A O 1
ATOM 3710 N N . ALA A 1 468 ? -0.431 -23.019 -10.608 1.00 87.25 468 ALA A N 1
ATOM 3711 C CA . ALA A 1 468 ? -1.518 -23.322 -9.670 1.00 87.25 468 ALA A CA 1
ATOM 3712 C C . ALA A 1 468 ? -1.075 -24.113 -8.423 1.00 87.25 468 ALA A C 1
ATOM 3714 O O . ALA A 1 468 ? -1.521 -23.818 -7.317 1.00 87.25 468 ALA A O 1
ATOM 3715 N N . TYR A 1 469 ? -0.155 -25.078 -8.562 1.00 89.69 469 TYR A N 1
ATOM 3716 C CA . TYR A 1 469 ? 0.332 -25.855 -7.414 1.00 89.69 469 TYR A CA 1
ATOM 3717 C C . TYR A 1 469 ? 1.094 -25.001 -6.387 1.00 89.69 469 TYR A C 1
ATOM 3719 O O . TYR A 1 469 ? 1.046 -25.309 -5.199 1.00 89.69 469 TYR A O 1
ATOM 3727 N N . VAL A 1 470 ? 1.768 -23.929 -6.821 1.00 89.38 470 VAL A N 1
ATOM 3728 C CA . VAL A 1 470 ? 2.475 -22.990 -5.937 1.00 89.38 470 VAL A CA 1
ATOM 3729 C C . VAL A 1 470 ? 1.462 -22.164 -5.151 1.00 89.38 470 VAL A C 1
ATOM 3731 O O . VAL A 1 470 ? 1.565 -22.061 -3.931 1.00 89.38 470 VAL A O 1
ATOM 3734 N N . VAL A 1 471 ? 0.432 -21.652 -5.833 1.00 90.25 471 VAL A N 1
ATOM 3735 C CA . VAL A 1 471 ? -0.658 -20.886 -5.208 1.00 90.25 471 VAL A CA 1
ATOM 3736 C C . VAL A 1 471 ? -1.382 -21.738 -4.162 1.00 90.25 471 VAL A C 1
ATOM 3738 O O . VAL A 1 471 ? -1.599 -21.288 -3.039 1.00 90.25 471 VAL A O 1
ATOM 3741 N N . VAL A 1 472 ? -1.688 -23.000 -4.483 1.00 92.75 472 VAL A N 1
ATOM 3742 C CA . VAL A 1 472 ? -2.323 -23.943 -3.546 1.00 92.75 472 VAL A CA 1
ATOM 3743 C C . VAL A 1 472 ? -1.458 -24.174 -2.303 1.00 92.75 472 VAL A C 1
ATOM 3745 O O . VAL A 1 472 ? -1.976 -24.116 -1.188 1.00 92.75 472 VAL A O 1
ATOM 3748 N N . GLN A 1 473 ? -0.150 -24.394 -2.471 1.00 92.62 473 GLN A N 1
ATOM 3749 C CA . GLN A 1 473 ? 0.779 -24.576 -1.348 1.00 92.62 473 GLN A CA 1
ATOM 3750 C C . GLN A 1 473 ? 0.892 -23.318 -0.481 1.00 92.62 473 GLN A C 1
ATOM 3752 O O . GLN A 1 473 ? 0.882 -23.422 0.745 1.00 92.62 473 GLN A O 1
ATOM 3757 N N . LEU A 1 474 ? 0.937 -22.134 -1.098 1.00 93.00 474 LEU A N 1
ATOM 3758 C CA . LEU A 1 474 ? 0.979 -20.859 -0.386 1.00 93.00 474 LEU A CA 1
ATOM 3759 C C . LEU A 1 474 ? -0.291 -20.633 0.445 1.00 93.00 474 LEU A C 1
ATOM 3761 O O . LEU A 1 474 ? -0.207 -20.288 1.624 1.00 93.00 474 LEU A O 1
ATOM 3765 N N . VAL A 1 475 ? -1.471 -20.865 -0.140 1.00 93.81 475 VAL A N 1
ATOM 3766 C CA . VAL A 1 475 ? -2.756 -20.742 0.566 1.00 93.81 475 VAL A CA 1
ATOM 3767 C C . VAL A 1 475 ? -2.834 -21.721 1.737 1.00 93.81 475 VAL A C 1
ATOM 3769 O O . VAL A 1 475 ? -3.277 -21.339 2.821 1.00 93.81 475 VAL A O 1
ATOM 3772 N N . ASP A 1 476 ? -2.405 -22.969 1.542 1.00 94.00 476 ASP A N 1
ATOM 3773 C CA . ASP A 1 476 ? -2.381 -23.983 2.598 1.00 94.00 476 ASP A CA 1
ATOM 3774 C C . ASP A 1 476 ? -1.433 -23.587 3.741 1.00 94.00 476 ASP A C 1
ATOM 3776 O O . ASP A 1 476 ? -1.830 -23.596 4.908 1.00 94.00 476 ASP A O 1
ATOM 3780 N N . ALA A 1 477 ? -0.217 -23.136 3.415 1.00 92.38 477 ALA A N 1
ATOM 3781 C CA . ALA A 1 477 ? 0.752 -22.654 4.395 1.00 92.38 477 ALA A CA 1
ATOM 3782 C C . ALA A 1 477 ? 0.218 -21.453 5.191 1.00 92.38 477 ALA A C 1
ATOM 3784 O O . ALA A 1 477 ? 0.300 -21.445 6.423 1.00 92.38 477 ALA A O 1
ATOM 3785 N N . LEU A 1 478 ? -0.389 -20.468 4.521 1.00 91.69 478 LEU A N 1
ATOM 3786 C CA . LEU A 1 478 ? -1.008 -19.317 5.177 1.00 91.69 478 LEU A CA 1
ATOM 3787 C C . LEU A 1 478 ? -2.151 -19.747 6.107 1.00 91.69 478 LEU A C 1
ATOM 3789 O O . LEU A 1 478 ? -2.180 -19.343 7.268 1.00 91.69 478 LEU A O 1
ATOM 3793 N N . LYS A 1 479 ? -3.078 -20.593 5.636 1.00 92.31 479 LYS A N 1
ATOM 3794 C CA . LYS A 1 479 ? -4.222 -21.060 6.439 1.00 92.31 479 LYS A CA 1
ATOM 3795 C C . LYS A 1 479 ? -3.776 -21.852 7.667 1.00 92.31 479 LYS A C 1
ATOM 3797 O O . LYS A 1 479 ? -4.264 -21.572 8.761 1.00 92.31 479 LYS A O 1
ATOM 3802 N N . LYS A 1 480 ? -2.836 -22.789 7.506 1.00 90.38 480 LYS A N 1
ATOM 3803 C CA . LYS A 1 480 ? -2.264 -23.572 8.614 1.00 90.38 480 LYS A CA 1
ATOM 3804 C C . LYS A 1 480 ? -1.584 -22.674 9.637 1.00 90.38 480 LYS A C 1
ATOM 3806 O O . LYS A 1 480 ? -1.839 -22.804 10.829 1.00 90.38 480 LYS A O 1
ATOM 3811 N N . THR A 1 481 ? -0.771 -21.730 9.169 1.00 86.38 481 THR A N 1
ATOM 3812 C CA . THR A 1 481 ? -0.064 -20.801 10.055 1.00 86.38 481 THR A CA 1
ATOM 3813 C C . THR A 1 481 ? -1.056 -19.916 10.812 1.00 86.38 481 THR A C 1
ATOM 3815 O O . THR A 1 481 ? -0.942 -19.766 12.022 1.00 86.38 481 THR A O 1
ATOM 3818 N N . LEU A 1 482 ? -2.088 -19.386 10.147 1.00 84.25 482 LEU A N 1
ATOM 3819 C CA . LEU A 1 482 ? -3.111 -18.570 10.807 1.00 84.25 482 LEU A CA 1
ATOM 3820 C C . LEU A 1 482 ? -3.983 -19.340 11.799 1.00 84.25 482 LEU A C 1
ATOM 3822 O O . LEU A 1 482 ? -4.414 -18.740 12.780 1.00 84.25 482 LEU A O 1
ATOM 3826 N N . ALA A 1 483 ? -4.256 -20.627 11.568 1.00 83.69 483 ALA A N 1
ATOM 3827 C CA . ALA A 1 483 ? -5.021 -21.450 12.507 1.00 83.69 483 ALA A CA 1
ATOM 3828 C C . ALA A 1 483 ? -4.341 -21.495 13.886 1.00 83.69 483 ALA A C 1
ATOM 3830 O O . ALA A 1 483 ? -4.990 -21.224 14.893 1.00 83.69 483 ALA A O 1
ATOM 3831 N N . VAL A 1 484 ? -3.015 -21.678 13.912 1.00 78.62 484 VAL A N 1
ATOM 3832 C CA . VAL A 1 484 ? -2.208 -21.658 15.147 1.00 78.62 484 VAL A CA 1
ATOM 3833 C C . VAL A 1 484 ? -2.365 -20.336 15.912 1.00 78.62 484 VAL A C 1
ATOM 3835 O O . VAL A 1 484 ? -2.452 -20.330 17.134 1.00 78.62 484 VAL A O 1
ATOM 3838 N N . PHE A 1 485 ? -2.457 -19.208 15.203 1.00 66.75 485 PHE A N 1
ATOM 3839 C CA . PHE A 1 485 ? -2.627 -17.876 15.803 1.00 66.75 485 PHE A CA 1
ATOM 3840 C C . PHE A 1 485 ? -4.076 -17.508 16.154 1.00 66.75 485 PHE A C 1
ATOM 3842 O O . PHE A 1 485 ? -4.297 -16.460 16.759 1.00 66.75 485 PHE A O 1
ATOM 3849 N N . LYS A 1 486 ? -5.069 -18.300 15.736 1.00 63.34 486 LYS A N 1
ATOM 3850 C CA . LYS A 1 486 ? -6.480 -18.104 16.110 1.00 63.34 486 LYS A CA 1
ATOM 3851 C C . LYS A 1 486 ? -6.864 -18.877 17.372 1.00 63.34 486 LYS A C 1
ATOM 3853 O O . LYS A 1 486 ? -7.833 -18.491 18.019 1.00 63.34 486 LYS A O 1
ATOM 3858 N N . GLU A 1 487 ? -6.141 -19.948 17.687 1.00 47.12 487 GLU A N 1
ATOM 3859 C CA . GLU A 1 487 ? -6.386 -20.807 18.853 1.00 47.12 487 GLU A CA 1
ATOM 3860 C C . GLU A 1 487 ? -5.640 -20.355 20.123 1.00 47.12 487 GLU A C 1
ATOM 3862 O O . GLU A 1 487 ? -6.033 -20.749 21.222 1.00 47.12 487 GLU A O 1
ATOM 3867 N N . GLY A 1 488 ? -4.600 -19.523 19.984 1.00 37.91 488 GLY A N 1
ATOM 3868 C CA . GLY A 1 488 ? -3.883 -18.869 21.091 1.00 37.91 488 GLY A CA 1
ATOM 3869 C C . GLY A 1 488 ? -4.340 -17.437 21.322 1.00 37.91 488 GLY A C 1
ATOM 3870 O O . GLY A 1 488 ? -4.349 -17.021 22.503 1.00 37.91 488 GLY A O 1
#

Sequence (488 aa):
LRLPRVFGRFNELKFYREEDVVAHMLVRKTGTDEKIIFHSHLDQQVHAHELADEARARHTTVPLHRQVMKMQRYESSQDDLERGKRAVYAVVFTKKGLGLELETDFYGEAVIIKTCLDRSAIHEAQTTSRDVTSKLLQPGDVLVQLGDVNVRNIGFRETIALIKGSSRPVTLTFESCDVFDDDNDSPTDVQYIYSPHAASVVSTASTRPLNHHPSSSLKVKVTHWVIITDKRVLYIQLDSDSVLDDAILEWSVPLRSIHSIEVLENAIQLHLRVGVNSIFTGPLRRPEWKHETPQAIHTMNVFAMAMKKSFRLPYADLADLQEVYPSDTSFSSVLRVSVSGGPKRRRWCVLCRNCLYVFALYPRKALRLIVPLGRVTITKTDFAPLTWKIQGAVQMEPMPTLQVDGPALSEKMEVDLMLIAEKADEVEMWMSALQHAAGNGMRHSKGTRFYAATDATTLSVGCQETKAYVVVQLVDALKKTLAVFKEG